Protein AF-A0A9P1M7U0-F1 (afdb_monomer)

InterPro domains:
  IPR053005 Nuclear Positioning and Cytoskeleton Interaction Protein [PTHR28190] (13-442)

Foldseek 3Di:
DDDDDDDDDDPPDDPPPDDDPDPVVLPCDVPDDPVNSVVVVVVVVVVVVVVVVVVVVVVVVVVVVVVVVVVVVVVVVVVVCVVPPDPVNVVVVVVVVVVVVVVVVVVVVVPPDDDDDDDDDDDDDDDDDDDDDDDDDDDDDDDDDDDDDDDDDDDDDDDDPPPPDDPVVVVVVVVVVVVVVVVVVVVVVVVVVVVVVVVVVVVVVVVVVVVVVVVVVVVVVVVVVVVVVVVVVVVVVVVVVVVVVVVVVVVVVVVVVVVVVVVVVVVVVVVVVVVVVVVVVVVVVVVVVVVVVVVVVVVVVVVVVVVVVVVVVVVVVVVVVVVCVVCVVPDDDDDDDDDDDDDDDDPPPDPDDDDPDDDDPDVVVVVVVVVVVVVVVVVVVVVVVVVVVVVVVVCVVVVPDDDDDDDDDDDDDDDDDDDDDDDDDDDDDDDDDDDDDDDDDDDDDDDD

Mean predicted aligned error: 25.2 Å

Sequence (448 aa):
MASSFRRASHSCQPPLRFSGFDSKLFALGPASSPGQAKRALEAHLVETERRMAEAGKLGTALVQQQKELRDRLAEVESMQTEGELSHELRQKLSEIERDYNDVARQTARAFLPKQRVPSNEAAAGSPYVPEGKGGRRSVSPSKFESQATGSPTKLSIPNRKLRNQPANRIHDIEFAAEISTSLISQVRNLQALLAEKDEELRDVKADNARLEVDTEGLQQRLKALDESEHRCLGTGKRLTQSLNVLQAEKTKFQRDLDEVKLSHSKLTEEHAASIKQHDIDLGTAKRNIATAENERMAMQRKLDDLLSQNQELARAFSSQRSKISERGAISGMSDDDFETATDNLTPEHSPPPSPVKGTPRHSILDQRTQLHREKTEKLELKRMLQDARDEVERLRGEGGAVTSRRTKKADAKDAKRFSKLLLGGARASREEILADDAEWEEQAGHPS

Radius of gyration: 67.77 Å; Cα contacts (8 Å, |Δi|>4): 4; chains: 1; bounding box: 144×92×221 Å

Organism: NCBI:txid1442378

Solvent-accessible surface area (backbone atoms only — not comparable to full-atom values): 28603 Å² total; per-residue (Å²): 140,82,87,85,81,84,76,81,84,75,82,76,70,74,82,81,79,77,75,74,90,62,73,70,83,72,60,74,54,99,84,63,52,71,70,56,54,50,53,52,52,53,54,48,49,55,51,50,52,51,49,50,54,51,52,48,52,52,51,54,51,51,53,49,50,56,45,54,54,49,54,52,48,52,50,52,50,48,51,48,60,60,68,48,63,46,71,66,58,53,48,51,51,53,50,51,53,50,50,50,53,49,51,52,52,49,49,56,60,68,72,49,79,84,82,81,88,88,86,88,88,85,87,89,89,86,85,88,88,83,91,81,88,87,81,90,85,86,91,87,87,89,89,87,87,85,89,84,90,90,86,85,90,89,88,89,86,90,80,93,72,91,81,84,72,65,72,66,60,55,54,54,50,49,53,51,48,50,54,50,51,51,50,52,49,52,52,50,52,52,51,50,52,48,52,51,53,54,47,53,56,47,52,54,49,52,52,48,57,49,50,50,53,54,49,52,52,51,51,53,51,49,53,55,48,54,53,48,48,53,51,50,54,51,50,49,52,53,50,54,50,52,52,53,50,55,50,51,49,52,56,46,56,52,50,55,51,55,50,51,52,51,52,51,51,49,53,52,52,51,52,56,48,50,53,52,46,50,54,50,50,53,52,49,52,52,51,54,49,54,52,52,49,52,50,50,53,54,50,48,51,52,48,53,51,52,50,48,52,50,52,49,47,54,49,50,52,51,51,50,51,49,53,47,50,64,48,47,76,76,54,77,88,81,87,82,90,77,90,76,96,77,75,92,79,83,85,86,74,73,78,77,83,74,82,86,71,90,64,102,76,55,68,71,59,54,48,50,54,46,52,50,50,52,48,52,52,52,50,48,53,49,46,53,54,45,54,52,47,52,48,52,50,47,50,57,65,70,59,73,70,91,85,81,89,81,91,85,88,84,87,84,84,89,80,96,72,88,82,79,86,79,88,87,79,88,84,90,77,93,77,82,85,77,86,80,82,89,89,89,78,88,79,82,85,80,90,134

Structure (mmCIF, N/CA/C/O backbone):
data_AF-A0A9P1M7U0-F1
#
_entry.id   AF-A0A9P1M7U0-F1
#
loop_
_atom_site.group_PDB
_atom_site.id
_atom_site.type_symbol
_atom_site.label_atom_id
_atom_site.label_alt_id
_atom_site.label_comp_id
_atom_site.label_asym_id
_atom_site.label_entity_id
_atom_site.label_seq_id
_atom_site.pdbx_PDB_ins_code
_atom_site.Cartn_x
_atom_site.Cartn_y
_atom_site.Cartn_z
_atom_site.occupancy
_atom_site.B_iso_or_equiv
_atom_site.auth_seq_id
_atom_site.auth_comp_id
_atom_site.auth_asym_id
_atom_site.auth_atom_id
_atom_site.pdbx_PDB_model_num
ATOM 1 N N . MET A 1 1 ? -5.552 42.420 52.307 1.00 43.50 1 MET A N 1
ATOM 2 C CA . MET A 1 1 ? -5.987 41.764 51.053 1.00 43.50 1 MET A CA 1
ATOM 3 C C . MET A 1 1 ? -4.828 41.826 50.075 1.00 43.50 1 MET A C 1
ATOM 5 O O . MET A 1 1 ? -4.416 42.929 49.749 1.00 43.50 1 MET A O 1
ATOM 9 N N . ALA A 1 2 ? -4.258 40.687 49.679 1.00 38.00 2 ALA A N 1
ATOM 10 C CA . ALA A 1 2 ? -3.125 40.627 48.753 1.00 38.00 2 ALA A CA 1
ATOM 11 C C . ALA A 1 2 ? -3.498 39.743 47.557 1.00 38.00 2 ALA A C 1
ATOM 13 O O . ALA A 1 2 ? -3.918 38.602 47.733 1.00 38.00 2 ALA A O 1
ATOM 14 N N . SER A 1 3 ? -3.393 40.291 46.350 1.00 38.81 3 SER A N 1
ATOM 15 C CA . SER A 1 3 ? -3.801 39.647 45.101 1.00 38.81 3 SER A CA 1
ATOM 16 C C . SER A 1 3 ? -2.720 38.701 44.571 1.00 38.81 3 SER A C 1
ATOM 18 O O . SER A 1 3 ? -1.627 39.140 44.213 1.00 38.81 3 SER A O 1
ATOM 20 N N . SER A 1 4 ? -3.029 37.407 44.471 1.00 41.34 4 SER A N 1
ATOM 21 C CA . SER A 1 4 ? -2.127 36.402 43.896 1.00 41.34 4 SER A CA 1
ATOM 22 C C . SER A 1 4 ? -2.225 36.348 42.368 1.00 41.34 4 SER A C 1
ATOM 24 O O . SER A 1 4 ? -3.114 35.700 41.821 1.00 41.34 4 SER A O 1
ATOM 26 N N . PHE A 1 5 ? -1.265 36.955 41.668 1.00 40.81 5 PHE A N 1
ATOM 27 C CA . PHE A 1 5 ? -1.076 36.733 40.230 1.00 40.81 5 PHE A CA 1
ATOM 28 C C . PHE A 1 5 ? -0.212 35.482 39.999 1.00 40.81 5 PHE A C 1
ATOM 30 O O . PHE A 1 5 ? 1.004 35.507 40.198 1.00 40.81 5 PHE A O 1
ATOM 37 N N . ARG A 1 6 ? -0.820 34.368 39.566 1.00 41.53 6 ARG A N 1
ATOM 38 C CA . ARG A 1 6 ? -0.066 33.186 39.110 1.00 41.53 6 ARG A CA 1
ATOM 39 C C . ARG A 1 6 ? 0.492 33.449 37.711 1.00 41.53 6 ARG A C 1
ATOM 41 O O . ARG A 1 6 ? -0.248 33.437 36.733 1.00 41.53 6 ARG A O 1
ATOM 48 N N . ARG A 1 7 ? 1.805 33.667 37.605 1.00 38.47 7 ARG A N 1
ATOM 49 C CA . ARG A 1 7 ? 2.496 33.813 36.316 1.00 38.47 7 ARG A CA 1
ATOM 50 C C . ARG A 1 7 ? 2.814 32.427 35.748 1.00 38.47 7 ARG A C 1
ATOM 52 O O . ARG A 1 7 ? 3.639 31.714 36.311 1.00 38.47 7 ARG A O 1
ATOM 59 N N . ALA A 1 8 ? 2.174 32.048 34.643 1.00 42.72 8 ALA A N 1
ATOM 60 C CA . ALA A 1 8 ? 2.471 30.797 33.948 1.00 42.72 8 ALA A CA 1
ATOM 61 C C . ALA A 1 8 ? 3.875 30.851 33.321 1.00 42.72 8 ALA A C 1
ATOM 63 O O . ALA A 1 8 ? 4.121 31.623 32.388 1.00 42.72 8 ALA A O 1
ATOM 64 N N . SER A 1 9 ? 4.795 30.033 33.834 1.00 37.62 9 SER A N 1
ATOM 65 C CA . SER A 1 9 ? 6.162 29.899 33.331 1.00 37.62 9 SER A CA 1
ATOM 66 C C . SER A 1 9 ? 6.176 29.172 31.985 1.00 37.62 9 SER A C 1
ATOM 68 O O . SER A 1 9 ? 6.360 27.957 31.922 1.00 37.62 9 SER A O 1
ATOM 70 N N . HIS A 1 10 ? 5.995 29.924 30.901 1.00 40.69 10 HIS A N 1
ATOM 71 C CA . HIS A 1 10 ? 6.272 29.429 29.558 1.00 40.69 10 HIS A CA 1
ATOM 72 C C . HIS A 1 10 ? 7.781 29.233 29.425 1.00 40.69 10 HIS A C 1
ATOM 74 O O . HIS A 1 10 ? 8.548 30.198 29.457 1.00 40.69 10 HIS A O 1
ATOM 80 N N . SER A 1 11 ? 8.214 27.982 29.285 1.00 37.56 11 SER A N 1
ATOM 81 C CA . SER A 1 11 ? 9.599 27.641 28.981 1.00 37.56 11 SER A CA 1
ATOM 82 C C . SER A 1 11 ? 9.904 27.976 27.519 1.00 37.56 11 SER A C 1
ATOM 84 O O . SER A 1 11 ? 9.958 27.087 26.669 1.00 37.56 11 SER A O 1
ATOM 86 N N . CYS A 1 12 ? 10.113 29.260 27.221 1.00 35.69 12 CYS A N 1
ATOM 87 C CA . CYS A 1 12 ? 10.791 29.663 25.994 1.00 35.69 12 CYS A CA 1
ATOM 88 C C . CYS A 1 12 ? 12.222 29.122 26.046 1.00 35.69 12 CYS A C 1
ATOM 90 O O . CYS A 1 12 ? 13.114 29.763 26.605 1.00 35.69 12 CYS A O 1
ATOM 92 N N . GLN A 1 13 ? 12.446 27.939 25.469 1.00 38.56 13 GLN A N 1
ATOM 93 C CA . GLN A 1 13 ? 13.801 27.560 25.099 1.00 38.56 13 GLN A CA 1
ATOM 94 C C . GLN A 1 13 ? 14.320 28.598 24.095 1.00 38.56 13 GLN A C 1
ATOM 96 O O . GLN A 1 13 ? 13.575 28.990 23.189 1.00 38.56 13 GLN A O 1
ATOM 101 N N . PRO A 1 14 ? 15.561 29.089 24.252 1.00 40.81 14 PRO A N 1
ATOM 102 C CA . PRO A 1 14 ? 16.136 30.001 23.278 1.00 40.81 14 PRO A CA 1
ATOM 103 C C . PRO A 1 14 ? 16.195 29.300 21.913 1.00 40.81 14 PRO A C 1
ATOM 105 O O . PRO A 1 14 ? 16.440 28.090 21.869 1.00 40.81 14 PRO A O 1
ATOM 108 N N . PRO A 1 15 ? 15.999 30.024 20.795 1.00 44.28 15 PRO A N 1
ATOM 109 C CA . PRO A 1 15 ? 16.145 29.429 19.477 1.00 44.28 15 PRO A CA 1
ATOM 110 C C . PRO A 1 15 ? 17.555 28.852 19.362 1.00 44.28 15 PRO A C 1
ATOM 112 O O . PRO A 1 15 ? 18.541 29.586 19.479 1.00 44.28 15 PRO A O 1
ATOM 115 N N . LEU A 1 16 ? 17.636 27.537 19.149 1.00 43.34 16 LEU A N 1
ATOM 116 C CA . LEU A 1 16 ? 18.884 26.836 18.881 1.00 43.34 16 LEU A CA 1
ATOM 117 C C . LEU A 1 16 ? 19.504 27.466 17.631 1.00 43.34 16 LEU A C 1
ATOM 119 O O . LEU A 1 16 ? 19.095 27.187 16.506 1.00 43.34 16 LEU A O 1
ATOM 123 N N . ARG A 1 17 ? 20.473 28.365 17.824 1.00 46.66 17 ARG A N 1
ATOM 124 C CA . ARG A 1 17 ? 21.270 28.919 16.730 1.00 46.66 17 ARG A CA 1
ATOM 125 C C . ARG A 1 17 ? 22.222 27.826 16.270 1.00 46.66 17 ARG A C 1
ATOM 127 O O . ARG A 1 17 ? 23.349 27.738 16.747 1.00 46.66 17 ARG A O 1
ATOM 134 N N . PHE A 1 18 ? 21.722 26.967 15.387 1.00 51.75 18 PHE A N 1
ATOM 135 C CA . PHE A 1 18 ? 22.484 25.889 14.777 1.00 51.75 18 PHE A CA 1
ATOM 136 C C . PHE A 1 18 ? 23.724 26.474 14.096 1.00 51.75 18 PHE A C 1
ATOM 138 O O . PHE A 1 18 ? 23.614 27.244 13.140 1.00 51.75 18 PHE A O 1
ATOM 145 N N . SER A 1 19 ? 24.906 26.137 14.608 1.00 50.25 19 SER A N 1
ATOM 146 C CA . SER A 1 19 ? 26.158 26.475 13.945 1.00 50.25 19 SER A CA 1
ATOM 147 C C . SER A 1 19 ? 26.251 25.702 12.631 1.00 50.25 19 SER A C 1
ATOM 149 O O . SER A 1 19 ? 26.032 24.489 12.584 1.00 50.25 19 SER A O 1
ATOM 151 N N . GLY A 1 20 ? 26.575 26.414 11.551 1.00 51.91 20 GLY A N 1
ATOM 152 C CA . GLY A 1 20 ? 26.921 25.775 10.287 1.00 51.91 20 GLY A CA 1
ATOM 153 C C . GLY A 1 20 ? 28.141 24.868 10.456 1.00 51.91 20 GLY A C 1
ATOM 154 O O . GLY A 1 20 ? 28.986 25.101 11.321 1.00 51.91 20 GLY A O 1
ATOM 155 N N . PHE A 1 21 ? 28.233 23.834 9.621 1.00 56.66 21 PHE A N 1
ATOM 156 C CA . PHE A 1 21 ? 29.405 22.966 9.553 1.00 56.66 21 PHE A CA 1
ATOM 157 C C . PHE A 1 21 ? 30.638 23.782 9.138 1.00 56.66 21 PHE A C 1
ATOM 159 O O . PHE A 1 21 ? 30.817 24.093 7.960 1.00 56.66 21 PHE A O 1
ATOM 166 N N . ASP A 1 22 ? 31.486 24.142 10.103 1.00 59.94 22 ASP A N 1
ATOM 167 C CA . ASP A 1 22 ? 32.742 24.823 9.811 1.00 59.94 22 ASP A CA 1
ATOM 168 C C . ASP A 1 22 ? 33.843 23.804 9.502 1.00 59.94 22 ASP A C 1
ATOM 170 O O . ASP A 1 22 ? 34.521 23.268 10.384 1.00 59.94 22 ASP A O 1
ATOM 174 N N . SER A 1 23 ? 34.037 23.574 8.203 1.00 57.22 23 SER A N 1
ATOM 175 C CA . SER A 1 23 ? 35.127 22.770 7.645 1.00 57.22 23 SER A CA 1
ATOM 176 C C . SER A 1 23 ? 36.518 23.180 8.155 1.00 57.22 23 SER A C 1
ATOM 178 O O . SER A 1 23 ? 37.438 22.364 8.081 1.00 57.22 23 SER A O 1
ATOM 180 N N . LYS A 1 24 ? 36.709 24.415 8.639 1.00 57.34 24 LYS A N 1
ATOM 181 C CA . LYS A 1 24 ? 38.016 24.929 9.074 1.00 57.34 24 LYS A CA 1
ATOM 182 C C . LYS A 1 24 ? 38.365 24.539 10.511 1.00 57.34 24 LYS A C 1
ATOM 184 O O . LYS A 1 24 ? 39.548 24.474 10.827 1.00 57.34 24 LYS A O 1
ATOM 189 N N . LEU A 1 25 ? 37.386 24.187 11.353 1.00 57.69 25 LEU A N 1
ATOM 190 C CA . LEU A 1 25 ? 37.642 23.702 12.722 1.00 57.69 25 LEU A CA 1
ATOM 191 C C . LEU A 1 25 ? 38.340 22.331 12.757 1.00 57.69 25 LEU A C 1
ATOM 193 O O . LEU A 1 25 ? 39.019 22.013 13.730 1.00 57.69 25 LEU A O 1
ATOM 197 N N . PHE A 1 26 ? 38.203 21.534 11.692 1.00 56.19 26 PHE A N 1
ATOM 198 C CA . PHE A 1 26 ? 38.828 20.211 11.554 1.00 56.19 26 PHE A CA 1
ATOM 199 C C . PHE A 1 26 ? 40.030 20.191 10.601 1.00 56.19 26 PHE A C 1
ATOM 201 O O . PHE A 1 26 ? 40.581 19.123 10.325 1.00 56.19 26 PHE A O 1
ATOM 208 N N . ALA A 1 27 ? 40.472 21.356 10.118 1.00 54.31 27 ALA A N 1
ATOM 209 C CA . ALA A 1 27 ? 41.642 21.489 9.258 1.00 54.31 27 ALA A CA 1
ATOM 210 C C . ALA A 1 27 ? 42.949 21.313 10.055 1.00 54.31 27 ALA A C 1
ATOM 212 O O . ALA A 1 27 ? 43.640 22.283 10.349 1.00 54.31 27 ALA A O 1
ATOM 213 N N . LEU A 1 28 ? 43.251 20.057 10.416 1.00 56.03 28 LEU A N 1
ATOM 214 C CA . LEU A 1 28 ? 44.559 19.513 10.817 1.00 56.03 28 LEU A CA 1
ATOM 215 C C . LEU A 1 28 ? 45.525 20.514 11.484 1.00 56.03 28 LEU A C 1
ATOM 217 O O . LEU A 1 28 ? 46.650 20.717 11.028 1.00 56.03 28 LEU A O 1
ATOM 221 N N . GLY A 1 29 ? 45.113 21.097 12.614 1.00 57.50 29 GLY A N 1
ATOM 222 C CA . GLY A 1 29 ? 46.060 21.759 13.509 1.00 57.50 29 GLY A CA 1
ATOM 223 C C . GLY A 1 29 ? 47.108 20.744 14.000 1.00 57.50 29 GLY A C 1
ATOM 224 O O . GLY A 1 29 ? 46.740 19.594 14.262 1.00 57.50 29 GLY A O 1
ATOM 225 N N . PRO A 1 30 ? 48.389 21.125 14.175 1.00 59.22 30 PRO A N 1
ATOM 226 C CA . PRO A 1 30 ? 49.505 20.188 14.390 1.00 59.22 30 PRO A CA 1
ATOM 227 C C . PRO A 1 30 ? 49.455 19.357 15.691 1.00 59.22 30 PRO A C 1
ATOM 229 O O . PRO A 1 30 ? 50.339 18.540 15.924 1.00 59.22 30 PRO A O 1
ATOM 232 N N . ALA A 1 31 ? 48.426 19.536 16.527 1.00 58.66 31 ALA A N 1
ATOM 233 C CA . ALA A 1 31 ? 48.159 18.751 17.736 1.00 58.66 31 ALA A CA 1
ATOM 234 C C . ALA A 1 31 ? 46.957 17.780 17.611 1.00 58.66 31 ALA A C 1
ATOM 236 O O . ALA A 1 31 ? 46.665 17.040 18.549 1.00 58.66 31 ALA A O 1
ATOM 237 N N . SER A 1 32 ? 46.235 17.771 16.483 1.00 63.00 32 SER A N 1
ATOM 238 C CA . SER A 1 32 ? 45.046 16.930 16.280 1.00 63.00 32 SER A CA 1
ATOM 239 C C . SER A 1 32 ? 45.425 15.503 15.873 1.00 63.00 32 SER A C 1
ATOM 241 O O . SER A 1 32 ? 45.832 15.263 14.737 1.00 63.00 32 SER A O 1
ATOM 243 N N . SER A 1 33 ? 45.210 14.527 16.760 1.00 71.50 33 SER A N 1
ATOM 244 C CA . SER A 1 33 ? 45.408 13.108 16.432 1.00 71.50 33 SER A CA 1
ATOM 245 C C . SER A 1 33 ? 44.476 12.654 15.289 1.00 71.50 33 SER A C 1
ATOM 247 O O . SER A 1 33 ? 43.270 12.916 15.357 1.00 71.50 33 SER A O 1
ATOM 249 N N . PRO A 1 34 ? 44.959 11.904 14.275 1.00 76.31 34 PRO A N 1
ATOM 250 C CA . PRO A 1 34 ? 44.118 11.398 13.183 1.00 76.31 34 PRO A CA 1
ATOM 251 C C . PRO A 1 34 ? 42.904 10.580 13.655 1.00 76.31 34 PRO A C 1
ATOM 253 O O . PRO A 1 34 ? 41.833 10.650 13.055 1.00 76.31 34 PRO A O 1
ATOM 256 N N . GLY A 1 35 ? 43.033 9.847 14.769 1.00 78.88 35 GLY A N 1
ATOM 257 C CA . GLY A 1 35 ? 41.919 9.103 15.368 1.00 78.88 35 GLY A CA 1
ATOM 258 C C . GLY A 1 35 ? 40.850 10.002 16.003 1.00 78.88 35 GLY A C 1
ATOM 259 O O . GLY A 1 35 ? 39.669 9.658 15.988 1.00 78.88 35 GLY A O 1
ATOM 260 N N . GLN A 1 36 ? 41.244 11.171 16.517 1.00 79.38 36 GLN A N 1
ATOM 261 C CA . GLN A 1 36 ? 40.323 12.176 17.053 1.00 79.38 36 GLN A CA 1
ATOM 262 C C . GLN A 1 36 ? 39.564 12.878 15.922 1.00 79.38 36 GLN A C 1
ATOM 264 O O . GLN A 1 36 ? 38.345 13.015 16.010 1.00 79.38 36 GLN A O 1
ATOM 269 N N . ALA A 1 37 ? 40.258 13.233 14.834 1.00 78.31 37 ALA A N 1
ATOM 270 C CA . ALA A 1 37 ? 39.633 13.764 13.624 1.00 78.31 37 ALA A CA 1
ATOM 271 C C . ALA A 1 37 ? 38.620 12.767 13.032 1.00 78.31 37 ALA A C 1
ATOM 273 O O . ALA A 1 37 ? 37.477 13.141 12.774 1.00 78.31 37 ALA A O 1
ATOM 274 N N . LYS A 1 38 ? 38.987 11.480 12.913 1.00 82.69 38 LYS A N 1
ATOM 275 C CA . LYS A 1 38 ? 38.068 10.424 12.459 1.00 82.69 38 LYS A CA 1
ATOM 276 C C . LYS A 1 38 ? 36.814 10.331 13.338 1.00 82.69 38 LYS A C 1
ATOM 278 O O . LYS A 1 38 ? 35.711 10.417 12.810 1.00 82.69 38 LYS A O 1
ATOM 283 N N . ARG A 1 39 ? 36.968 10.227 14.666 1.00 81.25 39 ARG A N 1
ATOM 284 C CA . ARG A 1 39 ? 35.828 10.136 15.600 1.00 81.25 39 ARG A CA 1
ATOM 285 C C . ARG A 1 39 ? 34.922 11.372 15.541 1.00 81.25 39 ARG A C 1
ATOM 287 O O . ARG A 1 39 ? 33.710 11.245 15.679 1.00 81.25 39 ARG A O 1
ATOM 294 N N . ALA A 1 40 ? 35.490 12.561 15.348 1.00 81.44 40 ALA A N 1
ATOM 295 C CA . ALA A 1 40 ? 34.712 13.791 15.232 1.00 81.44 40 ALA A CA 1
ATOM 296 C C . ALA A 1 40 ? 33.930 13.873 13.908 1.00 81.44 40 ALA A C 1
ATOM 298 O O . ALA A 1 40 ? 32.777 14.302 13.912 1.00 81.44 40 ALA A O 1
ATOM 299 N N . LEU A 1 41 ? 34.513 13.403 12.799 1.00 82.12 41 LEU A N 1
ATOM 300 C CA . LEU A 1 41 ? 33.811 13.271 11.519 1.00 82.12 41 LEU A CA 1
ATOM 301 C C . LEU A 1 41 ? 32.691 12.221 11.593 1.00 82.12 41 LEU A C 1
ATOM 303 O O . LEU A 1 41 ? 31.586 12.495 11.137 1.00 82.12 41 LEU A O 1
ATOM 307 N N . GLU A 1 42 ? 32.932 11.069 12.227 1.00 84.81 42 GLU A N 1
ATOM 308 C CA . GLU A 1 42 ? 31.905 10.044 12.486 1.00 84.81 42 GLU A CA 1
ATOM 309 C C . GLU A 1 42 ? 30.744 10.604 13.326 1.00 84.81 42 GLU A C 1
ATOM 311 O O . GLU A 1 42 ? 29.581 10.449 12.957 1.00 84.81 42 GLU A O 1
ATOM 316 N N . ALA A 1 43 ? 31.043 11.329 14.410 1.00 83.88 43 ALA A N 1
ATOM 317 C CA . ALA A 1 43 ? 30.024 11.977 15.235 1.00 83.88 43 ALA A CA 1
ATOM 318 C C . ALA A 1 43 ? 29.226 13.044 14.462 1.00 83.88 43 ALA A C 1
ATOM 320 O O . ALA A 1 43 ? 28.012 13.152 14.638 1.00 83.88 43 ALA A O 1
ATOM 321 N N . HIS A 1 44 ? 29.879 13.814 13.582 1.00 83.00 44 HIS A N 1
ATOM 322 C CA . HIS A 1 44 ? 29.184 14.790 12.745 1.00 83.00 44 HIS A CA 1
ATOM 323 C C . HIS A 1 44 ? 28.320 14.129 11.661 1.00 83.00 44 HIS A C 1
ATOM 325 O O . HIS A 1 44 ? 27.238 14.636 11.379 1.00 83.00 44 HIS A O 1
ATOM 331 N N . LEU A 1 45 ? 28.743 12.995 11.087 1.00 87.75 45 LEU A N 1
ATOM 332 C CA . LEU A 1 45 ? 27.926 12.231 10.136 1.00 87.75 45 LEU A CA 1
ATOM 333 C C . LEU A 1 45 ? 26.616 11.766 10.784 1.00 87.75 45 LEU A C 1
ATOM 335 O O . LEU A 1 45 ? 25.547 12.094 10.269 1.00 87.75 45 LEU A O 1
ATOM 339 N N . VAL A 1 46 ? 26.687 11.132 11.959 1.00 91.88 46 VAL A N 1
ATOM 340 C CA . VAL A 1 46 ? 25.502 10.712 12.737 1.00 91.88 46 VAL A CA 1
ATOM 341 C C . VAL A 1 46 ? 24.583 11.900 13.050 1.00 91.88 46 VAL A C 1
ATOM 343 O O . VAL A 1 46 ? 23.361 11.813 12.928 1.00 91.88 46 VAL A O 1
ATOM 346 N N . GLU A 1 47 ? 25.155 13.051 13.404 1.00 86.69 47 GLU A N 1
ATOM 347 C CA . GLU A 1 47 ? 24.394 14.279 13.641 1.00 86.69 47 GLU A CA 1
ATOM 348 C C . GLU A 1 47 ? 23.761 14.845 12.349 1.00 86.69 47 GLU A C 1
ATOM 350 O O . GLU A 1 47 ? 22.633 15.338 12.386 1.00 86.69 47 GLU A O 1
ATOM 355 N N . THR A 1 48 ? 24.411 14.738 11.184 1.00 87.94 48 THR A N 1
ATOM 356 C CA . THR A 1 48 ? 23.785 15.105 9.898 1.00 87.94 48 THR A CA 1
ATOM 357 C C . THR A 1 48 ? 22.678 14.144 9.478 1.00 87.94 48 THR A C 1
ATOM 359 O O . THR A 1 48 ? 21.648 14.600 8.986 1.00 87.94 48 THR A O 1
ATOM 362 N N . GLU A 1 49 ? 22.823 12.843 9.734 1.00 90.56 49 GLU A N 1
ATOM 363 C CA . GLU A 1 49 ? 21.766 11.850 9.512 1.00 90.56 49 GLU A CA 1
ATOM 364 C C . GLU A 1 49 ? 20.550 12.132 10.405 1.00 90.56 49 GLU A C 1
ATOM 366 O O . GLU A 1 49 ? 19.417 12.151 9.917 1.00 90.56 49 GLU A O 1
ATOM 371 N N . ARG A 1 50 ? 20.774 12.470 11.685 1.00 91.81 50 ARG A N 1
ATOM 372 C CA . ARG A 1 50 ? 19.717 12.912 12.610 1.00 91.81 50 ARG A CA 1
ATOM 373 C C . ARG A 1 50 ? 18.984 14.150 12.082 1.00 91.81 50 ARG A C 1
ATOM 375 O O . ARG A 1 50 ? 17.754 14.159 12.062 1.00 91.81 50 ARG A O 1
ATOM 382 N N . ARG A 1 51 ? 19.715 15.164 11.597 1.00 87.06 51 ARG A N 1
ATOM 383 C CA . ARG A 1 51 ? 19.127 16.373 10.982 1.00 87.06 51 ARG A CA 1
ATOM 384 C C . ARG A 1 51 ? 18.302 16.050 9.739 1.00 87.06 51 ARG A C 1
ATOM 386 O O . ARG A 1 51 ? 17.208 16.588 9.600 1.00 87.06 51 ARG A O 1
ATOM 393 N N . MET A 1 52 ? 18.780 15.167 8.857 1.00 91.38 52 MET A N 1
ATOM 394 C CA . MET A 1 52 ? 18.011 14.735 7.681 1.00 91.38 52 MET A CA 1
ATOM 395 C C . MET A 1 52 ? 16.731 13.992 8.082 1.00 91.38 52 MET A C 1
ATOM 397 O O . MET A 1 52 ? 15.673 14.253 7.513 1.00 91.38 52 MET A O 1
ATOM 401 N N . ALA A 1 53 ? 16.790 13.125 9.097 1.00 93.50 53 ALA A N 1
ATOM 402 C CA . ALA A 1 53 ? 15.614 12.426 9.612 1.00 93.50 53 ALA A CA 1
ATOM 403 C C . ALA A 1 53 ? 14.588 13.384 10.251 1.00 93.50 53 ALA A C 1
ATOM 405 O O . ALA A 1 53 ? 13.382 13.208 10.076 1.00 93.50 53 ALA A O 1
ATOM 406 N N . GLU A 1 54 ? 15.038 14.415 10.969 1.00 93.44 54 GLU A N 1
ATOM 407 C CA . GLU A 1 54 ? 14.166 15.443 11.555 1.00 93.44 54 GLU A CA 1
ATOM 408 C C . GLU A 1 54 ? 13.566 16.376 10.500 1.00 93.44 54 GLU A C 1
ATOM 410 O O . GLU A 1 54 ? 12.363 16.633 10.537 1.00 93.44 54 GLU A O 1
ATOM 415 N N . ALA A 1 55 ? 14.348 16.796 9.503 1.00 94.06 55 ALA A N 1
ATOM 416 C CA . ALA A 1 55 ? 13.840 17.523 8.342 1.00 94.06 55 ALA A CA 1
ATOM 417 C C . ALA A 1 55 ? 12.807 16.691 7.560 1.00 94.06 55 ALA A C 1
ATOM 419 O O . ALA A 1 55 ? 11.773 17.220 7.160 1.00 94.06 55 ALA A O 1
ATOM 420 N N . GLY A 1 56 ? 13.029 15.378 7.417 1.00 92.69 56 GLY A N 1
ATOM 421 C CA . GLY A 1 56 ? 12.063 14.445 6.834 1.00 92.69 56 GLY A CA 1
ATOM 422 C C . GLY A 1 56 ? 10.747 14.388 7.616 1.00 92.69 56 GLY A C 1
ATOM 423 O O . GLY A 1 56 ? 9.679 14.523 7.021 1.00 92.69 56 GLY A O 1
ATOM 424 N N . LYS A 1 57 ? 10.809 14.282 8.953 1.00 96.19 57 LYS A N 1
ATOM 425 C CA . LYS A 1 57 ? 9.622 14.326 9.831 1.00 96.19 57 LYS A CA 1
ATOM 426 C C . LYS A 1 57 ? 8.857 15.645 9.694 1.00 96.19 57 LYS A C 1
ATOM 428 O O . LYS A 1 57 ? 7.636 15.624 9.539 1.00 96.19 57 LYS A O 1
ATOM 433 N N . LEU A 1 58 ? 9.558 16.781 9.707 1.00 95.25 58 LEU A N 1
ATOM 434 C CA . LEU A 1 58 ? 8.951 18.101 9.502 1.00 95.25 58 LEU A CA 1
ATOM 435 C C . LEU A 1 58 ? 8.317 18.221 8.108 1.00 95.25 58 LEU A C 1
ATOM 437 O O . LEU A 1 58 ? 7.201 18.717 7.995 1.00 95.25 58 LEU A O 1
ATOM 441 N N . GLY A 1 59 ? 8.966 17.693 7.067 1.00 95.38 59 GLY A N 1
ATOM 442 C CA . GLY A 1 59 ? 8.402 17.602 5.719 1.00 95.38 59 GLY A CA 1
ATOM 443 C C . GLY A 1 59 ? 7.102 16.795 5.681 1.00 95.38 59 GLY A C 1
ATOM 444 O O . GLY A 1 59 ? 6.102 17.273 5.149 1.00 95.38 59 GLY A O 1
ATOM 445 N N . THR A 1 60 ? 7.065 15.615 6.313 1.00 94.38 60 THR A N 1
ATOM 446 C CA . THR A 1 60 ? 5.828 14.818 6.406 1.00 94.38 60 THR A CA 1
ATOM 447 C C . THR A 1 60 ? 4.728 15.520 7.204 1.00 94.38 60 THR A C 1
ATOM 449 O O . THR A 1 60 ? 3.569 15.469 6.799 1.00 94.38 60 THR A O 1
ATOM 452 N N . ALA A 1 61 ? 5.076 16.237 8.278 1.00 95.12 61 ALA A N 1
ATOM 453 C CA . ALA A 1 61 ? 4.118 17.010 9.067 1.00 95.12 61 ALA A CA 1
ATOM 454 C C . ALA A 1 61 ? 3.538 18.193 8.272 1.00 95.12 61 ALA A C 1
ATOM 456 O O . ALA A 1 61 ? 2.333 18.419 8.314 1.00 95.12 61 ALA A O 1
ATOM 457 N N . LEU A 1 62 ? 4.360 18.901 7.488 1.00 95.31 62 LEU A N 1
ATOM 458 C CA . LEU A 1 62 ? 3.901 19.974 6.600 1.00 95.31 62 LEU A CA 1
ATOM 459 C C . LEU A 1 62 ? 2.987 19.449 5.485 1.00 95.31 62 LEU A C 1
ATOM 461 O O . LEU A 1 62 ? 1.978 20.081 5.187 1.00 95.31 62 LEU A O 1
ATOM 465 N N . VAL A 1 63 ? 3.283 18.283 4.899 1.00 96.88 63 VAL A N 1
ATOM 466 C CA . VAL A 1 63 ? 2.387 17.632 3.923 1.00 96.88 63 VAL A CA 1
ATOM 467 C C . VAL A 1 63 ? 1.066 17.218 4.579 1.00 96.88 63 VAL A C 1
ATOM 469 O O . VAL A 1 63 ? 0.006 17.414 3.987 1.00 96.88 63 VAL A O 1
ATOM 472 N N . GLN A 1 64 ? 1.100 16.711 5.815 1.00 96.06 64 GLN A N 1
ATOM 473 C CA . GLN A 1 64 ? -0.108 16.374 6.570 1.00 96.06 64 GLN A CA 1
ATOM 474 C C . GLN A 1 64 ? -0.949 17.618 6.897 1.00 96.06 64 GLN A C 1
ATOM 476 O O . GLN A 1 64 ? -2.155 17.595 6.669 1.00 96.06 64 GLN A O 1
ATOM 481 N N . GLN A 1 65 ? -0.329 18.720 7.331 1.00 96.56 65 GLN A N 1
ATOM 482 C CA . GLN A 1 65 ? -1.008 20.008 7.525 1.00 96.56 65 GLN A CA 1
ATOM 483 C C . GLN A 1 65 ? -1.577 20.556 6.211 1.00 96.56 65 GLN A C 1
ATOM 485 O O . GLN A 1 65 ? -2.703 21.040 6.181 1.00 96.56 65 GLN A O 1
ATOM 490 N N . GLN A 1 66 ? -0.841 20.444 5.101 1.00 95.56 66 GLN A N 1
ATOM 491 C CA . GLN A 1 66 ? -1.328 20.857 3.783 1.00 95.56 66 GLN A CA 1
ATOM 492 C C . GLN A 1 66 ? -2.523 20.007 3.323 1.00 95.56 66 GLN A C 1
ATOM 494 O O . GLN A 1 66 ? -3.392 20.511 2.614 1.00 95.56 66 GLN A O 1
ATOM 499 N N . LYS A 1 67 ? -2.580 18.725 3.708 1.00 97.00 67 LYS A N 1
ATOM 500 C CA . LYS A 1 67 ? -3.753 17.879 3.483 1.00 97.00 67 LYS A CA 1
ATOM 501 C C . LYS A 1 67 ? -4.921 18.320 4.367 1.00 97.00 67 LYS A C 1
ATOM 503 O O . LYS A 1 67 ? -5.975 18.614 3.828 1.00 97.00 67 LYS A O 1
ATOM 508 N N . GLU A 1 68 ? -4.717 18.459 5.676 1.00 97.19 68 GLU A N 1
ATOM 509 C CA . GLU A 1 68 ? -5.763 18.895 6.612 1.00 97.19 68 GLU A CA 1
ATOM 510 C C . GLU A 1 68 ? -6.373 20.250 6.214 1.00 97.19 68 GLU A C 1
ATOM 512 O O . GLU A 1 68 ? -7.585 20.429 6.277 1.00 97.19 68 GLU A O 1
ATOM 517 N N . LEU A 1 69 ? -5.556 21.195 5.739 1.00 95.94 69 LEU A N 1
ATOM 518 C CA . LEU A 1 69 ? -6.034 22.481 5.228 1.00 95.94 69 LEU A CA 1
ATOM 519 C C . LEU A 1 69 ? -6.853 22.351 3.934 1.00 95.94 69 LEU A C 1
ATOM 521 O O . LEU A 1 69 ? -7.789 23.124 3.757 1.00 95.94 69 LEU A O 1
ATOM 525 N N . ARG A 1 70 ? -6.542 21.393 3.047 1.00 95.88 70 ARG A N 1
ATOM 526 C CA . ARG A 1 70 ? -7.381 21.101 1.868 1.00 95.88 70 ARG A CA 1
ATOM 527 C C . ARG A 1 70 ? -8.685 20.417 2.257 1.00 95.88 70 ARG A C 1
ATOM 529 O O . ARG A 1 70 ? -9.726 20.806 1.746 1.00 95.88 70 ARG A O 1
ATOM 536 N N . ASP A 1 71 ? -8.627 19.449 3.167 1.00 96.00 71 ASP A N 1
ATOM 537 C CA . ASP A 1 71 ? -9.804 18.723 3.645 1.00 96.00 71 ASP A CA 1
ATOM 538 C C . ASP A 1 71 ? -10.785 19.709 4.324 1.00 96.00 71 ASP A C 1
ATOM 540 O O . ASP A 1 71 ? -11.968 19.720 3.997 1.00 96.00 71 ASP A O 1
ATOM 544 N N . ARG A 1 72 ? -10.283 20.638 5.157 1.00 94.38 72 ARG A N 1
ATOM 545 C CA . ARG A 1 72 ? -11.077 21.743 5.738 1.00 94.38 72 ARG A CA 1
ATOM 546 C C . ARG A 1 72 ? -11.580 22.755 4.703 1.00 94.38 72 ARG A C 1
ATOM 548 O O . ARG A 1 72 ? -12.642 23.334 4.902 1.00 94.38 72 ARG A O 1
ATOM 555 N N . LEU A 1 73 ? -10.829 23.018 3.629 1.00 92.56 73 LEU A N 1
ATOM 556 C CA . LEU A 1 73 ? -11.289 23.902 2.551 1.00 92.56 73 LEU A CA 1
ATOM 557 C C . LEU A 1 73 ? -12.482 23.272 1.819 1.00 92.56 73 LEU A C 1
ATOM 559 O O . LEU A 1 73 ? -13.496 23.937 1.651 1.00 92.56 73 LEU A O 1
ATOM 563 N N . ALA A 1 74 ? -12.396 21.980 1.488 1.00 92.62 74 ALA A N 1
ATOM 564 C CA . ALA A 1 74 ? -13.493 21.221 0.889 1.00 92.62 74 ALA A CA 1
ATOM 565 C C . ALA A 1 74 ? -14.706 21.093 1.834 1.00 92.62 74 ALA A C 1
ATOM 567 O O . ALA A 1 74 ? -15.846 21.184 1.388 1.00 92.62 74 ALA A O 1
ATOM 568 N N . GLU A 1 75 ? -14.483 20.942 3.145 1.00 90.81 75 GLU A N 1
ATOM 569 C CA . GLU A 1 75 ? -15.548 20.986 4.157 1.00 90.81 75 GLU A CA 1
ATOM 570 C C . GLU A 1 75 ? -16.251 22.355 4.163 1.00 90.81 75 GLU A C 1
ATOM 572 O O . GLU A 1 75 ? -17.477 22.417 4.099 1.00 90.81 75 GLU A O 1
ATOM 577 N N . VAL A 1 76 ? -15.495 23.459 4.146 1.00 88.62 76 VAL A N 1
ATOM 578 C CA . VAL A 1 76 ? -16.040 24.826 4.065 1.00 88.62 76 VAL A CA 1
ATOM 579 C C . VAL A 1 76 ? -16.763 25.086 2.738 1.00 88.62 76 VAL A C 1
ATOM 581 O O . VAL A 1 76 ? -17.801 25.744 2.746 1.00 88.62 76 VAL A O 1
ATOM 584 N N . GLU A 1 77 ? -16.270 24.563 1.616 1.00 84.12 77 GLU A N 1
ATOM 585 C CA . GLU A 1 77 ? -16.970 24.601 0.324 1.00 84.12 77 GLU A CA 1
ATOM 586 C C . GLU A 1 77 ? -18.286 23.807 0.390 1.00 84.12 77 GLU A C 1
ATOM 588 O O . GLU A 1 77 ? -19.323 24.319 -0.030 1.00 84.12 77 GLU A O 1
ATOM 593 N N . SER A 1 78 ? -18.301 22.622 1.014 1.00 81.94 78 SER A N 1
ATOM 594 C CA . SER A 1 78 ? -19.540 21.855 1.216 1.00 81.94 78 SER A CA 1
ATOM 595 C C . SER A 1 78 ? -20.544 22.604 2.105 1.00 81.94 78 SER A C 1
ATOM 597 O O . SER A 1 78 ? -21.704 22.755 1.726 1.00 81.94 78 SER A O 1
ATOM 599 N N . MET A 1 79 ? -20.084 23.206 3.208 1.00 75.69 79 MET A N 1
ATOM 600 C CA . MET A 1 79 ? -20.901 24.041 4.097 1.00 75.69 79 MET A CA 1
ATOM 601 C C . MET A 1 79 ? -21.439 25.294 3.388 1.00 75.69 79 MET A C 1
ATOM 603 O O . MET A 1 79 ? -22.521 25.767 3.729 1.00 75.69 79 MET A O 1
ATOM 607 N N . GLN A 1 80 ? -20.725 25.834 2.391 1.00 66.88 80 GLN A N 1
ATOM 608 C CA . GLN A 1 80 ? -21.250 26.894 1.523 1.00 66.88 80 GLN A CA 1
ATOM 609 C C . GLN A 1 80 ? -22.347 26.357 0.598 1.00 66.88 80 GLN A C 1
ATOM 611 O O . GLN A 1 80 ? -23.407 26.971 0.530 1.00 66.88 80 GLN A O 1
ATOM 616 N N . THR A 1 81 ? -22.163 25.192 -0.034 1.00 67.12 81 THR A N 1
ATOM 617 C CA . THR A 1 81 ? -23.212 24.579 -0.876 1.00 67.12 81 THR A CA 1
ATOM 618 C C . THR A 1 81 ? -24.453 24.127 -0.095 1.00 67.12 81 THR A C 1
ATOM 620 O O . THR A 1 81 ? -25.547 24.117 -0.650 1.00 67.12 81 THR A O 1
ATOM 623 N N . GLU A 1 82 ? -24.316 23.789 1.191 1.00 64.69 82 GLU A N 1
ATOM 624 C CA . GLU A 1 82 ? -25.438 23.475 2.088 1.00 64.69 82 GLU A CA 1
ATOM 625 C C . GLU A 1 82 ? -26.090 24.743 2.672 1.00 64.69 82 GLU A C 1
ATOM 627 O O . GLU A 1 82 ? -27.314 24.817 2.810 1.00 64.69 82 GLU A O 1
ATOM 632 N N . GLY A 1 83 ? -25.282 25.756 3.008 1.00 58.53 83 GLY A N 1
ATOM 633 C CA . GLY A 1 83 ? -25.731 27.048 3.537 1.00 58.53 83 GLY A CA 1
ATOM 634 C C . GLY A 1 83 ? -26.415 27.928 2.487 1.00 58.53 83 GLY A C 1
ATOM 635 O O . GLY A 1 83 ? -27.339 28.686 2.803 1.00 58.53 83 GLY A O 1
ATOM 636 N N . GLU A 1 84 ? -26.042 27.781 1.217 1.00 56.34 84 GLU A N 1
ATOM 637 C CA . GLU A 1 84 ? -26.871 28.180 0.089 1.00 56.34 84 GLU A CA 1
ATOM 638 C C . GLU A 1 84 ? -28.087 27.250 -0.007 1.00 56.34 84 GLU A C 1
ATOM 640 O O . GLU A 1 84 ? -28.111 26.341 -0.831 1.00 56.34 84 GLU A O 1
ATOM 645 N N . LEU A 1 85 ? -29.110 27.522 0.829 1.00 55.53 85 LEU A N 1
ATOM 646 C CA . LEU A 1 85 ? -30.447 26.898 0.803 1.00 55.53 85 LEU A CA 1
ATOM 647 C C . LEU A 1 85 ? -30.764 26.383 -0.598 1.00 55.53 85 LEU A C 1
ATOM 649 O O . LEU A 1 85 ? -30.905 27.220 -1.503 1.00 55.53 85 LEU A O 1
ATOM 653 N N . SER A 1 86 ? -30.824 25.051 -0.747 1.00 61.78 86 SER A N 1
ATOM 654 C CA . SER A 1 86 ? -30.761 24.407 -2.062 1.00 61.78 86 SER A CA 1
ATOM 655 C C . SER A 1 86 ? -31.743 25.057 -3.032 1.00 61.78 86 SER A C 1
ATOM 657 O O . SER A 1 86 ? -32.832 25.492 -2.641 1.00 61.78 86 SER A O 1
ATOM 659 N N . HIS A 1 87 ? -31.363 25.149 -4.307 1.00 71.00 87 HIS A N 1
ATOM 660 C CA . HIS A 1 87 ? -32.181 25.831 -5.312 1.00 71.00 87 HIS A CA 1
ATOM 661 C C . HIS A 1 87 ? -33.637 25.322 -5.312 1.00 71.00 87 HIS A C 1
ATOM 663 O O . HIS A 1 87 ? -34.570 26.118 -5.391 1.00 71.00 87 HIS A O 1
ATOM 669 N N . GLU A 1 88 ? -33.818 24.021 -5.073 1.00 73.56 88 GLU A N 1
ATOM 670 C CA . GLU A 1 88 ? -35.102 23.344 -4.879 1.00 73.56 88 GLU A CA 1
ATOM 671 C C . GLU A 1 88 ? -35.894 23.836 -3.647 1.00 73.56 88 GLU A C 1
ATOM 673 O O . GLU A 1 88 ? -37.105 24.016 -3.734 1.00 73.56 88 GLU A O 1
ATOM 678 N N . LEU A 1 89 ? -35.249 24.092 -2.502 1.00 76.88 89 LEU A N 1
ATOM 679 C CA . LEU A 1 89 ? -35.905 24.656 -1.311 1.00 76.88 89 LEU A CA 1
ATOM 680 C C . LEU A 1 89 ? -36.335 26.110 -1.528 1.00 76.88 89 LEU A C 1
ATOM 682 O O . LEU A 1 89 ? -37.426 26.493 -1.104 1.00 76.88 89 LEU A O 1
ATOM 686 N N . ARG A 1 90 ? -35.519 26.914 -2.221 1.00 78.62 90 ARG A N 1
ATOM 687 C CA . ARG A 1 90 ? -35.899 28.283 -2.619 1.00 78.62 90 ARG A CA 1
ATOM 688 C C . ARG A 1 90 ? -37.060 28.268 -3.611 1.00 78.62 90 ARG A C 1
ATOM 690 O O . ARG A 1 90 ? -37.988 29.060 -3.468 1.00 78.62 90 ARG A O 1
ATOM 697 N N . GLN A 1 91 ? -37.033 27.340 -4.567 1.00 84.81 91 GLN A N 1
ATOM 698 C CA . GLN A 1 91 ? -38.119 27.134 -5.516 1.00 84.81 91 GLN A CA 1
ATOM 699 C C . GLN A 1 91 ? -39.411 26.744 -4.781 1.00 84.81 91 GLN A C 1
ATOM 701 O O . GLN A 1 91 ? -40.401 27.463 -4.900 1.00 84.81 91 GLN A O 1
ATOM 706 N N . LYS A 1 92 ? -39.380 25.712 -3.927 1.00 85.81 92 LYS A N 1
ATOM 707 C CA . LYS A 1 92 ? -40.531 25.285 -3.111 1.00 85.81 92 LYS A CA 1
ATOM 708 C C . LYS A 1 92 ? -41.069 26.394 -2.208 1.00 85.81 92 LYS A C 1
ATOM 710 O O . LYS A 1 92 ? -42.280 26.517 -2.071 1.00 85.81 92 LYS A O 1
ATOM 715 N N . LEU A 1 93 ? -40.209 27.233 -1.625 1.00 85.56 93 LEU A N 1
ATOM 716 C CA . LEU A 1 93 ? -40.660 28.387 -0.841 1.00 85.56 93 LEU A CA 1
ATOM 717 C C . LEU A 1 93 ? -41.417 29.402 -1.714 1.00 85.56 93 LEU A C 1
ATOM 719 O O . LEU A 1 93 ? -42.479 29.867 -1.310 1.00 85.56 93 LEU A O 1
ATOM 723 N N . SER A 1 94 ? -40.927 29.695 -2.924 1.00 89.25 94 SER A N 1
ATOM 724 C CA . SER A 1 94 ? -41.613 30.602 -3.859 1.00 89.25 94 SER A CA 1
ATOM 725 C C . SER A 1 94 ? -42.904 30.015 -4.455 1.00 89.25 94 SER A C 1
ATOM 727 O O . SER A 1 94 ? -43.859 30.753 -4.698 1.00 89.25 94 SER A O 1
ATOM 729 N N . GLU A 1 95 ? -42.976 28.693 -4.633 1.00 92.81 95 GLU A N 1
ATOM 730 C CA . GLU A 1 95 ? -44.207 27.972 -4.981 1.00 92.81 95 GLU A CA 1
ATOM 731 C C . GLU A 1 95 ? -45.229 28.053 -3.833 1.00 92.81 95 GLU A C 1
ATOM 733 O O . GLU A 1 95 ? -46.370 28.444 -4.064 1.00 92.81 95 GLU A O 1
ATOM 738 N N . ILE A 1 96 ? -44.815 27.822 -2.581 1.00 92.44 96 ILE A N 1
ATOM 739 C CA . ILE A 1 96 ? -45.683 27.954 -1.397 1.00 92.44 96 ILE A CA 1
ATOM 740 C C . ILE A 1 96 ? -46.165 29.401 -1.202 1.00 92.44 96 ILE A C 1
ATOM 742 O O . ILE A 1 96 ? -47.338 29.615 -0.896 1.00 92.44 96 ILE A O 1
ATOM 746 N N . GLU A 1 97 ? -45.312 30.411 -1.403 1.00 90.00 97 GLU A N 1
ATOM 747 C CA . GLU A 1 97 ? -45.739 31.817 -1.376 1.00 90.00 97 GLU A CA 1
ATOM 748 C C . GLU A 1 97 ? -46.755 32.123 -2.481 1.00 90.00 97 GLU A C 1
ATOM 750 O O . GLU A 1 97 ? -47.732 32.842 -2.247 1.00 90.00 97 GLU A O 1
ATOM 755 N N . ARG A 1 98 ? -46.562 31.581 -3.688 1.00 93.56 98 ARG A N 1
ATOM 756 C CA . ARG A 1 98 ? -47.502 31.741 -4.801 1.00 93.56 98 ARG A CA 1
ATOM 757 C C . ARG A 1 98 ? -48.854 31.108 -4.479 1.00 93.56 98 ARG A C 1
ATOM 759 O O . ARG A 1 98 ? -49.870 31.794 -4.600 1.00 93.56 98 ARG A O 1
ATOM 766 N N . ASP A 1 99 ? -48.855 29.865 -4.012 1.00 93.38 99 ASP A N 1
ATOM 767 C CA . ASP A 1 99 ? -50.060 29.121 -3.646 1.00 93.38 99 ASP A CA 1
ATOM 768 C C . ASP A 1 99 ? -50.793 29.784 -2.476 1.00 93.38 99 ASP A C 1
ATOM 770 O O . ASP A 1 99 ? -52.010 29.954 -2.531 1.00 93.38 99 ASP A O 1
ATOM 774 N N . TYR A 1 100 ? -50.074 30.259 -1.453 1.00 92.88 100 TYR A N 1
ATOM 775 C CA . TYR A 1 100 ? -50.660 31.036 -0.359 1.00 92.88 100 TYR A CA 1
ATOM 776 C C . TYR A 1 100 ? -51.336 32.313 -0.871 1.00 92.88 100 TYR A C 1
ATOM 778 O O . TYR A 1 100 ? -52.473 32.609 -0.500 1.00 92.88 100 TYR A O 1
ATOM 786 N N . ASN A 1 101 ? -50.676 33.056 -1.765 1.00 92.50 101 ASN A N 1
ATOM 787 C CA . ASN A 1 101 ? -51.248 34.254 -2.375 1.00 92.50 101 ASN A CA 1
ATOM 788 C C . ASN A 1 101 ? -52.467 33.937 -3.262 1.00 92.50 101 ASN A C 1
ATOM 790 O O . ASN A 1 101 ? -53.421 34.717 -3.286 1.00 92.50 101 ASN A O 1
ATOM 794 N N . ASP A 1 102 ? -52.476 32.807 -3.970 1.00 90.69 102 ASP A N 1
ATOM 795 C CA . ASP A 1 102 ? -53.617 32.377 -4.781 1.00 90.69 102 ASP A CA 1
ATOM 796 C C . ASP A 1 102 ? -54.782 31.860 -3.925 1.00 90.69 102 ASP A C 1
ATOM 798 O O . ASP A 1 102 ? -55.928 32.216 -4.202 1.00 90.69 102 ASP A O 1
ATOM 802 N N . VAL A 1 103 ? -54.527 31.150 -2.823 1.00 90.19 103 VAL A N 1
ATOM 803 C CA . VAL A 1 103 ? -55.546 30.792 -1.820 1.00 90.19 103 VAL A CA 1
ATOM 804 C C . VAL A 1 103 ? -56.093 32.042 -1.124 1.00 90.19 103 VAL A C 1
ATOM 806 O O . VAL A 1 103 ? -57.307 32.153 -0.948 1.00 90.19 103 VAL A O 1
ATOM 809 N N . ALA A 1 104 ? -55.257 33.031 -0.796 1.00 85.75 104 ALA A N 1
ATOM 810 C CA . ALA A 1 104 ? -55.696 34.319 -0.253 1.00 85.75 104 ALA A CA 1
ATOM 811 C C . ALA A 1 104 ? -56.577 35.094 -1.255 1.00 85.75 104 ALA A C 1
ATOM 813 O O . ALA A 1 104 ? -57.630 35.619 -0.889 1.00 85.75 104 ALA A O 1
ATOM 814 N N . ARG A 1 105 ? -56.214 35.103 -2.546 1.00 87.38 105 ARG A N 1
ATOM 815 C CA . ARG A 1 105 ? -57.048 35.667 -3.624 1.00 87.38 105 ARG A CA 1
ATOM 816 C C . ARG A 1 105 ? -58.370 34.912 -3.795 1.00 87.38 105 ARG A C 1
ATOM 818 O O . ARG A 1 105 ? -59.413 35.545 -3.950 1.00 87.38 105 ARG A O 1
ATOM 825 N N . GLN A 1 106 ? -58.353 33.580 -3.764 1.00 83.00 106 GLN A N 1
ATOM 826 C CA . GLN A 1 106 ? -59.551 32.746 -3.919 1.00 83.00 106 GLN A CA 1
ATOM 827 C C . GLN A 1 106 ? -60.497 32.866 -2.721 1.00 83.00 106 GLN A C 1
ATOM 829 O O . GLN A 1 106 ? -61.699 33.028 -2.919 1.00 83.00 106 GLN A O 1
ATOM 834 N N . THR A 1 107 ? -59.976 32.868 -1.493 1.00 82.38 107 THR A N 1
ATOM 835 C CA . THR A 1 107 ? -60.774 33.089 -0.276 1.00 82.38 107 THR A CA 1
ATOM 836 C C . THR A 1 107 ? -61.361 34.496 -0.248 1.00 82.38 107 THR A C 1
ATOM 838 O O . THR A 1 107 ? -62.571 34.624 -0.082 1.00 82.38 107 THR A O 1
ATOM 841 N N . ALA A 1 108 ? -60.583 35.546 -0.538 1.00 75.44 108 ALA A N 1
ATOM 842 C CA . ALA A 1 108 ? -61.122 36.902 -0.688 1.00 75.44 108 ALA A CA 1
ATOM 843 C C . ALA A 1 108 ? -62.254 36.968 -1.736 1.00 75.44 108 ALA A C 1
ATOM 845 O O . ALA A 1 108 ? -63.261 37.642 -1.529 1.00 75.44 108 ALA A O 1
ATOM 846 N N . ARG A 1 109 ? -62.139 36.213 -2.837 1.00 76.69 109 ARG A N 1
ATOM 847 C CA . ARG A 1 109 ? -63.169 36.121 -3.885 1.00 76.69 109 ARG A CA 1
ATOM 848 C C . ARG A 1 109 ? -64.382 35.263 -3.494 1.00 76.69 109 ARG A C 1
ATOM 850 O O . ARG A 1 109 ? -65.459 35.485 -4.038 1.00 76.69 109 ARG A O 1
ATOM 857 N N . ALA A 1 110 ? -64.224 34.318 -2.568 1.00 70.06 110 ALA A N 1
ATOM 858 C CA . ALA A 1 110 ? -65.302 33.501 -2.007 1.00 70.06 110 ALA A CA 1
ATOM 859 C C . ALA A 1 110 ? -66.082 34.229 -0.895 1.00 70.06 110 ALA A C 1
ATOM 861 O O . ALA A 1 110 ? -67.287 34.028 -0.766 1.00 70.06 110 ALA A O 1
ATOM 862 N N . PHE A 1 111 ? -65.417 35.103 -0.130 1.00 67.94 111 PHE A N 1
ATOM 863 C CA . PHE A 1 111 ? -66.037 35.924 0.918 1.00 67.94 111 PHE A CA 1
ATOM 864 C C . PHE A 1 111 ? -66.672 37.230 0.406 1.00 67.94 111 PHE A C 1
ATOM 866 O O . PHE A 1 111 ? -67.380 37.893 1.162 1.00 67.94 111 PHE A O 1
ATOM 873 N N . LEU A 1 112 ? -66.489 37.590 -0.870 1.00 62.97 112 LEU A N 1
ATOM 874 C CA . LEU A 1 112 ? -67.240 38.672 -1.515 1.00 62.97 112 LEU A CA 1
ATOM 875 C C . LEU A 1 112 ? -68.650 38.183 -1.916 1.00 62.97 112 LEU A C 1
ATOM 877 O O . LEU A 1 112 ? -68.764 37.300 -2.772 1.00 62.97 112 LEU A O 1
ATOM 881 N N . PRO A 1 113 ? -69.744 38.738 -1.349 1.00 51.56 113 PRO A N 1
ATOM 882 C CA . PRO A 1 113 ? -71.091 38.237 -1.615 1.00 51.56 113 PRO A CA 1
ATOM 883 C C . PRO A 1 113 ? -71.511 38.458 -3.072 1.00 51.56 113 PRO A C 1
ATOM 885 O O . PRO A 1 113 ? -71.552 39.593 -3.551 1.00 51.56 113 PRO A O 1
ATOM 888 N N . LYS A 1 114 ? -71.908 37.389 -3.776 1.00 54.12 114 LYS A N 1
ATOM 889 C CA . LYS A 1 114 ? -72.551 37.519 -5.093 1.00 54.12 114 LYS A CA 1
ATOM 890 C C . LYS A 1 114 ? -73.898 38.234 -4.933 1.00 54.12 114 LYS A C 1
ATOM 892 O O . LYS A 1 114 ? -74.797 37.758 -4.242 1.00 54.12 114 LYS A O 1
ATOM 897 N N . GLN A 1 115 ? -74.019 39.398 -5.562 1.00 43.03 115 GLN A N 1
ATOM 898 C CA . GLN A 1 115 ? -75.134 40.319 -5.373 1.00 43.03 115 GLN A CA 1
ATOM 899 C C . GLN A 1 115 ? -76.429 39.813 -6.046 1.00 43.03 115 GLN A C 1
ATOM 901 O O . GLN A 1 115 ? -76.498 39.711 -7.265 1.00 43.03 115 GLN A O 1
ATOM 906 N N . ARG A 1 116 ? -77.429 39.503 -5.202 1.00 43.94 116 ARG A N 1
ATOM 907 C CA . ARG A 1 116 ? -78.888 39.313 -5.423 1.00 43.94 116 ARG A CA 1
ATOM 908 C C . ARG A 1 116 ? -79.468 39.504 -6.841 1.00 43.94 116 ARG A C 1
ATOM 910 O O . ARG A 1 116 ? -79.319 40.592 -7.379 1.00 43.94 116 ARG A O 1
ATOM 917 N N . VAL A 1 117 ? -80.399 38.610 -7.226 1.00 38.06 117 VAL A N 1
ATOM 918 C CA . VAL A 1 117 ? -81.839 38.915 -7.495 1.00 38.06 117 VAL A CA 1
ATOM 919 C C . VAL A 1 117 ? -82.708 37.677 -7.105 1.00 38.06 117 VAL A C 1
ATOM 921 O O . VAL A 1 117 ? -82.213 36.564 -7.272 1.00 38.06 117 VAL A O 1
ATOM 924 N N . PRO A 1 118 ? -83.942 37.817 -6.555 1.00 51.88 118 PRO A N 1
ATOM 925 C CA . PRO A 1 118 ? -84.783 36.697 -6.071 1.00 51.88 118 PRO A CA 1
ATOM 926 C C . PRO A 1 118 ? -86.114 36.483 -6.842 1.00 51.88 118 PRO A C 1
ATOM 928 O O . PRO A 1 118 ? -86.607 37.438 -7.434 1.00 51.88 118 PRO A O 1
ATOM 931 N N . SER A 1 119 ? -86.757 35.300 -6.731 1.00 31.88 119 SER A N 1
ATOM 932 C CA . SER A 1 119 ? -88.237 35.160 -6.632 1.00 31.88 119 SER A CA 1
ATOM 933 C C . SER A 1 119 ? -88.754 33.724 -6.350 1.00 31.88 119 SER A C 1
ATOM 935 O O . SER A 1 119 ? -88.216 32.757 -6.875 1.00 31.88 119 SER A O 1
ATOM 937 N N . ASN A 1 120 ? -89.865 33.675 -5.603 1.00 34.28 120 ASN A N 1
ATOM 938 C CA . ASN A 1 120 ? -90.979 32.706 -5.513 1.00 34.28 120 ASN A CA 1
ATOM 939 C C . ASN A 1 120 ? -90.906 31.272 -4.902 1.00 34.28 120 ASN A C 1
ATOM 941 O O . ASN A 1 120 ? -90.298 30.355 -5.437 1.00 34.28 120 ASN A O 1
ATOM 945 N N . GLU A 1 121 ? -91.768 31.126 -3.879 1.00 38.50 121 GLU A N 1
ATOM 946 C CA . GLU A 1 121 ? -92.726 30.041 -3.558 1.00 38.50 121 GLU A CA 1
ATOM 947 C C . GLU A 1 121 ? -92.392 28.703 -2.844 1.00 38.50 121 GLU A C 1
ATOM 949 O O . GLU A 1 121 ? -91.486 27.953 -3.181 1.00 38.50 121 GLU A O 1
ATOM 954 N N . ALA A 1 122 ? -93.323 28.393 -1.918 1.00 34.66 122 ALA A N 1
ATOM 955 C CA . ALA A 1 122 ? -93.795 27.083 -1.438 1.00 34.66 122 ALA A CA 1
ATOM 956 C C . ALA A 1 122 ? -93.065 26.309 -0.302 1.00 34.66 122 ALA A C 1
ATOM 958 O O . ALA A 1 122 ? -92.356 25.336 -0.519 1.00 34.66 122 ALA A O 1
ATOM 959 N N . ALA A 1 123 ? -93.505 26.634 0.925 1.00 35.44 123 ALA A N 1
ATOM 960 C CA . ALA A 1 123 ? -94.076 25.705 1.923 1.00 35.44 123 ALA A CA 1
ATOM 961 C C . ALA A 1 123 ? -93.210 24.841 2.889 1.00 35.44 123 ALA A C 1
ATOM 963 O O . ALA A 1 123 ? -92.434 23.977 2.503 1.00 35.44 123 ALA A O 1
ATOM 964 N N . ALA A 1 124 ? -93.620 24.966 4.168 1.00 36.19 124 ALA A N 1
ATOM 965 C CA . ALA A 1 124 ? -93.654 23.977 5.264 1.00 36.19 124 ALA A CA 1
ATOM 966 C C . ALA A 1 124 ? -92.431 23.806 6.201 1.00 36.19 124 ALA A C 1
ATOM 968 O O . ALA A 1 124 ? -91.367 23.352 5.801 1.00 36.19 124 ALA A O 1
ATOM 969 N N . GLY A 1 125 ? -92.647 24.064 7.506 1.00 35.56 125 GLY A N 1
ATOM 970 C CA . GLY A 1 125 ? -91.728 23.688 8.600 1.00 35.56 125 GLY A CA 1
ATOM 971 C C . GLY A 1 125 ? -91.611 24.722 9.735 1.00 35.56 125 GLY A C 1
ATOM 972 O O . GLY A 1 125 ? -90.856 25.679 9.634 1.00 35.56 125 GLY A O 1
ATOM 973 N N . SER A 1 126 ? -92.337 24.514 10.834 1.00 34.25 126 SER A N 1
ATOM 974 C CA . SER A 1 126 ? -92.375 25.324 12.077 1.00 34.25 126 SER A CA 1
ATOM 975 C C . SER A 1 126 ? -91.937 24.430 13.273 1.00 34.25 126 SER A C 1
ATOM 977 O O . SER A 1 126 ? -91.915 23.217 13.066 1.00 34.25 126 SER A O 1
ATOM 979 N N . PRO A 1 127 ? -91.771 24.877 14.545 1.00 56.09 127 PRO A N 1
ATOM 980 C CA . PRO A 1 127 ? -91.041 26.028 15.122 1.00 56.09 127 PRO A CA 1
ATOM 981 C C . PRO A 1 127 ? -90.118 25.690 16.351 1.00 56.09 127 PRO A C 1
ATOM 983 O O . PRO A 1 127 ? -90.193 24.616 16.930 1.00 56.09 127 PRO A O 1
ATOM 986 N N . TYR A 1 128 ? -89.373 26.704 16.833 1.00 40.16 128 TYR A N 1
ATOM 987 C CA . TYR A 1 128 ? -88.940 26.983 18.237 1.00 40.16 128 TYR A CA 1
ATOM 988 C C . TYR A 1 128 ? -87.743 26.271 18.969 1.00 40.16 128 TYR A C 1
ATOM 990 O O . TYR A 1 128 ? -87.818 25.147 19.446 1.00 40.16 128 TYR A O 1
ATOM 998 N N . VAL A 1 129 ? -86.680 27.084 19.123 1.00 44.16 129 VAL A N 1
ATOM 999 C CA . VAL A 1 129 ? -85.560 27.313 20.103 1.00 44.16 129 VAL A CA 1
ATOM 1000 C C . VAL A 1 129 ? -85.715 26.843 21.605 1.00 44.16 129 VAL A C 1
ATOM 1002 O O . VAL A 1 129 ? -86.852 26.657 22.027 1.00 44.16 129 VAL A O 1
ATOM 1005 N N . PRO A 1 130 ? -84.677 26.861 22.507 1.00 53.47 130 PRO A N 1
ATOM 1006 C CA . PRO A 1 130 ? -83.470 25.995 22.644 1.00 53.47 130 PRO A CA 1
ATOM 1007 C C . PRO A 1 130 ? -83.176 25.410 24.080 1.00 53.47 130 PRO A C 1
ATOM 1009 O O . PRO A 1 130 ? -83.873 25.708 25.041 1.00 53.47 130 PRO A O 1
ATOM 1012 N N . GLU A 1 131 ? -82.053 24.670 24.205 1.00 41.28 131 GLU A N 1
ATOM 1013 C CA . GLU A 1 131 ? -81.155 24.402 25.376 1.00 41.28 131 GLU A CA 1
ATOM 1014 C C . GLU A 1 131 ? -81.639 23.901 26.769 1.00 41.28 131 GLU A C 1
ATOM 1016 O O . GLU A 1 131 ? -82.534 24.441 27.412 1.00 41.28 131 GLU A O 1
ATOM 1021 N N . GLY A 1 132 ? -80.867 22.954 27.345 1.00 34.97 132 GLY A N 1
ATOM 1022 C CA . GLY A 1 132 ? -80.829 22.676 28.793 1.00 34.97 132 GLY A CA 1
ATOM 1023 C C . GLY A 1 132 ? -79.950 21.478 29.227 1.00 34.97 132 GLY A C 1
ATOM 1024 O O . GLY A 1 132 ? -79.848 20.503 28.490 1.00 34.97 132 GLY A O 1
ATOM 1025 N N . LYS A 1 133 ? -79.420 21.525 30.476 1.00 42.12 133 LYS A N 1
ATOM 1026 C CA . LYS A 1 133 ? -78.618 20.490 31.217 1.00 42.12 133 LYS A CA 1
ATOM 1027 C C . LYS A 1 133 ? -77.182 20.247 30.679 1.00 42.12 133 LYS A C 1
ATOM 1029 O O . LYS A 1 133 ? -77.022 19.912 29.521 1.00 42.12 133 LYS A O 1
ATOM 1034 N N . GLY A 1 134 ? -76.068 20.328 31.428 1.00 37.78 134 GLY A N 1
ATOM 1035 C CA . GLY A 1 134 ? -75.779 20.431 32.878 1.00 37.78 134 GLY A CA 1
ATOM 1036 C C . GLY A 1 134 ? -74.917 19.229 33.345 1.00 37.78 134 GLY A C 1
ATOM 1037 O O . GLY A 1 134 ? -75.191 18.123 32.909 1.00 37.78 134 GLY A O 1
ATOM 1038 N N . GLY A 1 135 ? -73.894 19.309 34.214 1.00 37.94 135 GLY A N 1
ATOM 1039 C CA . GLY A 1 135 ? -73.177 20.437 34.831 1.00 37.94 135 GLY A CA 1
ATOM 1040 C C . GLY A 1 135 ? -72.271 19.988 36.011 1.00 37.94 135 GLY A C 1
ATOM 1041 O O . GLY A 1 135 ? -72.513 18.930 36.574 1.00 37.94 135 GLY A O 1
ATOM 1042 N N . ARG A 1 136 ? -71.333 20.861 36.449 1.00 40.62 136 ARG A N 1
ATOM 1043 C CA . ARG A 1 136 ? -70.618 20.878 37.770 1.00 40.62 136 ARG A CA 1
ATOM 1044 C C . ARG A 1 136 ? -69.604 19.747 38.094 1.00 40.62 136 ARG A C 1
ATOM 1046 O O . ARG A 1 136 ? -69.776 18.632 37.640 1.00 40.62 136 ARG A O 1
ATOM 1053 N N . ARG A 1 137 ? -68.587 19.924 38.965 1.00 41.34 137 ARG A N 1
ATOM 1054 C CA . ARG A 1 137 ? -67.696 21.056 39.383 1.00 41.34 137 ARG A CA 1
ATOM 1055 C C . ARG A 1 137 ? -66.544 20.469 40.247 1.00 41.34 137 ARG A C 1
ATOM 1057 O O . ARG A 1 137 ? -66.593 19.300 40.606 1.00 41.34 137 ARG A O 1
ATOM 1064 N N . SER A 1 138 ? -65.522 21.268 40.562 1.00 41.31 138 SER A N 1
ATOM 1065 C CA . SER A 1 138 ? -64.243 20.866 41.186 1.00 41.31 138 SER A CA 1
ATOM 1066 C C . SER A 1 138 ? -64.074 21.253 42.680 1.00 41.31 138 SER A C 1
ATOM 1068 O O . SER A 1 138 ? -64.936 21.921 43.243 1.00 41.31 138 SER A O 1
ATOM 1070 N N . VAL A 1 139 ? -62.899 20.880 43.237 1.00 41.25 139 VAL A N 1
ATOM 1071 C CA . VAL A 1 139 ? -62.156 21.333 44.455 1.00 41.25 139 VAL A CA 1
ATOM 1072 C C . VAL A 1 139 ? -62.633 21.007 45.888 1.00 41.25 139 VAL A C 1
ATOM 1074 O O . VAL A 1 139 ? -63.775 21.242 46.261 1.00 41.25 139 VAL A O 1
ATOM 1077 N N . SER A 1 140 ? -61.671 20.569 46.729 1.00 33.81 140 SER A N 1
ATOM 1078 C CA . SER A 1 140 ? -61.634 20.691 48.209 1.00 33.81 140 SER A CA 1
ATOM 1079 C C . SER A 1 140 ? -60.246 20.329 48.801 1.00 33.81 140 SER A C 1
ATOM 1081 O O . SER A 1 140 ? -59.712 19.278 48.453 1.00 33.81 140 SER A O 1
ATOM 1083 N N . PRO A 1 141 ? -59.678 21.141 49.718 1.00 47.22 141 PRO A N 1
ATOM 1084 C CA . PRO A 1 141 ? -58.632 20.755 50.682 1.00 47.22 141 PRO A CA 1
ATOM 1085 C C . PRO A 1 141 ? -59.124 20.859 52.149 1.00 47.22 141 PRO A C 1
ATOM 1087 O O . PRO A 1 141 ? -60.088 21.571 52.418 1.00 47.22 141 PRO A O 1
ATOM 1090 N N . SER A 1 142 ? -58.464 20.207 53.122 1.00 41.34 142 SER A N 1
ATOM 1091 C CA . SER A 1 142 ? -58.819 20.344 54.554 1.00 41.34 142 SER A CA 1
ATOM 1092 C C . SER A 1 142 ? -57.655 20.093 55.533 1.00 41.34 142 SER A C 1
ATOM 1094 O O . SER A 1 142 ? -56.881 19.153 55.352 1.00 41.34 142 SER A O 1
ATOM 1096 N N . LYS A 1 143 ? -57.564 20.929 56.582 1.00 41.09 143 LYS A N 1
ATOM 1097 C CA . LYS A 1 143 ? -56.745 20.783 57.806 1.00 41.09 143 LYS A CA 1
ATOM 1098 C C . LYS A 1 143 ? -57.433 21.516 58.978 1.00 41.09 143 LYS A C 1
ATOM 1100 O O . LYS A 1 143 ? -57.743 22.689 58.816 1.00 41.09 143 LYS A O 1
ATOM 1105 N N . PHE A 1 144 ? -57.588 20.856 60.133 1.00 36.66 144 PHE A N 1
ATOM 1106 C CA . PHE A 1 144 ? -57.841 21.414 61.485 1.00 36.66 144 PHE A CA 1
ATOM 1107 C C . PHE A 1 144 ? -57.278 20.407 62.522 1.00 36.66 144 PHE A C 1
ATOM 1109 O O . PHE A 1 144 ? -57.259 19.219 62.210 1.00 36.66 144 PHE A O 1
ATOM 1116 N N . GLU A 1 145 ? -56.757 20.704 63.721 1.00 34.00 145 GLU A N 1
ATOM 1117 C CA . GLU A 1 145 ? -56.537 21.928 64.530 1.00 34.00 145 GLU A CA 1
ATOM 1118 C C . GLU A 1 145 ? -57.432 22.130 65.788 1.00 34.00 145 GLU A C 1
ATOM 1120 O O . GLU A 1 145 ? -58.475 22.769 65.732 1.00 34.00 145 GLU A O 1
ATOM 1125 N N . SER A 1 146 ? -56.913 21.627 66.924 1.00 39.66 146 SER A N 1
ATOM 1126 C CA . SER A 1 146 ? -56.988 22.109 68.329 1.00 39.66 146 SER A CA 1
ATOM 1127 C C . SER A 1 146 ? -58.267 22.153 69.221 1.00 39.66 146 SER A C 1
ATOM 1129 O O . SER A 1 146 ? -59.258 22.805 68.930 1.00 39.66 146 SER A O 1
ATOM 1131 N N . GLN A 1 147 ? -58.067 21.600 70.442 1.00 38.19 147 GLN A N 1
ATOM 1132 C CA . GLN A 1 147 ? -58.658 21.870 71.786 1.00 38.19 147 GLN A CA 1
ATOM 1133 C C . GLN A 1 147 ? -60.146 21.576 72.127 1.00 38.19 147 GLN A C 1
ATOM 1135 O O . GLN A 1 147 ? -61.050 22.191 71.580 1.00 38.19 147 GLN A O 1
ATOM 1140 N N . ALA A 1 148 ? -60.396 20.782 73.196 1.00 39.56 148 ALA A N 1
ATOM 1141 C CA . ALA A 1 148 ? -60.692 21.300 74.561 1.00 39.56 148 ALA A CA 1
ATOM 1142 C C . ALA A 1 148 ? -61.141 20.226 75.607 1.00 39.56 148 ALA A C 1
ATOM 1144 O O . ALA A 1 148 ? -62.104 19.496 75.413 1.00 39.56 148 ALA A O 1
ATOM 1145 N N . THR A 1 149 ? -60.431 20.195 76.745 1.00 41.94 149 THR A N 1
ATOM 1146 C CA . THR A 1 149 ? -60.807 19.854 78.150 1.00 41.94 149 THR A CA 1
ATOM 1147 C C . THR A 1 149 ? -62.051 19.013 78.531 1.00 41.94 149 THR A C 1
ATOM 1149 O O . THR A 1 149 ? -63.186 19.423 78.300 1.00 41.94 149 THR A O 1
ATOM 1152 N N . GLY A 1 150 ? -61.837 17.990 79.383 1.00 40.88 150 GLY A N 1
ATOM 1153 C CA . GLY A 1 150 ? -62.858 17.388 80.264 1.00 40.88 150 GLY A CA 1
ATOM 1154 C C . GLY A 1 150 ? -62.270 16.493 81.382 1.00 40.88 150 GLY A C 1
ATOM 1155 O O . GLY A 1 150 ? -61.631 15.489 81.092 1.00 40.88 150 GLY A O 1
ATOM 1156 N N . SER A 1 151 ? -62.515 16.841 82.652 1.00 36.19 151 SER A N 1
ATOM 1157 C CA . SER A 1 151 ? -62.112 16.136 83.902 1.00 36.19 151 SER A CA 1
ATOM 1158 C C . SER A 1 151 ? -63.326 16.119 84.877 1.00 36.19 151 SER A C 1
ATOM 1160 O O . SER A 1 151 ? -64.314 16.764 84.522 1.00 36.19 151 SER A O 1
ATOM 1162 N N . PRO A 1 152 ? -63.312 15.578 86.131 1.00 52.34 152 PRO A N 1
ATOM 1163 C CA . PRO A 1 152 ? -62.411 14.610 86.805 1.00 52.34 152 PRO A CA 1
ATOM 1164 C C . PRO A 1 152 ? -63.097 13.468 87.655 1.00 52.34 152 PRO A C 1
ATOM 1166 O O . PRO A 1 152 ? -64.140 13.661 88.257 1.00 52.34 152 PRO A O 1
ATOM 1169 N N . THR A 1 153 ? -62.388 12.338 87.839 1.00 42.81 153 THR A N 1
ATOM 1170 C CA . THR A 1 153 ? -62.187 11.457 89.049 1.00 42.81 153 THR A CA 1
ATOM 1171 C C . THR A 1 153 ? -63.284 10.916 90.040 1.00 42.81 153 THR A C 1
ATOM 1173 O O . THR A 1 153 ? -64.068 11.661 90.610 1.00 42.81 153 THR A O 1
ATOM 1176 N N . LYS A 1 154 ? -63.051 9.645 90.474 1.00 45.94 154 LYS A N 1
ATOM 1177 C CA . LYS A 1 154 ? -63.376 8.908 91.753 1.00 45.94 154 LYS A CA 1
ATOM 1178 C C . LYS A 1 154 ? -64.774 8.277 91.981 1.00 45.94 154 LYS A C 1
ATOM 1180 O O . LYS A 1 154 ? -65.756 8.990 92.108 1.00 45.94 154 LYS A O 1
ATOM 1185 N N . LEU A 1 155 ? -64.813 6.972 92.323 1.00 42.69 155 LEU A N 1
ATOM 1186 C CA . LEU A 1 155 ? -64.836 6.473 93.727 1.00 42.69 155 LEU A CA 1
ATOM 1187 C C . LEU A 1 155 ? -64.737 4.926 93.854 1.00 42.69 155 LEU A C 1
ATOM 1189 O O . LEU A 1 155 ? -64.830 4.198 92.874 1.00 42.69 155 LEU A O 1
ATOM 1193 N N . SER A 1 156 ? -64.471 4.451 95.080 1.00 42.50 156 SER A N 1
ATOM 1194 C CA . SER A 1 156 ? -64.085 3.072 95.455 1.00 42.50 156 SER A CA 1
ATOM 1195 C C . SER A 1 156 ? -65.256 2.188 95.918 1.00 42.50 156 SER A C 1
ATOM 1197 O O . SER A 1 156 ? -66.108 2.667 96.662 1.00 42.50 156 SER A O 1
ATOM 1199 N N . ILE A 1 157 ? -65.228 0.882 95.593 1.00 48.81 157 ILE A N 1
ATOM 1200 C CA . ILE A 1 157 ? -65.958 -0.182 96.317 1.00 48.81 157 ILE A CA 1
ATOM 1201 C C . ILE A 1 157 ? -65.105 -1.473 96.376 1.00 48.81 157 ILE A C 1
ATOM 1203 O O . ILE A 1 157 ? -64.958 -2.147 95.356 1.00 48.81 157 ILE A O 1
ATOM 1207 N N . PRO A 1 158 ? -64.600 -1.897 97.552 1.00 55.44 158 PRO A N 1
ATOM 1208 C CA . PRO A 1 158 ? -64.020 -3.226 97.762 1.00 55.44 158 PRO A CA 1
ATOM 1209 C C . PRO A 1 158 ? -65.011 -4.146 98.498 1.00 55.44 158 PRO A C 1
ATOM 1211 O O . PRO A 1 158 ? -65.397 -3.845 99.627 1.00 55.44 158 PRO A O 1
ATOM 1214 N N . ASN A 1 159 ? -65.405 -5.292 97.917 1.00 42.31 159 ASN A N 1
ATOM 1215 C CA . ASN A 1 159 ? -66.375 -6.193 98.567 1.00 42.31 159 ASN A CA 1
ATOM 1216 C C . ASN A 1 159 ? -66.010 -7.697 98.547 1.00 42.31 159 ASN A C 1
ATOM 1218 O O . ASN A 1 159 ? -66.457 -8.489 97.720 1.00 42.31 159 ASN A O 1
ATOM 1222 N N . ARG A 1 160 ? -65.213 -8.090 99.547 1.00 52.88 160 ARG A N 1
ATOM 1223 C CA . ARG A 1 160 ? -65.532 -9.182 100.493 1.00 52.88 160 ARG A CA 1
ATOM 1224 C C . ARG A 1 160 ? -65.985 -10.557 99.941 1.00 52.88 160 ARG A C 1
ATOM 1226 O O . ARG A 1 160 ? -66.918 -11.154 100.471 1.00 52.88 160 ARG A O 1
ATOM 1233 N N . LYS A 1 161 ? -65.230 -11.145 99.002 1.00 54.22 161 LYS A N 1
ATOM 1234 C CA . LYS A 1 161 ? -65.170 -12.621 98.796 1.00 54.22 161 LYS A CA 1
ATOM 1235 C C . LYS A 1 161 ? -63.760 -13.238 98.943 1.00 54.22 161 LYS A C 1
ATOM 1237 O O . LYS A 1 161 ? -63.548 -14.406 98.633 1.00 54.22 161 LYS A O 1
ATOM 1242 N N . LEU A 1 162 ? -62.805 -12.488 99.500 1.00 54.19 162 LEU A N 1
ATOM 1243 C CA . LEU A 1 162 ? -61.403 -12.889 99.723 1.00 54.19 162 LEU A CA 1
ATOM 1244 C C . LEU A 1 162 ? -61.190 -13.775 100.975 1.00 54.19 162 LEU A C 1
ATOM 1246 O O . LEU A 1 162 ? -60.332 -13.473 101.797 1.00 54.19 162 LEU A O 1
ATOM 1250 N N . ARG A 1 163 ? -61.981 -14.843 101.174 1.00 56.81 163 ARG A N 1
ATOM 1251 C CA . ARG A 1 163 ? -61.798 -15.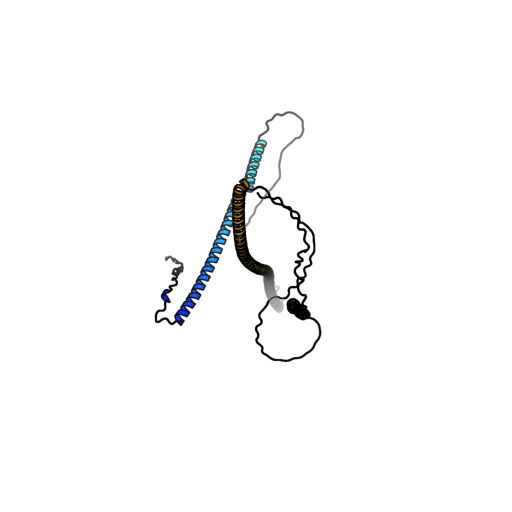745 102.341 1.00 56.81 163 ARG A CA 1
ATOM 1252 C C . ARG A 1 163 ? -61.627 -17.237 102.022 1.00 56.81 163 ARG A C 1
ATOM 1254 O O . ARG A 1 163 ? -61.171 -17.963 102.892 1.00 56.81 163 ARG A O 1
ATOM 1261 N N . ASN A 1 164 ? -61.879 -17.663 100.780 1.00 56.16 164 ASN A N 1
ATOM 1262 C CA . ASN A 1 164 ? -61.672 -19.046 100.316 1.00 56.16 164 ASN A CA 1
ATOM 1263 C C . ASN A 1 164 ? -60.804 -19.097 99.036 1.00 56.16 164 ASN A C 1
ATOM 1265 O O . ASN A 1 164 ? -61.168 -19.755 98.065 1.00 56.16 164 ASN A O 1
ATOM 1269 N N . GLN A 1 165 ? -59.680 -18.373 99.003 1.00 60.66 165 GLN A N 1
ATOM 1270 C CA . GLN A 1 165 ? -58.643 -18.554 97.976 1.00 60.66 165 GLN A CA 1
ATOM 1271 C C . GLN A 1 165 ? -57.433 -19.240 98.626 1.00 60.66 165 GLN A C 1
ATOM 1273 O O . GLN A 1 165 ? -56.901 -18.688 99.592 1.00 60.66 165 GLN A O 1
ATOM 1278 N N . PRO A 1 166 ? -56.983 -20.414 98.148 1.00 64.31 166 PRO A N 1
ATOM 1279 C CA . PRO A 1 166 ? -55.729 -20.993 98.612 1.00 64.31 166 PRO A CA 1
ATOM 1280 C C . PRO A 1 166 ? -54.575 -20.112 98.120 1.00 64.31 166 PRO A C 1
ATOM 1282 O O . PRO A 1 166 ? -54.439 -19.899 96.916 1.00 64.31 166 PRO A O 1
ATOM 1285 N N . ALA A 1 167 ? -53.745 -19.605 99.036 1.00 64.94 167 ALA A N 1
ATOM 1286 C CA . ALA A 1 167 ? -52.664 -18.668 98.709 1.00 64.94 167 ALA A CA 1
ATOM 1287 C C . ALA A 1 167 ? -51.677 -19.223 97.660 1.00 64.94 167 ALA A C 1
ATOM 1289 O O . ALA A 1 167 ? -51.153 -18.462 96.851 1.00 64.94 167 ALA A O 1
ATOM 1290 N N . ASN A 1 168 ? -51.492 -20.547 97.602 1.00 69.56 168 ASN A N 1
ATOM 1291 C CA . ASN A 1 168 ? -50.681 -21.213 96.576 1.00 69.56 168 ASN A CA 1
ATOM 1292 C C . ASN A 1 168 ? -51.166 -20.910 95.150 1.00 69.56 168 ASN A C 1
ATOM 1294 O O . ASN A 1 168 ? -50.346 -20.657 94.281 1.00 69.56 168 ASN A O 1
ATOM 1298 N N . ARG A 1 169 ? -52.484 -20.810 94.920 1.00 78.25 169 ARG A N 1
ATOM 1299 C CA . ARG A 1 169 ? -53.039 -20.556 93.580 1.00 78.25 169 ARG A CA 1
ATOM 1300 C C . ARG A 1 169 ? -52.655 -19.182 93.028 1.00 78.25 169 ARG A C 1
ATOM 1302 O O . ARG A 1 169 ? -52.671 -18.999 91.820 1.00 78.25 169 ARG A O 1
ATOM 1309 N N . ILE A 1 170 ? -52.337 -18.219 93.895 1.00 83.56 170 ILE A N 1
ATOM 1310 C CA . ILE A 1 170 ? -51.828 -16.906 93.478 1.00 83.56 170 ILE A CA 1
ATOM 1311 C C . ILE A 1 170 ? -50.400 -17.068 92.941 1.00 83.56 170 ILE A C 1
ATOM 1313 O O . ILE A 1 170 ? -50.143 -16.663 91.814 1.00 83.56 170 ILE A O 1
ATOM 1317 N N . HIS A 1 171 ? -49.540 -17.784 93.670 1.00 86.38 171 HIS A N 1
ATOM 1318 C CA . HIS A 1 171 ? -48.178 -18.116 93.238 1.00 86.38 171 HIS A CA 1
ATOM 1319 C C . HIS A 1 171 ? -48.162 -18.979 91.960 1.00 86.38 171 HIS A C 1
ATOM 1321 O O . HIS A 1 171 ? -47.341 -18.750 91.081 1.00 86.38 171 HIS A O 1
ATOM 1327 N N . ASP A 1 172 ? -49.097 -19.925 91.801 1.00 90.75 172 ASP A N 1
ATOM 1328 C CA . ASP A 1 172 ? -49.234 -20.722 90.569 1.00 90.75 172 ASP A CA 1
ATOM 1329 C C . ASP A 1 172 ? -49.624 -19.847 89.358 1.00 90.75 172 ASP A C 1
ATOM 1331 O O . ASP A 1 172 ? -49.160 -20.073 88.239 1.00 90.75 172 ASP A O 1
ATOM 1335 N N . ILE A 1 173 ? -50.477 -18.834 89.572 1.00 88.44 173 ILE A N 1
ATOM 1336 C CA . ILE A 1 173 ? -50.862 -17.850 88.546 1.00 88.44 173 ILE A CA 1
ATOM 1337 C C . ILE A 1 173 ? -49.682 -16.929 88.215 1.00 88.44 173 ILE A C 1
ATOM 1339 O O . ILE A 1 173 ? -49.458 -16.644 87.041 1.00 88.44 173 ILE A O 1
ATOM 1343 N N . GLU A 1 174 ? -48.922 -16.489 89.218 1.00 90.50 174 GLU A N 1
ATOM 1344 C CA . GLU A 1 174 ? -47.709 -15.679 89.049 1.00 90.50 174 GLU A CA 1
ATOM 1345 C C . GLU A 1 174 ? -46.636 -16.454 88.272 1.00 90.50 174 GLU A C 1
ATOM 1347 O O . GLU A 1 174 ? -46.153 -15.963 87.257 1.00 90.50 174 GLU A O 1
ATOM 1352 N N . PHE A 1 175 ? -46.360 -17.708 88.632 1.00 94.81 175 PHE A N 1
ATOM 1353 C CA . PHE A 1 175 ? -45.415 -18.571 87.919 1.00 94.81 175 PHE A CA 1
ATOM 1354 C C . PHE A 1 175 ? -45.844 -18.853 86.467 1.00 94.81 175 PHE A C 1
ATOM 1356 O O . PHE A 1 175 ? -45.034 -18.785 85.541 1.00 94.81 175 PHE A O 1
ATOM 1363 N N . ALA A 1 176 ? -47.136 -19.100 86.222 1.00 95.12 176 ALA A N 1
ATOM 1364 C CA . ALA A 1 176 ? -47.663 -19.218 84.861 1.00 95.12 176 ALA A CA 1
ATOM 1365 C C . ALA A 1 176 ? -47.561 -17.891 84.077 1.00 95.12 176 ALA A C 1
ATOM 1367 O O . ALA A 1 176 ? -47.290 -17.894 82.871 1.00 95.12 176 ALA A O 1
ATOM 1368 N N . ALA A 1 177 ? -47.733 -16.745 84.744 1.00 94.00 177 ALA A N 1
ATOM 1369 C CA . ALA A 1 177 ? -47.523 -15.426 84.155 1.00 94.00 177 ALA A CA 1
ATOM 1370 C C . ALA A 1 177 ? -46.037 -15.179 83.823 1.00 94.00 177 ALA A C 1
ATOM 1372 O O . ALA A 1 177 ? -45.734 -14.706 82.730 1.00 94.00 177 ALA A O 1
ATOM 1373 N N . GLU A 1 178 ? -45.100 -15.569 84.686 1.00 95.62 178 GLU A N 1
ATOM 137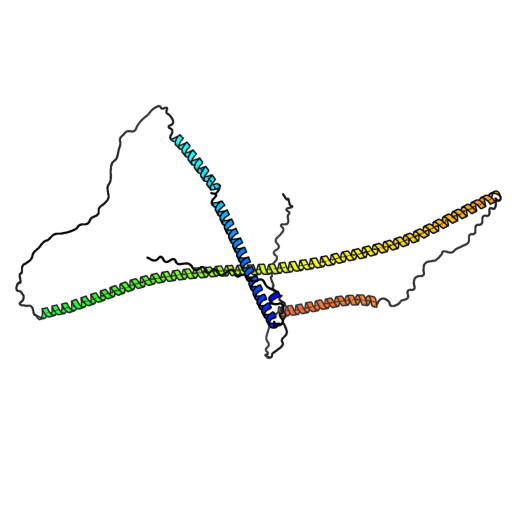4 C CA . GLU A 1 178 ? -43.653 -15.494 84.435 1.00 95.62 178 GLU A CA 1
ATOM 1375 C C . GLU A 1 178 ? -43.227 -16.373 83.250 1.00 95.62 178 GLU A C 1
ATOM 1377 O O . GLU A 1 178 ? -42.561 -15.894 82.330 1.00 95.62 178 GLU A O 1
ATOM 1382 N N . ILE A 1 179 ? -43.678 -17.632 83.196 1.00 96.00 179 ILE A N 1
ATOM 1383 C CA . ILE A 1 179 ? -43.416 -18.521 82.052 1.00 96.00 179 ILE A CA 1
ATOM 1384 C C . ILE A 1 179 ? -44.009 -17.933 80.768 1.00 96.00 179 ILE A C 1
ATOM 1386 O O . ILE A 1 179 ? -43.325 -17.873 79.746 1.00 96.00 179 ILE A O 1
ATOM 1390 N N . SER A 1 180 ? -45.266 -17.482 80.795 1.00 96.44 180 SER A N 1
ATOM 1391 C CA . SER A 1 180 ? -45.924 -16.957 79.592 1.00 96.44 180 SER A CA 1
ATOM 1392 C C . SER A 1 180 ? -45.305 -15.644 79.104 1.00 96.44 180 SER A C 1
ATOM 1394 O O . SER A 1 180 ? -45.106 -15.485 77.902 1.00 96.44 180 SER A O 1
ATOM 1396 N N . THR A 1 181 ? -44.921 -14.731 79.999 1.00 96.12 181 THR A N 1
ATOM 1397 C CA . THR A 1 181 ? -44.225 -13.485 79.635 1.00 96.12 181 THR A CA 1
ATOM 1398 C C . THR A 1 181 ? -42.811 -13.745 79.118 1.00 96.12 181 THR A C 1
ATOM 1400 O O . THR A 1 181 ? -42.421 -13.142 78.117 1.00 96.12 181 THR A O 1
ATOM 1403 N N . SER A 1 182 ? -42.080 -14.695 79.711 1.00 97.38 182 SER A N 1
ATOM 1404 C CA . SER A 1 182 ? -40.790 -15.176 79.201 1.00 97.38 182 SER A CA 1
ATOM 1405 C C . SER A 1 182 ? -40.927 -15.766 77.792 1.00 97.38 182 SER A C 1
ATOM 1407 O O . SER A 1 182 ? -40.199 -15.367 76.882 1.00 97.38 182 SER A O 1
ATOM 1409 N N . LEU A 1 183 ? -41.921 -16.630 77.562 1.00 97.94 183 LEU A N 1
ATOM 1410 C CA . LEU A 1 183 ? -42.173 -17.233 76.252 1.00 97.94 183 LEU A CA 1
ATOM 1411 C C . LEU A 1 183 ? -42.600 -16.188 75.206 1.00 97.94 183 LEU A C 1
ATOM 1413 O O . LEU A 1 183 ? -42.103 -16.212 74.084 1.00 97.94 183 LEU A O 1
ATOM 1417 N N . ILE A 1 184 ? -43.456 -15.226 75.567 1.00 97.12 184 ILE A N 1
ATOM 1418 C CA . ILE A 1 184 ? -43.832 -14.098 74.693 1.00 97.12 184 ILE A CA 1
ATOM 1419 C C . ILE A 1 184 ? -42.603 -13.243 74.346 1.00 97.12 184 ILE A C 1
ATOM 1421 O O . ILE A 1 184 ? -42.468 -12.808 73.204 1.00 97.12 184 ILE A O 1
ATOM 1425 N N . SER A 1 185 ? -41.696 -13.019 75.301 1.00 97.56 185 SER A N 1
ATOM 1426 C CA . SER A 1 185 ? -40.430 -12.315 75.070 1.00 97.56 185 SER A CA 1
ATOM 1427 C C . SER A 1 185 ? -39.533 -13.079 74.086 1.00 97.56 185 SER A C 1
ATOM 1429 O O . SER A 1 185 ? -39.071 -12.506 73.101 1.00 97.56 185 SER A O 1
ATOM 1431 N N . GLN A 1 186 ? -39.373 -14.395 74.269 1.00 98.12 186 GLN A N 1
ATOM 1432 C CA . GLN A 1 186 ? -38.626 -15.248 73.337 1.00 98.12 186 GLN A CA 1
ATOM 1433 C C . GLN A 1 186 ? -39.245 -15.258 71.933 1.00 98.12 186 GLN A C 1
ATOM 1435 O O . GLN A 1 186 ? -38.521 -15.103 70.954 1.00 98.12 186 GLN A O 1
ATOM 1440 N N . VAL A 1 187 ? -40.573 -15.373 71.817 1.00 98.31 187 VAL A N 1
ATOM 1441 C CA . VAL A 1 187 ? -41.276 -15.322 70.524 1.00 98.31 187 VAL A CA 1
ATOM 1442 C C . VAL A 1 187 ? -41.078 -13.969 69.841 1.00 98.31 187 VAL A C 1
ATOM 1444 O O . VAL A 1 187 ? -40.800 -13.945 68.647 1.00 98.31 187 VAL A O 1
ATOM 1447 N N . ARG A 1 188 ? -41.135 -12.849 70.575 1.00 97.56 188 ARG A N 1
ATOM 1448 C CA . ARG A 1 188 ? -40.835 -11.514 70.024 1.00 97.56 188 ARG A CA 1
ATOM 1449 C C . ARG A 1 188 ? -39.387 -11.390 69.552 1.00 97.56 188 ARG A C 1
ATOM 1451 O O . ARG A 1 188 ? -39.158 -10.855 68.473 1.00 97.56 188 ARG A O 1
ATOM 1458 N N . ASN A 1 189 ? -38.426 -11.920 70.308 1.00 98.00 189 ASN A N 1
ATOM 1459 C CA . ASN A 1 189 ? -37.017 -11.928 69.907 1.00 98.00 189 ASN A CA 1
ATOM 1460 C C . ASN A 1 189 ? -36.793 -12.786 68.649 1.00 98.00 189 ASN A C 1
ATOM 1462 O O . ASN A 1 189 ? -36.093 -12.359 67.737 1.00 98.00 189 ASN A O 1
ATOM 1466 N N . LEU A 1 190 ? -37.428 -13.959 68.558 1.00 98.25 190 LEU A N 1
ATOM 1467 C CA . LEU A 1 190 ? -37.380 -14.812 67.364 1.00 98.25 190 LEU A CA 1
ATOM 1468 C C . LEU A 1 190 ? -38.070 -14.163 66.156 1.00 98.25 190 LEU A C 1
ATOM 1470 O O . LEU A 1 190 ? -37.576 -14.292 65.042 1.00 98.25 190 LEU A O 1
ATOM 1474 N N . GLN A 1 191 ? -39.173 -13.437 66.360 1.00 98.19 191 GLN A N 1
ATOM 1475 C CA . GLN A 1 191 ? -39.840 -12.655 65.313 1.00 98.19 191 GLN A CA 1
ATOM 1476 C C . GLN A 1 191 ? -38.971 -11.490 64.822 1.00 98.19 191 GLN A C 1
ATOM 1478 O O . GLN A 1 191 ? -38.926 -11.243 63.621 1.00 98.19 191 GLN A O 1
ATOM 1483 N N . ALA A 1 192 ? -38.257 -10.805 65.720 1.00 97.62 192 ALA A N 1
ATOM 1484 C CA . ALA A 1 192 ? -37.313 -9.751 65.354 1.00 97.62 192 ALA A CA 1
ATOM 1485 C C . ALA A 1 192 ? -36.124 -10.309 64.550 1.00 97.62 192 ALA A C 1
ATOM 1487 O O . ALA A 1 192 ? -35.813 -9.778 63.489 1.00 97.62 192 ALA A O 1
ATOM 1488 N N . LEU A 1 193 ? -35.531 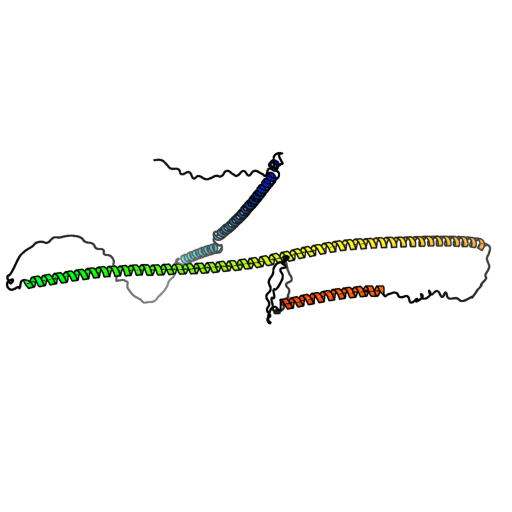-11.422 64.999 1.00 98.12 193 LEU A N 1
ATOM 1489 C CA . LEU A 1 193 ? -34.465 -12.120 64.269 1.00 98.12 193 LEU A CA 1
ATOM 1490 C C . LEU A 1 193 ? -34.940 -12.639 62.903 1.00 98.12 193 LEU A C 1
ATOM 1492 O O . LEU A 1 193 ? -34.202 -12.542 61.928 1.00 98.12 193 LEU A O 1
ATOM 1496 N N . LEU A 1 194 ? -36.168 -13.162 62.802 1.00 98.12 194 LEU A N 1
ATOM 1497 C CA . LEU A 1 194 ? -36.760 -13.555 61.517 1.00 98.12 194 LEU A CA 1
ATOM 1498 C C . LEU A 1 194 ? -36.934 -12.357 60.582 1.00 98.12 194 LEU A C 1
ATOM 1500 O O . LEU A 1 194 ? -36.548 -12.452 59.424 1.00 98.12 194 LEU A O 1
ATOM 1504 N N . ALA A 1 195 ? -37.447 -11.228 61.078 1.00 97.56 195 ALA A N 1
ATOM 1505 C CA . ALA A 1 195 ? -37.594 -10.012 60.279 1.00 97.56 195 ALA A CA 1
ATOM 1506 C C . ALA A 1 195 ? -36.239 -9.461 59.793 1.00 97.56 195 ALA A C 1
ATOM 1508 O O . ALA A 1 195 ? -36.141 -9.007 58.656 1.00 97.56 195 ALA A O 1
ATOM 1509 N N . GLU A 1 196 ? -35.192 -9.551 60.620 1.00 98.00 196 GLU A N 1
ATOM 1510 C CA . GLU A 1 196 ? -33.812 -9.212 60.251 1.00 98.00 196 GLU A CA 1
ATOM 1511 C C . GLU A 1 196 ? -33.262 -10.161 59.171 1.00 98.00 196 GLU A C 1
ATOM 1513 O O . GLU A 1 196 ? -32.745 -9.696 58.158 1.00 98.00 196 GLU A O 1
ATOM 1518 N N . LYS A 1 197 ? -33.436 -11.487 59.317 1.00 98.12 197 LYS A N 1
ATOM 1519 C CA . LYS A 1 197 ? -33.045 -12.460 58.275 1.00 98.12 197 LYS A CA 1
ATOM 1520 C C . LYS A 1 197 ? -33.836 -12.274 56.973 1.00 98.12 197 LYS A C 1
ATOM 1522 O O . LYS A 1 197 ? -33.278 -12.469 55.896 1.00 98.12 197 LYS A O 1
ATOM 1527 N N . ASP A 1 198 ? -35.115 -11.911 57.056 1.00 98.12 198 ASP A N 1
ATOM 1528 C CA . ASP A 1 198 ? -35.958 -11.632 55.891 1.00 98.12 198 ASP A CA 1
ATOM 1529 C C . ASP A 1 198 ? -35.504 -10.371 55.143 1.00 98.12 198 ASP A C 1
ATOM 1531 O O . ASP A 1 198 ? -35.585 -10.347 53.915 1.00 98.12 198 ASP A O 1
ATOM 1535 N N . GLU A 1 199 ? -35.025 -9.340 55.850 1.00 97.94 199 GLU A N 1
ATOM 1536 C CA . GLU A 1 199 ? -34.461 -8.133 55.230 1.00 97.94 199 GLU A CA 1
ATOM 1537 C C . GLU A 1 199 ? -33.087 -8.414 54.606 1.00 97.94 199 GLU A C 1
ATOM 1539 O O . GLU A 1 199 ? -32.905 -8.143 53.422 1.00 97.94 199 GLU A O 1
ATOM 1544 N N . GLU A 1 200 ? -32.179 -9.099 55.315 1.00 98.19 200 GLU A N 1
ATOM 1545 C CA . GLU A 1 200 ? -30.912 -9.581 54.735 1.00 98.19 200 GLU A CA 1
ATOM 1546 C C . GLU A 1 200 ? -31.145 -10.412 53.458 1.00 98.19 200 GLU A C 1
ATOM 1548 O O . GLU A 1 200 ? -30.426 -10.273 52.469 1.00 98.19 200 GLU A O 1
ATOM 1553 N N . LEU A 1 201 ? -32.183 -11.259 53.439 1.00 98.12 201 LEU A N 1
ATOM 1554 C CA . LEU A 1 201 ? -32.569 -12.033 52.258 1.00 98.12 201 LEU A CA 1
ATOM 1555 C C . LEU A 1 201 ? -33.158 -11.186 51.122 1.00 98.12 201 LEU A C 1
ATOM 1557 O O . LEU A 1 201 ? -33.115 -11.642 49.977 1.00 98.12 201 LEU A O 1
ATOM 1561 N N . ARG A 1 202 ? -33.733 -10.007 51.391 1.00 98.31 202 ARG A N 1
ATOM 1562 C CA . ARG A 1 202 ? -34.137 -9.053 50.341 1.00 98.31 202 ARG A CA 1
ATOM 1563 C C . ARG A 1 202 ? -32.918 -8.340 49.778 1.00 98.31 202 ARG A C 1
ATOM 1565 O O . ARG A 1 202 ? -32.770 -8.324 48.558 1.00 98.31 202 ARG A O 1
ATOM 1572 N N . ASP A 1 203 ? -32.037 -7.845 50.642 1.00 98.25 203 ASP A N 1
ATOM 1573 C CA . ASP A 1 203 ? -30.823 -7.128 50.248 1.00 98.25 203 ASP A CA 1
ATOM 1574 C C . ASP A 1 203 ? -29.906 -8.018 49.401 1.00 98.25 203 ASP A C 1
ATOM 1576 O O . ASP A 1 203 ? -29.565 -7.657 48.276 1.00 98.25 203 ASP A O 1
ATOM 1580 N N . VAL A 1 204 ? -29.621 -9.247 49.850 1.00 98.25 204 VAL A N 1
ATOM 1581 C CA . VAL A 1 204 ? -28.812 -10.214 49.084 1.00 98.25 204 VAL A CA 1
ATOM 1582 C C . VAL A 1 204 ? -29.455 -10.565 47.735 1.00 98.25 204 VAL A C 1
ATOM 1584 O O . VAL A 1 204 ? -28.742 -10.765 46.753 1.00 98.25 204 VAL A O 1
ATOM 1587 N N . LYS A 1 205 ? -30.792 -10.615 47.635 1.00 98.19 205 LYS A N 1
ATOM 1588 C CA . LYS A 1 205 ? -31.478 -10.829 46.344 1.00 98.19 205 LYS A CA 1
ATOM 1589 C C . LYS A 1 205 ? -31.384 -9.612 45.428 1.00 98.19 205 LYS A C 1
ATOM 1591 O O . LYS A 1 205 ? -31.222 -9.794 44.224 1.00 98.19 205 LYS A O 1
ATOM 1596 N N . ALA A 1 206 ? -31.485 -8.401 45.973 1.00 98.19 206 ALA A N 1
ATOM 1597 C CA . ALA A 1 206 ? -31.340 -7.163 45.214 1.00 98.19 206 ALA A CA 1
ATOM 1598 C C . ALA A 1 206 ? -29.904 -6.998 44.692 1.00 98.19 206 ALA A C 1
ATOM 1600 O O . ALA A 1 206 ? -29.713 -6.721 43.507 1.00 98.19 206 ALA A O 1
ATOM 1601 N N . ASP A 1 207 ? -28.903 -7.258 45.537 1.00 98.06 207 ASP A N 1
ATOM 1602 C CA . ASP A 1 207 ? -27.494 -7.268 45.145 1.00 98.06 207 ASP A CA 1
ATOM 1603 C C . ASP A 1 207 ? -27.194 -8.373 44.127 1.00 98.06 207 ASP A C 1
ATOM 1605 O O . ASP A 1 207 ? -26.512 -8.109 43.140 1.00 98.06 207 ASP A O 1
ATOM 1609 N N . ASN A 1 208 ? -27.741 -9.584 44.287 1.00 98.06 208 ASN A N 1
ATOM 1610 C CA . ASN A 1 208 ? -27.548 -10.652 43.306 1.00 98.06 208 ASN A CA 1
ATOM 1611 C C . ASN A 1 208 ? -28.172 -10.304 41.942 1.00 98.06 208 ASN A C 1
ATOM 1613 O O . ASN A 1 208 ? -27.499 -10.434 40.926 1.00 98.06 208 ASN A O 1
ATOM 1617 N N . ALA A 1 209 ? -29.402 -9.779 41.907 1.00 98.06 209 ALA A N 1
ATOM 1618 C CA . ALA A 1 209 ? -30.033 -9.325 40.663 1.00 98.06 209 ALA A CA 1
ATOM 1619 C C . ALA A 1 209 ? -29.254 -8.171 40.000 1.00 98.06 209 ALA A C 1
ATOM 1621 O O . ALA A 1 209 ? -29.139 -8.102 38.776 1.00 98.06 209 ALA A O 1
ATOM 1622 N N . ARG A 1 210 ? -28.672 -7.270 40.801 1.00 98.44 210 ARG A N 1
ATOM 1623 C CA . ARG A 1 210 ? -27.791 -6.208 40.304 1.00 98.44 210 ARG A CA 1
ATOM 1624 C C . ARG A 1 210 ? -26.486 -6.771 39.730 1.00 98.44 210 ARG A C 1
ATOM 1626 O O . ARG A 1 210 ? -26.067 -6.337 38.659 1.00 98.44 210 ARG A O 1
ATOM 1633 N N . LEU A 1 211 ? -25.857 -7.725 40.416 1.00 98.12 211 LEU A N 1
ATOM 1634 C CA . LEU A 1 211 ? -24.648 -8.400 39.943 1.00 98.12 211 LEU A CA 1
ATOM 1635 C C . LEU A 1 211 ? -24.916 -9.188 38.657 1.00 98.12 211 LEU A C 1
ATOM 1637 O O . LEU A 1 211 ? -24.095 -9.133 37.748 1.00 98.12 211 LEU A O 1
ATOM 1641 N N . GLU A 1 212 ? -26.065 -9.854 38.534 1.00 98.12 212 GLU A N 1
ATOM 1642 C CA . GLU A 1 212 ? -26.494 -10.521 37.299 1.00 98.12 212 GLU A CA 1
ATOM 1643 C C . GLU A 1 212 ? -26.526 -9.524 36.128 1.00 98.12 212 GLU A C 1
ATOM 1645 O O . GLU A 1 212 ? -25.808 -9.731 35.146 1.00 98.12 212 GLU A O 1
ATOM 1650 N N . VAL A 1 213 ? -27.211 -8.381 36.272 1.00 98.25 213 VAL A N 1
ATOM 1651 C CA . VAL A 1 213 ? -27.239 -7.307 35.254 1.00 98.25 213 VAL A CA 1
ATOM 1652 C C . VAL A 1 213 ? -25.838 -6.769 34.925 1.00 98.25 213 VAL A C 1
ATOM 1654 O O . VAL A 1 213 ? -25.505 -6.598 33.748 1.00 98.25 213 VAL A O 1
ATOM 1657 N N . ASP A 1 214 ? -24.990 -6.533 35.931 1.00 98.06 214 ASP A N 1
ATOM 1658 C CA . ASP A 1 214 ? -23.608 -6.083 35.714 1.00 98.06 214 ASP A CA 1
ATOM 1659 C C . ASP A 1 214 ? -22.784 -7.150 34.955 1.00 98.06 214 ASP A C 1
ATOM 1661 O O . ASP A 1 214 ? -22.025 -6.811 34.040 1.00 98.06 214 ASP A O 1
ATOM 1665 N N . THR A 1 215 ? -22.961 -8.447 35.249 1.00 98.19 215 THR A N 1
ATOM 1666 C CA . THR A 1 215 ? -22.285 -9.531 34.510 1.00 98.19 215 THR A CA 1
ATOM 1667 C C . THR A 1 215 ? -22.790 -9.684 33.078 1.00 98.19 215 THR A C 1
ATOM 1669 O O . THR A 1 215 ? -21.969 -9.850 32.174 1.00 98.19 215 THR A O 1
ATOM 1672 N N . GLU A 1 216 ? -24.096 -9.567 32.826 1.00 98.06 216 GLU A N 1
ATOM 1673 C CA . GLU A 1 216 ? -24.656 -9.568 31.470 1.00 98.06 216 GLU A CA 1
ATOM 1674 C C . GLU A 1 216 ? -24.126 -8.382 30.654 1.00 98.06 216 GLU A C 1
ATOM 1676 O O . GLU A 1 216 ? -23.687 -8.554 29.513 1.00 98.06 216 GLU A O 1
ATOM 1681 N N . GLY A 1 217 ? -24.072 -7.188 31.254 1.00 98.19 217 GLY A N 1
ATOM 1682 C CA . GLY A 1 217 ? -23.496 -5.995 30.635 1.00 98.19 217 GLY A CA 1
ATOM 1683 C C . GLY A 1 217 ? -22.008 -6.153 30.299 1.00 98.19 217 GLY A C 1
ATOM 1684 O O . GLY A 1 217 ? -21.564 -5.737 29.225 1.00 98.19 217 GLY A O 1
ATOM 1685 N N . LEU A 1 218 ? -21.225 -6.799 31.170 1.00 98.06 218 LEU A N 1
ATOM 1686 C CA . LEU A 1 218 ? -19.823 -7.133 30.895 1.00 98.06 218 LEU A CA 1
ATOM 1687 C C . LEU A 1 218 ? -19.681 -8.183 29.780 1.00 98.06 218 LEU A C 1
ATOM 1689 O O . LEU A 1 218 ? -18.836 -8.013 28.900 1.00 98.06 218 LEU A O 1
ATOM 1693 N N . GLN A 1 219 ? -20.526 -9.218 29.752 1.00 98.31 219 GLN A N 1
ATOM 1694 C CA . GLN A 1 219 ? -20.534 -10.218 28.676 1.00 98.31 219 GLN A CA 1
ATOM 1695 C C . GLN A 1 219 ? -20.890 -9.608 27.313 1.00 98.31 219 GLN A C 1
ATOM 1697 O O . GLN A 1 219 ? -20.280 -9.961 26.304 1.00 98.31 219 GLN A O 1
ATOM 1702 N N . GLN A 1 220 ? -21.850 -8.679 27.261 1.00 98.06 220 GLN A N 1
ATOM 1703 C CA . GLN A 1 220 ? -22.195 -7.953 26.034 1.00 98.06 220 GLN A CA 1
ATOM 1704 C C . GLN A 1 220 ? -21.026 -7.085 25.545 1.00 98.06 220 GLN A C 1
ATOM 1706 O O . GLN A 1 220 ? -20.716 -7.088 24.353 1.00 98.06 220 GLN A O 1
ATOM 1711 N N . ARG A 1 221 ? -20.328 -6.393 26.459 1.00 98.19 221 ARG A N 1
ATOM 1712 C CA . ARG A 1 221 ? -19.126 -5.607 26.128 1.00 98.19 221 ARG A CA 1
ATOM 1713 C C . ARG A 1 221 ? -17.987 -6.477 25.597 1.00 98.19 221 ARG A C 1
ATOM 1715 O O . ARG A 1 221 ? -17.350 -6.072 24.631 1.00 98.19 221 ARG A O 1
ATOM 1722 N N . LEU A 1 222 ? -17.756 -7.655 26.183 1.00 97.94 222 LEU A N 1
ATOM 1723 C CA . LEU A 1 222 ? -16.761 -8.612 25.686 1.00 97.94 222 LEU A CA 1
ATOM 1724 C C . LEU A 1 222 ? -17.089 -9.061 24.258 1.00 97.94 222 LEU A C 1
ATOM 1726 O O . LEU A 1 222 ? -16.268 -8.858 23.373 1.00 97.94 222 LEU A O 1
ATOM 1730 N N . LYS A 1 223 ? -18.321 -9.517 23.991 1.00 97.94 223 LYS A N 1
ATOM 1731 C CA . LYS A 1 223 ? -18.750 -9.906 22.632 1.00 97.94 223 LYS A CA 1
ATOM 1732 C C . LYS A 1 223 ? -18.559 -8.778 21.609 1.00 97.94 223 LYS A C 1
ATOM 1734 O O . LYS A 1 223 ? -18.048 -9.013 20.519 1.00 97.94 223 LYS A O 1
ATOM 1739 N N . ALA A 1 224 ? -18.916 -7.542 21.966 1.00 97.50 224 ALA A N 1
ATOM 1740 C CA . ALA A 1 224 ? -18.727 -6.384 21.092 1.00 97.50 224 ALA A CA 1
ATOM 1741 C C . ALA A 1 224 ? -17.239 -6.074 20.818 1.00 97.50 224 ALA A C 1
ATOM 1743 O O . ALA A 1 224 ? -16.894 -5.658 19.706 1.00 97.50 224 ALA A O 1
ATOM 1744 N N . LEU A 1 225 ? -16.360 -6.290 21.806 1.00 97.62 225 LEU A N 1
ATOM 1745 C CA . LEU A 1 225 ? -14.908 -6.192 21.644 1.00 97.62 225 LEU A CA 1
ATOM 1746 C C . LEU A 1 225 ? -14.370 -7.315 20.749 1.00 97.62 225 LEU A C 1
ATOM 1748 O O . LEU A 1 225 ? -13.684 -6.991 19.780 1.00 97.62 225 LEU A O 1
ATOM 1752 N N . ASP A 1 226 ? -14.746 -8.574 20.989 1.00 97.31 226 ASP A N 1
ATOM 1753 C CA . ASP A 1 226 ? -14.341 -9.745 20.191 1.00 97.31 226 ASP A CA 1
ATOM 1754 C C . ASP A 1 226 ? -14.724 -9.567 18.710 1.00 97.31 226 ASP A C 1
ATOM 1756 O O . ASP A 1 226 ? -13.910 -9.739 17.800 1.00 97.31 226 ASP A O 1
ATOM 1760 N N . GLU A 1 227 ? -15.955 -9.120 18.441 1.00 96.88 227 GLU A N 1
ATOM 1761 C CA . GLU A 1 227 ? -16.389 -8.771 17.089 1.00 96.88 227 GLU A CA 1
ATOM 1762 C C . GLU A 1 227 ? -15.570 -7.622 16.478 1.00 96.88 227 GLU A C 1
ATOM 1764 O O . GLU A 1 227 ? -15.276 -7.632 15.278 1.00 96.88 227 GLU A O 1
ATOM 1769 N N . SER A 1 228 ? -15.221 -6.603 17.271 1.00 95.50 228 SER A N 1
ATOM 1770 C CA . SER A 1 228 ? -14.407 -5.479 16.797 1.00 95.50 228 SER A CA 1
ATOM 1771 C C . SER A 1 228 ? -12.975 -5.912 16.473 1.00 95.50 228 SER A C 1
ATOM 1773 O O . SER A 1 228 ? -12.431 -5.485 15.450 1.00 95.50 228 SER A O 1
ATOM 177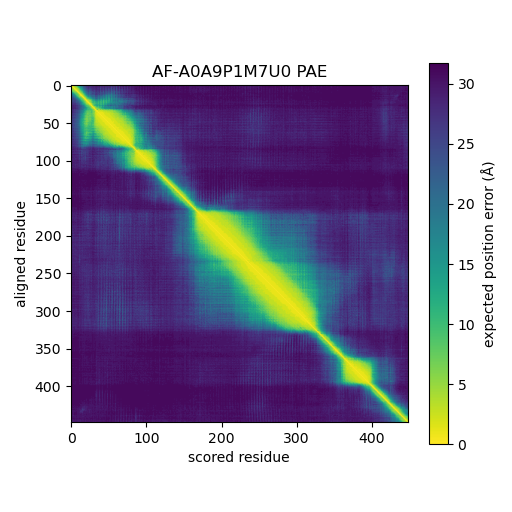5 N N . GLU A 1 229 ? -12.407 -6.829 17.261 1.00 96.25 229 GLU A N 1
ATOM 1776 C CA . GLU A 1 229 ? -11.113 -7.451 17.004 1.00 96.25 229 GLU A CA 1
ATOM 1777 C C . GLU A 1 229 ? -11.178 -8.283 15.721 1.00 96.25 229 GLU A C 1
ATOM 1779 O O . GLU A 1 229 ? -10.364 -8.084 14.822 1.00 96.25 229 GLU A O 1
ATOM 1784 N N . HIS A 1 230 ? -12.190 -9.139 15.556 1.00 95.50 230 HIS A N 1
ATOM 1785 C CA . HIS A 1 230 ? -12.387 -9.908 14.327 1.00 95.50 230 HIS A CA 1
ATOM 1786 C C . HIS A 1 230 ? -12.555 -9.019 13.083 1.00 95.50 230 HIS A C 1
ATOM 1788 O O . HIS A 1 230 ? -11.968 -9.321 12.037 1.00 95.50 230 HIS A O 1
ATOM 1794 N N . ARG A 1 231 ? -13.276 -7.891 13.180 1.00 94.56 231 ARG A N 1
ATOM 1795 C CA . ARG A 1 231 ? -13.352 -6.888 12.101 1.00 94.56 231 ARG A CA 1
ATOM 1796 C C . ARG A 1 231 ? -11.977 -6.279 11.803 1.00 94.56 231 ARG A C 1
ATOM 1798 O O . ARG A 1 231 ? -11.595 -6.217 10.633 1.00 94.56 231 ARG A O 1
ATOM 1805 N N . CYS A 1 232 ? -11.213 -5.905 12.831 1.00 94.25 232 CYS A N 1
ATOM 1806 C CA . CYS A 1 232 ? -9.867 -5.340 12.702 1.00 94.25 232 CYS A CA 1
ATOM 1807 C C . CYS A 1 232 ? -8.874 -6.338 12.072 1.00 94.25 232 CYS A C 1
ATOM 1809 O O . CYS A 1 232 ? -8.225 -6.028 11.071 1.00 94.25 232 CYS A O 1
ATOM 1811 N N . LEU A 1 233 ? -8.837 -7.583 12.555 1.00 96.56 233 LEU A N 1
ATOM 1812 C CA . LEU A 1 233 ? -8.051 -8.680 11.980 1.00 96.56 233 LEU A CA 1
ATOM 1813 C C . LEU A 1 233 ? -8.462 -8.973 10.528 1.00 96.56 233 LEU A C 1
ATOM 1815 O O . LEU A 1 233 ? -7.606 -9.230 9.680 1.00 96.56 233 LEU A O 1
ATOM 1819 N N . GLY A 1 234 ? -9.758 -8.895 10.214 1.00 95.12 234 GLY A N 1
ATOM 1820 C CA . GLY A 1 234 ? -10.283 -9.010 8.853 1.00 95.12 234 GLY A CA 1
ATOM 1821 C C . GLY A 1 234 ? -9.801 -7.885 7.931 1.00 95.12 234 GLY A C 1
ATOM 1822 O O . GLY A 1 234 ? -9.353 -8.160 6.817 1.00 95.12 234 GLY A O 1
ATOM 1823 N N . THR A 1 235 ? -9.832 -6.628 8.390 1.00 95.06 235 THR A N 1
ATOM 1824 C CA . THR A 1 235 ? -9.259 -5.495 7.642 1.00 95.06 235 THR A CA 1
ATOM 1825 C C . THR A 1 235 ? -7.748 -5.634 7.469 1.00 95.06 235 THR A C 1
ATOM 1827 O O . THR A 1 235 ? -7.261 -5.475 6.353 1.00 95.06 235 THR A O 1
ATOM 1830 N N . GLY A 1 236 ? -7.019 -6.029 8.518 1.00 95.56 236 GLY A N 1
ATOM 1831 C CA . GLY A 1 236 ? -5.577 -6.261 8.477 1.00 95.56 236 GLY A CA 1
ATOM 1832 C C . GLY A 1 236 ? -5.193 -7.309 7.434 1.00 95.56 236 GLY A C 1
ATOM 1833 O O . GLY A 1 236 ? -4.366 -7.030 6.573 1.00 95.56 236 GLY A O 1
ATOM 1834 N N . LYS A 1 237 ? -5.868 -8.467 7.421 1.00 96.94 237 LYS A N 1
ATOM 1835 C CA . LYS A 1 237 ? -5.655 -9.517 6.407 1.00 96.94 237 LYS A CA 1
ATOM 1836 C C . LYS A 1 237 ? -5.882 -9.009 4.978 1.00 96.94 237 LYS A C 1
ATOM 1838 O O . LYS A 1 237 ? -5.055 -9.289 4.111 1.00 96.94 237 LYS A O 1
ATOM 1843 N N . ARG A 1 238 ? -6.947 -8.231 4.728 1.00 96.75 238 ARG A N 1
ATOM 1844 C CA . ARG A 1 238 ? -7.207 -7.625 3.404 1.00 96.75 238 ARG A CA 1
ATOM 1845 C C . ARG A 1 238 ? -6.130 -6.613 3.006 1.00 96.75 238 ARG A C 1
ATOM 1847 O O . ARG A 1 238 ? -5.680 -6.629 1.865 1.00 96.75 238 ARG A O 1
ATOM 1854 N N . LEU A 1 239 ? -5.675 -5.776 3.940 1.00 96.06 239 LEU A N 1
ATOM 1855 C CA . LEU A 1 239 ? -4.586 -4.823 3.702 1.00 96.06 239 LEU A CA 1
ATOM 1856 C C . LEU A 1 239 ? -3.259 -5.538 3.411 1.00 96.06 239 LEU A C 1
ATOM 1858 O O . LEU A 1 239 ? -2.565 -5.160 2.474 1.00 96.06 239 LEU A O 1
ATOM 1862 N N . THR A 1 240 ? -2.927 -6.611 4.137 1.00 96.75 240 THR A N 1
ATOM 1863 C CA . THR A 1 240 ? -1.748 -7.444 3.845 1.00 96.75 240 THR A CA 1
ATOM 1864 C C . THR A 1 240 ? -1.856 -8.126 2.479 1.00 96.75 240 THR A C 1
ATOM 1866 O O . THR A 1 240 ? -0.876 -8.169 1.741 1.00 96.75 240 THR A O 1
ATOM 1869 N N . GLN A 1 241 ? -3.038 -8.620 2.096 1.00 97.44 241 GLN A N 1
ATOM 1870 C CA . GLN A 1 241 ? -3.261 -9.187 0.764 1.00 97.44 241 GLN A CA 1
ATOM 1871 C C . GLN A 1 241 ? -3.059 -8.136 -0.338 1.00 97.44 241 GLN A C 1
ATOM 1873 O O . GLN A 1 241 ? -2.330 -8.398 -1.292 1.00 97.44 241 GLN A O 1
ATOM 1878 N N . SER A 1 242 ? -3.632 -6.939 -0.182 1.00 97.31 242 SER A N 1
ATOM 1879 C CA . SER A 1 242 ? -3.439 -5.819 -1.114 1.00 97.31 242 SER A CA 1
ATOM 1880 C C . SER A 1 242 ? -1.969 -5.392 -1.206 1.00 97.31 242 SER A C 1
ATOM 1882 O O . SER A 1 242 ? -1.454 -5.235 -2.310 1.00 97.31 242 SER A O 1
ATOM 1884 N N . LEU A 1 243 ? -1.260 -5.298 -0.074 1.00 97.50 243 LEU A N 1
ATOM 1885 C CA . LEU A 1 243 ? 0.179 -5.022 -0.036 1.00 97.50 243 LEU A CA 1
ATOM 1886 C C . LEU A 1 243 ? 0.972 -6.058 -0.848 1.00 97.50 243 LEU A C 1
ATOM 1888 O O . LEU A 1 243 ? 1.849 -5.686 -1.622 1.00 97.50 243 LEU A O 1
ATOM 1892 N N . ASN A 1 244 ? 0.653 -7.346 -0.697 1.00 97.56 244 ASN A N 1
ATOM 1893 C CA . ASN A 1 244 ? 1.321 -8.430 -1.420 1.00 97.56 244 ASN A CA 1
ATOM 1894 C C . ASN A 1 244 ? 1.049 -8.376 -2.934 1.00 97.56 244 ASN A C 1
ATOM 1896 O O . ASN A 1 244 ? 1.964 -8.625 -3.718 1.00 97.56 244 ASN A O 1
ATOM 1900 N N . VAL A 1 245 ? -0.172 -8.016 -3.351 1.00 97.62 245 VAL A N 1
ATOM 1901 C CA . VAL A 1 245 ? -0.514 -7.799 -4.770 1.00 97.62 245 VAL A CA 1
ATOM 1902 C C . VAL A 1 245 ? 0.274 -6.614 -5.334 1.00 97.62 245 VAL A C 1
ATOM 1904 O O . VAL A 1 245 ? 0.994 -6.786 -6.313 1.00 97.62 245 VAL A O 1
ATOM 1907 N N . LEU A 1 246 ? 0.258 -5.458 -4.663 1.00 97.19 246 LEU A N 1
ATOM 1908 C CA . LEU A 1 246 ? 1.015 -4.270 -5.081 1.00 97.19 246 LEU A CA 1
ATOM 1909 C C . LEU A 1 246 ? 2.534 -4.517 -5.106 1.00 97.19 246 LEU A C 1
ATOM 1911 O O . LEU A 1 246 ? 3.244 -3.983 -5.958 1.00 97.19 246 LEU A O 1
ATOM 1915 N N . GLN A 1 247 ? 3.063 -5.352 -4.205 1.00 97.75 247 GLN A N 1
ATOM 1916 C CA . GLN A 1 247 ? 4.458 -5.798 -4.264 1.00 97.75 247 GLN A CA 1
ATOM 1917 C C . GLN A 1 247 ? 4.718 -6.692 -5.483 1.00 97.75 247 GLN A C 1
ATOM 1919 O O . GLN A 1 247 ? 5.718 -6.487 -6.174 1.00 97.75 247 GLN A O 1
ATOM 1924 N N . ALA A 1 248 ? 3.834 -7.647 -5.786 1.00 97.50 248 ALA A N 1
ATOM 1925 C CA . ALA A 1 248 ? 3.956 -8.491 -6.971 1.00 97.50 248 ALA A CA 1
ATOM 1926 C C . ALA A 1 248 ? 3.917 -7.654 -8.262 1.00 97.50 248 ALA A C 1
ATOM 1928 O O . ALA A 1 248 ? 4.815 -7.791 -9.096 1.00 97.50 248 ALA A O 1
ATOM 1929 N N . GLU A 1 249 ? 2.964 -6.727 -8.380 1.00 97.56 249 GLU A N 1
ATOM 1930 C CA . GLU A 1 249 ? 2.853 -5.764 -9.483 1.00 97.56 249 GLU A CA 1
ATOM 1931 C C . GLU A 1 249 ? 4.100 -4.887 -9.604 1.00 97.56 249 GLU A C 1
ATOM 1933 O O . GLU A 1 249 ? 4.679 -4.802 -10.684 1.00 97.56 249 GLU A O 1
ATOM 1938 N N . LYS A 1 250 ? 4.608 -4.327 -8.497 1.00 98.06 250 LYS A N 1
ATOM 1939 C CA . LYS A 1 250 ? 5.881 -3.589 -8.488 1.00 98.06 250 LYS A CA 1
ATOM 1940 C C . LYS A 1 250 ? 7.032 -4.432 -9.046 1.00 98.06 250 LYS A C 1
ATOM 1942 O O . LYS A 1 250 ? 7.823 -3.924 -9.836 1.00 98.06 250 LYS A O 1
ATOM 1947 N N . THR A 1 251 ? 7.150 -5.709 -8.664 1.00 97.44 251 THR A N 1
ATOM 1948 C CA . THR A 1 251 ? 8.202 -6.577 -9.234 1.00 97.44 251 THR A CA 1
ATOM 1949 C C . THR A 1 251 ? 7.964 -6.922 -10.701 1.00 97.44 251 THR A C 1
ATOM 1951 O O . THR A 1 251 ? 8.936 -7.189 -11.402 1.00 97.44 251 THR A O 1
ATOM 1954 N N . LYS A 1 252 ? 6.706 -6.936 -11.164 1.00 97.75 252 LYS A N 1
ATOM 1955 C CA . LYS A 1 252 ? 6.357 -7.117 -12.576 1.00 97.75 252 LYS A CA 1
ATOM 1956 C C . LYS A 1 252 ? 6.793 -5.891 -13.373 1.00 97.75 252 LYS A C 1
ATOM 1958 O O . LYS A 1 252 ? 7.695 -6.021 -14.185 1.00 97.75 252 LYS A O 1
ATOM 1963 N N . PHE A 1 253 ? 6.302 -4.702 -13.026 1.00 97.75 253 PHE A N 1
ATOM 1964 C CA . PHE A 1 253 ? 6.696 -3.454 -13.687 1.00 97.75 253 PHE A CA 1
ATOM 1965 C C . PHE A 1 253 ? 8.209 -3.200 -13.654 1.00 97.75 253 PHE A C 1
ATOM 1967 O O . PHE A 1 253 ? 8.748 -2.657 -14.611 1.00 97.75 253 PHE A O 1
ATOM 1974 N N . GLN A 1 254 ? 8.919 -3.620 -12.599 1.00 97.56 254 GLN A N 1
ATOM 1975 C CA . GLN A 1 254 ? 10.383 -3.554 -12.570 1.00 97.56 254 GLN A CA 1
ATOM 1976 C C . GLN A 1 254 ? 11.034 -4.472 -13.620 1.00 97.56 254 GLN A C 1
ATOM 1978 O O . GLN A 1 254 ? 11.968 -4.045 -14.293 1.00 97.56 254 GLN A O 1
ATOM 1983 N N . ARG A 1 255 ? 10.544 -5.711 -13.778 1.00 98.00 255 ARG A N 1
ATOM 1984 C CA . ARG A 1 255 ? 11.026 -6.645 -14.810 1.00 98.00 255 ARG A CA 1
ATOM 1985 C C . ARG A 1 255 ? 10.713 -6.129 -16.213 1.00 98.00 255 ARG A C 1
ATOM 1987 O O . ARG A 1 255 ? 11.624 -6.063 -17.029 1.00 98.00 255 ARG A O 1
ATOM 1994 N N . ASP A 1 256 ? 9.480 -5.687 -16.441 1.00 97.12 256 ASP A N 1
ATOM 1995 C CA . ASP A 1 256 ? 9.025 -5.140 -17.722 1.00 97.12 256 ASP A CA 1
ATOM 1996 C C . ASP A 1 256 ? 9.852 -3.885 -18.103 1.00 97.12 256 ASP A C 1
ATOM 1998 O O . ASP A 1 256 ? 10.287 -3.729 -19.243 1.00 97.12 256 ASP A O 1
ATOM 2002 N N . LEU A 1 257 ? 10.169 -3.016 -17.131 1.00 98.06 257 LEU A N 1
ATOM 2003 C CA . LEU A 1 257 ? 11.044 -1.852 -17.317 1.00 98.06 257 LEU A CA 1
ATOM 2004 C C . LEU A 1 257 ? 12.483 -2.241 -17.691 1.00 98.06 257 LEU A C 1
ATOM 2006 O O . LEU A 1 257 ? 13.099 -1.588 -18.535 1.00 98.06 257 LEU A O 1
ATOM 2010 N N . ASP A 1 258 ? 13.048 -3.263 -17.049 1.00 98.00 258 ASP A N 1
ATOM 2011 C CA . ASP A 1 258 ? 14.413 -3.708 -17.337 1.00 98.00 258 ASP A CA 1
ATOM 2012 C C . ASP A 1 258 ? 14.497 -4.470 -18.677 1.00 98.00 258 ASP A C 1
ATOM 2014 O O . ASP A 1 258 ? 15.499 -4.351 -19.385 1.00 98.00 258 ASP A O 1
ATOM 2018 N N . GLU A 1 259 ? 13.419 -5.142 -19.095 1.00 98.12 259 GLU A N 1
ATOM 2019 C CA . GLU A 1 259 ? 13.263 -5.706 -20.441 1.00 98.12 259 GLU A CA 1
ATOM 2020 C C . GLU A 1 259 ? 13.186 -4.613 -21.522 1.00 98.12 259 GLU A C 1
ATOM 2022 O O . GLU A 1 259 ? 13.907 -4.692 -22.518 1.00 98.12 259 GLU A O 1
ATOM 2027 N N . VAL A 1 260 ? 12.408 -3.545 -21.302 1.00 98.25 260 VAL A N 1
ATOM 2028 C CA . VAL A 1 260 ? 12.333 -2.392 -22.222 1.00 98.25 260 VAL A CA 1
ATOM 2029 C C . VAL A 1 260 ? 13.676 -1.657 -22.337 1.00 98.25 260 VAL A C 1
ATOM 2031 O O . VAL A 1 260 ? 14.070 -1.251 -23.430 1.00 98.25 260 VAL A O 1
ATOM 2034 N N . LYS A 1 261 ? 14.439 -1.518 -21.244 1.00 98.38 261 LYS A N 1
ATOM 2035 C CA . LYS A 1 261 ? 15.813 -0.980 -21.315 1.00 98.38 261 LYS A CA 1
ATOM 2036 C C . LYS A 1 261 ? 16.729 -1.871 -22.153 1.00 98.38 261 LYS A C 1
ATOM 2038 O O . LYS A 1 261 ? 17.532 -1.360 -22.933 1.00 98.38 261 LYS A O 1
ATOM 2043 N N . LEU A 1 262 ? 16.619 -3.192 -21.999 1.00 98.38 262 LEU A N 1
ATOM 2044 C CA . LEU A 1 262 ? 17.418 -4.151 -22.758 1.00 98.38 262 LEU A CA 1
ATOM 2045 C C . LEU A 1 262 ? 17.064 -4.128 -24.252 1.00 98.38 262 LEU A C 1
ATOM 2047 O O . LEU A 1 262 ? 17.972 -4.150 -25.082 1.00 98.38 262 LEU A O 1
ATOM 2051 N N . SER A 1 263 ? 15.778 -4.058 -24.609 1.00 97.94 263 SER A N 1
ATOM 2052 C CA . SER A 1 263 ? 15.349 -3.961 -26.009 1.00 97.94 263 SER A CA 1
ATOM 2053 C C . SER A 1 263 ? 15.762 -2.627 -26.639 1.00 97.94 263 SER A C 1
ATOM 2055 O O . SER A 1 263 ? 16.281 -2.627 -27.753 1.00 97.94 263 SER A O 1
ATOM 2057 N N . HIS A 1 264 ? 15.668 -1.511 -25.905 1.00 98.31 264 HIS A N 1
ATOM 2058 C CA . HIS A 1 264 ? 16.194 -0.217 -26.348 1.00 98.31 264 HIS A CA 1
ATOM 2059 C C . HIS A 1 264 ? 17.716 -0.250 -26.581 1.00 98.31 264 HIS A C 1
ATOM 2061 O O . HIS A 1 264 ? 18.190 0.284 -27.585 1.00 98.31 264 HIS A O 1
ATOM 2067 N N . SER A 1 265 ? 18.499 -0.880 -25.693 1.00 98.25 265 SER A N 1
ATOM 2068 C CA . SER A 1 265 ? 19.954 -1.035 -25.888 1.00 98.25 265 SER A CA 1
ATOM 2069 C C . SER A 1 265 ? 20.266 -1.816 -27.165 1.00 98.25 265 SER A C 1
ATOM 2071 O O . SER A 1 265 ? 21.036 -1.339 -27.995 1.00 98.25 265 SER A O 1
ATOM 2073 N N . LYS A 1 266 ? 19.601 -2.962 -27.370 1.00 98.44 266 LYS A N 1
ATOM 2074 C CA . LYS A 1 266 ? 19.743 -3.780 -28.586 1.00 98.44 266 LYS A CA 1
ATOM 2075 C C . LYS A 1 266 ? 19.398 -2.994 -29.848 1.00 98.44 266 LYS A C 1
ATOM 2077 O O . LYS A 1 266 ? 20.209 -2.947 -30.761 1.00 98.44 266 LYS A O 1
ATOM 2082 N N . LEU A 1 267 ? 18.254 -2.307 -29.872 1.00 98.31 267 LEU A N 1
ATOM 2083 C CA . LEU A 1 267 ? 17.833 -1.508 -31.026 1.00 98.31 267 LEU A CA 1
ATOM 2084 C C . LEU A 1 267 ? 18.813 -0.355 -31.320 1.00 98.31 267 LEU A C 1
ATOM 2086 O O . LEU A 1 267 ? 19.062 -0.024 -32.477 1.00 98.31 267 LEU A O 1
ATOM 2090 N N . THR A 1 268 ? 19.416 0.231 -30.281 1.00 98.31 268 THR A N 1
ATOM 2091 C CA . THR A 1 268 ? 20.461 1.261 -30.423 1.00 98.31 268 THR A CA 1
ATOM 2092 C C . THR A 1 268 ? 21.741 0.679 -31.035 1.00 98.31 268 THR A C 1
ATOM 2094 O O . THR A 1 268 ? 22.346 1.300 -31.912 1.00 98.31 268 THR A O 1
ATOM 2097 N N . GLU A 1 269 ? 22.148 -0.520 -30.610 1.00 98.19 269 GLU A N 1
ATOM 2098 C CA . GLU A 1 269 ? 23.291 -1.256 -31.166 1.00 98.19 269 GLU A CA 1
ATOM 2099 C C . GLU A 1 269 ? 23.042 -1.693 -32.620 1.00 98.19 269 GLU A C 1
ATOM 2101 O O . GLU A 1 269 ? 23.917 -1.511 -33.467 1.00 98.19 269 GLU A O 1
ATOM 2106 N N . GLU A 1 270 ? 21.843 -2.191 -32.935 1.00 98.12 270 GLU A N 1
ATOM 2107 C CA . GLU A 1 270 ? 21.399 -2.557 -34.286 1.00 98.12 270 GLU A CA 1
ATOM 2108 C C . GLU A 1 270 ? 21.378 -1.342 -35.223 1.00 98.12 270 GLU A C 1
ATOM 2110 O O . GLU A 1 270 ? 21.934 -1.397 -36.319 1.00 98.12 270 GLU A O 1
ATOM 2115 N N . HIS A 1 271 ? 20.831 -0.207 -34.779 1.00 98.25 271 HIS A N 1
ATOM 2116 C CA . HIS A 1 271 ? 20.853 1.044 -35.538 1.00 98.25 271 HIS A CA 1
ATOM 2117 C C . HIS A 1 271 ? 22.291 1.532 -35.793 1.00 98.25 271 HIS A C 1
ATOM 2119 O O . HIS A 1 271 ? 22.646 1.888 -36.919 1.00 98.25 271 HIS A O 1
ATOM 2125 N N . ALA A 1 272 ? 23.163 1.474 -34.779 1.00 98.38 272 ALA A N 1
ATOM 2126 C CA . ALA A 1 272 ? 24.579 1.810 -34.929 1.00 98.38 272 ALA A CA 1
ATOM 2127 C C . ALA A 1 272 ? 25.339 0.832 -35.848 1.00 98.38 272 ALA A C 1
ATOM 2129 O O . ALA A 1 272 ? 26.297 1.237 -36.513 1.00 98.38 272 ALA A O 1
ATOM 2130 N N . ALA A 1 273 ? 24.936 -0.440 -35.905 1.00 98.00 273 ALA A N 1
ATOM 2131 C CA . ALA A 1 273 ? 25.462 -1.418 -36.853 1.00 98.00 273 ALA A CA 1
ATOM 2132 C C . ALA A 1 273 ? 24.967 -1.146 -38.285 1.00 98.00 273 ALA A C 1
ATOM 2134 O O . ALA A 1 273 ? 25.777 -1.169 -39.210 1.00 98.00 273 ALA A O 1
ATOM 2135 N N . SER A 1 274 ? 23.686 -0.804 -38.465 1.00 98.25 274 SER A N 1
ATOM 2136 C CA . SER A 1 274 ? 23.104 -0.461 -39.770 1.00 98.25 274 SER A CA 1
ATOM 2137 C C . SER A 1 274 ? 23.753 0.783 -40.380 1.00 98.25 274 SER A C 1
ATOM 2139 O O . SER A 1 274 ? 24.089 0.773 -41.560 1.00 98.25 274 SER A O 1
ATOM 2141 N N . ILE A 1 275 ? 24.015 1.827 -39.580 1.00 98.44 275 ILE A N 1
ATOM 2142 C CA . ILE A 1 275 ? 24.758 3.016 -40.039 1.00 98.44 275 ILE A CA 1
ATOM 2143 C C . ILE A 1 275 ? 26.145 2.616 -40.555 1.00 98.44 275 ILE A C 1
ATOM 2145 O O . ILE A 1 275 ? 26.493 2.936 -41.688 1.00 98.44 275 ILE A O 1
ATOM 2149 N N . LYS A 1 276 ? 26.913 1.848 -39.767 1.00 98.44 276 LYS A N 1
ATOM 2150 C CA . LYS A 1 276 ? 28.249 1.377 -40.174 1.00 98.44 276 LYS A CA 1
ATOM 2151 C C . LYS A 1 276 ? 28.203 0.526 -41.443 1.00 98.44 276 LYS A C 1
ATOM 2153 O O . LYS A 1 276 ? 29.107 0.630 -42.266 1.00 98.44 276 LYS A O 1
ATOM 2158 N N . GLN A 1 277 ? 27.172 -0.302 -41.604 1.00 98.19 277 GLN A N 1
ATOM 2159 C CA . GLN A 1 277 ? 26.976 -1.099 -42.811 1.00 98.19 277 GLN A CA 1
ATOM 2160 C C . GLN A 1 277 ? 26.728 -0.197 -44.028 1.00 98.19 277 GLN A C 1
ATOM 2162 O O . GLN A 1 277 ? 27.425 -0.333 -45.029 1.00 98.19 277 GLN A O 1
ATOM 2167 N N . HIS A 1 278 ? 25.833 0.789 -43.920 1.00 98.00 278 HIS A N 1
ATOM 2168 C CA . HIS A 1 278 ? 25.596 1.759 -44.992 1.00 98.00 278 HIS A CA 1
ATOM 2169 C C . HIS A 1 278 ? 26.838 2.602 -45.324 1.00 98.00 278 HIS A C 1
ATOM 2171 O O . HIS A 1 278 ? 27.093 2.848 -46.501 1.00 98.00 278 HIS A O 1
ATOM 2177 N N . ASP A 1 279 ? 27.651 2.989 -44.335 1.00 98.12 279 ASP A N 1
ATOM 2178 C CA . ASP A 1 279 ? 28.931 3.677 -44.562 1.00 98.12 279 ASP A CA 1
ATOM 2179 C C . ASP A 1 279 ? 29.934 2.797 -45.333 1.00 98.12 279 ASP A C 1
ATOM 2181 O O . ASP A 1 279 ? 30.632 3.277 -46.235 1.00 98.12 279 ASP A O 1
ATOM 2185 N N . ILE A 1 280 ? 29.997 1.497 -45.012 1.00 98.06 280 ILE A N 1
ATOM 2186 C CA . ILE A 1 280 ? 30.813 0.514 -45.739 1.00 98.06 280 ILE A CA 1
ATOM 2187 C C . ILE A 1 280 ? 30.309 0.376 -47.178 1.00 98.06 280 ILE A C 1
ATOM 2189 O O . ILE A 1 280 ? 31.108 0.514 -48.109 1.00 98.06 280 ILE A O 1
ATOM 2193 N N . ASP A 1 281 ? 29.007 0.165 -47.370 1.00 97.81 281 ASP A N 1
ATOM 2194 C CA . ASP A 1 281 ? 28.385 -0.031 -48.682 1.00 97.81 281 ASP A CA 1
ATOM 2195 C C . ASP A 1 281 ? 28.576 1.204 -49.572 1.00 97.81 281 ASP A C 1
ATOM 2197 O O . ASP A 1 281 ? 29.087 1.090 -50.688 1.00 97.81 281 ASP A O 1
ATOM 2201 N N . LEU A 1 282 ? 28.311 2.402 -49.046 1.00 98.00 282 LEU A N 1
ATOM 2202 C CA . LEU A 1 282 ? 28.563 3.685 -49.706 1.00 98.00 282 LEU A CA 1
ATOM 2203 C C . LEU A 1 282 ? 30.052 3.854 -50.053 1.00 98.00 282 LEU A C 1
ATOM 2205 O O . LEU A 1 282 ? 30.396 4.300 -51.152 1.00 98.00 282 LEU A O 1
ATOM 2209 N N . GLY A 1 283 ? 30.951 3.447 -49.155 1.00 98.06 283 GLY A N 1
ATOM 2210 C CA . GLY A 1 283 ? 32.390 3.406 -49.406 1.00 98.06 283 GLY A CA 1
ATOM 2211 C C . GLY A 1 283 ? 32.786 2.441 -50.531 1.00 98.06 283 GLY A C 1
ATOM 2212 O O . GLY A 1 283 ? 33.655 2.774 -51.336 1.00 98.06 283 GLY A O 1
ATOM 2213 N N . THR A 1 284 ? 32.166 1.260 -50.626 1.00 98.00 284 THR A N 1
ATOM 2214 C CA . THR A 1 284 ? 32.412 0.314 -51.734 1.00 98.00 284 THR A CA 1
ATOM 2215 C C . THR A 1 284 ? 31.851 0.828 -53.055 1.00 98.00 284 THR A C 1
ATOM 2217 O O . THR A 1 284 ? 32.587 0.852 -54.039 1.00 98.00 284 THR A O 1
ATOM 2220 N N . ALA A 1 285 ? 30.626 1.360 -53.068 1.00 97.75 285 ALA A N 1
ATOM 2221 C CA . ALA A 1 285 ? 30.014 1.967 -54.245 1.00 97.75 285 ALA A CA 1
ATOM 2222 C C . ALA A 1 285 ? 30.876 3.111 -54.807 1.00 97.75 285 ALA A C 1
ATOM 2224 O O . ALA A 1 285 ? 31.150 3.136 -56.004 1.00 97.75 285 ALA A O 1
ATOM 2225 N N . LYS A 1 286 ? 31.405 3.998 -53.948 1.00 98.12 286 LYS A N 1
ATOM 2226 C CA . LYS A 1 286 ? 32.347 5.056 -54.362 1.00 98.12 286 LYS A CA 1
ATOM 2227 C C . LYS A 1 286 ? 33.620 4.511 -55.017 1.00 98.12 286 LYS A C 1
ATOM 2229 O O . LYS A 1 286 ? 34.061 5.067 -56.019 1.00 98.12 286 LYS A O 1
ATOM 2234 N N . ARG A 1 287 ? 34.209 3.431 -54.485 1.00 97.69 287 ARG A N 1
ATOM 2235 C CA . ARG A 1 287 ? 35.391 2.793 -55.101 1.00 97.69 287 ARG A CA 1
ATOM 2236 C C . ARG A 1 287 ? 35.048 2.178 -56.459 1.00 97.69 287 ARG A C 1
ATOM 2238 O O . ARG A 1 287 ? 35.799 2.391 -57.402 1.00 97.69 287 ARG A O 1
ATOM 2245 N N . ASN A 1 288 ? 33.906 1.497 -56.563 1.00 97.62 288 ASN A N 1
ATOM 2246 C CA . ASN A 1 288 ? 33.439 0.871 -57.803 1.00 97.62 288 ASN A CA 1
ATOM 2247 C C . ASN A 1 288 ? 33.134 1.912 -58.899 1.00 97.62 288 ASN A C 1
ATOM 2249 O O . ASN A 1 288 ? 33.447 1.689 -60.067 1.00 97.62 288 ASN A O 1
ATOM 2253 N N . ILE A 1 289 ? 32.573 3.069 -58.526 1.00 97.56 289 ILE A N 1
ATOM 2254 C CA . ILE A 1 289 ? 32.390 4.211 -59.435 1.00 97.56 289 ILE A CA 1
ATOM 2255 C C . ILE A 1 289 ? 33.753 4.724 -59.908 1.00 97.56 289 ILE A C 1
ATOM 2257 O O . ILE A 1 289 ? 33.967 4.836 -61.110 1.00 97.56 289 ILE A O 1
ATOM 2261 N N . ALA A 1 290 ? 34.708 4.951 -59.000 1.00 97.62 290 ALA A N 1
ATOM 2262 C CA . ALA A 1 290 ? 36.041 5.428 -59.370 1.00 97.62 290 ALA A CA 1
ATOM 2263 C C . ALA A 1 290 ? 36.805 4.444 -60.284 1.00 97.62 290 ALA A C 1
ATOM 2265 O O . ALA A 1 290 ? 37.516 4.874 -61.193 1.00 97.62 290 ALA A O 1
ATOM 2266 N N . THR A 1 291 ? 36.661 3.125 -60.100 1.00 97.19 291 THR A N 1
ATOM 2267 C CA . THR A 1 291 ? 37.239 2.135 -61.029 1.00 97.19 291 THR A CA 1
ATOM 2268 C C . THR A 1 291 ? 36.554 2.173 -62.394 1.00 97.19 291 THR A C 1
ATOM 2270 O O . THR A 1 291 ? 37.250 2.244 -63.404 1.00 97.19 291 THR A O 1
ATOM 2273 N N . ALA A 1 292 ? 35.219 2.240 -62.439 1.00 97.44 292 ALA A N 1
ATOM 2274 C CA . ALA A 1 292 ? 34.470 2.349 -63.692 1.00 97.44 292 ALA A CA 1
ATOM 2275 C C . ALA A 1 292 ? 34.763 3.664 -64.444 1.00 97.44 292 ALA A C 1
ATOM 2277 O O . ALA A 1 292 ? 34.857 3.675 -65.670 1.00 97.44 292 ALA A O 1
ATOM 2278 N N . GLU A 1 293 ? 34.970 4.777 -63.736 1.00 97.00 293 GLU A N 1
ATOM 2279 C CA . GLU A 1 293 ? 35.407 6.048 -64.325 1.00 97.00 293 GLU A CA 1
ATOM 2280 C C . GLU A 1 293 ? 36.826 5.961 -64.895 1.00 97.00 293 GLU A C 1
ATOM 2282 O O . GLU A 1 293 ? 37.069 6.461 -65.994 1.00 97.00 293 GLU A O 1
ATOM 2287 N N . ASN A 1 294 ? 37.753 5.294 -64.200 1.00 97.56 294 ASN A N 1
ATOM 2288 C CA . ASN A 1 294 ? 39.107 5.054 -64.701 1.00 97.56 294 ASN A CA 1
ATOM 2289 C C . ASN A 1 294 ? 39.107 4.181 -65.965 1.00 97.56 294 ASN A C 1
ATOM 2291 O O . ASN A 1 294 ? 39.796 4.510 -66.934 1.00 97.56 294 ASN A O 1
ATOM 2295 N N . GLU A 1 295 ? 38.299 3.121 -65.993 1.00 97.50 295 GLU A N 1
ATOM 2296 C CA . GLU A 1 295 ? 38.089 2.277 -67.174 1.00 97.50 295 GLU A CA 1
ATOM 2297 C C . GLU A 1 295 ? 37.454 3.070 -68.323 1.00 97.50 295 GLU A C 1
ATOM 2299 O O . GLU A 1 295 ? 37.965 3.042 -69.444 1.00 97.50 295 GLU A O 1
ATOM 2304 N N . ARG A 1 296 ? 36.412 3.868 -68.047 1.00 98.00 296 ARG A N 1
ATOM 2305 C CA . ARG A 1 296 ? 35.779 4.763 -69.029 1.00 98.00 296 ARG A CA 1
ATOM 2306 C C . ARG A 1 296 ? 36.778 5.766 -69.603 1.00 98.00 296 ARG A C 1
ATOM 2308 O O . ARG A 1 296 ? 36.807 5.954 -70.814 1.00 98.00 296 ARG A O 1
ATOM 2315 N N . MET A 1 297 ? 37.627 6.376 -68.774 1.00 97.69 297 MET A N 1
ATOM 2316 C CA . MET A 1 297 ? 38.691 7.278 -69.232 1.00 97.69 297 MET A CA 1
ATOM 2317 C C . MET A 1 297 ? 39.764 6.549 -70.051 1.00 97.69 297 MET A C 1
ATOM 2319 O O . MET A 1 297 ? 40.283 7.110 -71.012 1.00 97.69 297 MET A O 1
ATOM 2323 N N . ALA A 1 298 ? 40.116 5.309 -69.704 1.00 97.69 298 ALA A N 1
ATOM 2324 C CA . ALA A 1 298 ? 41.048 4.504 -70.493 1.00 97.69 298 ALA A CA 1
ATOM 2325 C C . ALA A 1 298 ? 40.462 4.124 -71.864 1.00 97.69 298 ALA A C 1
ATOM 2327 O O . ALA A 1 298 ? 41.171 4.178 -72.867 1.00 97.69 298 ALA A O 1
ATOM 2328 N N . MET A 1 299 ? 39.170 3.794 -71.925 1.00 96.81 299 MET A N 1
ATOM 2329 C CA . MET A 1 299 ? 38.461 3.530 -73.180 1.00 96.81 299 MET A CA 1
ATOM 2330 C C . MET A 1 299 ? 38.263 4.803 -74.011 1.00 96.81 299 MET A C 1
ATOM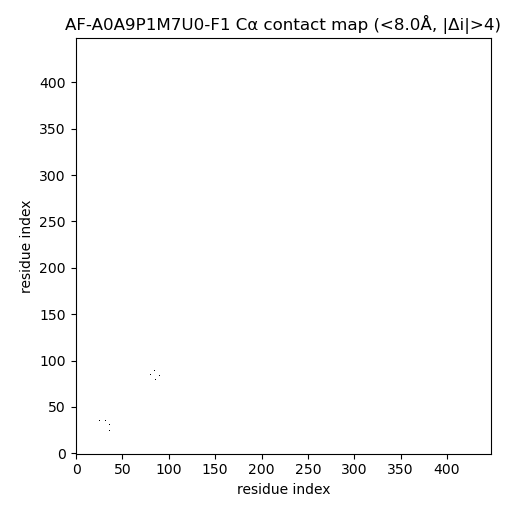 2332 O O . MET A 1 299 ? 38.439 4.746 -75.223 1.00 96.81 299 MET A O 1
ATOM 2336 N N . GLN A 1 300 ? 37.991 5.952 -73.382 1.00 97.31 300 GLN A N 1
ATOM 2337 C CA . GLN A 1 300 ? 37.910 7.242 -74.073 1.00 97.31 300 GLN A CA 1
ATOM 2338 C C . GLN A 1 300 ? 39.236 7.592 -74.755 1.00 97.31 300 GLN A C 1
ATOM 2340 O O . GLN A 1 300 ? 39.231 7.861 -75.947 1.00 97.31 300 GLN A O 1
ATOM 2345 N N . ARG A 1 301 ? 40.376 7.478 -74.052 1.00 97.19 301 ARG A N 1
ATOM 2346 C CA . ARG A 1 301 ? 41.701 7.707 -74.662 1.00 97.19 301 ARG A CA 1
ATOM 2347 C C . ARG A 1 301 ? 41.933 6.811 -75.881 1.00 97.19 301 ARG A C 1
ATOM 2349 O O . ARG A 1 301 ? 42.336 7.310 -76.917 1.00 97.19 301 ARG A O 1
ATOM 2356 N N . LYS A 1 302 ? 41.588 5.519 -75.798 1.00 97.62 302 LYS A N 1
ATOM 2357 C CA . LYS A 1 302 ? 41.676 4.599 -76.949 1.00 97.62 302 LYS A CA 1
ATOM 2358 C C . LYS A 1 302 ? 40.776 5.016 -78.117 1.00 97.62 302 LYS A C 1
ATOM 2360 O O . LYS A 1 302 ? 41.170 4.835 -79.263 1.00 97.62 302 LYS A O 1
ATOM 2365 N N . LEU A 1 303 ? 39.574 5.534 -77.848 1.00 97.25 303 LEU A N 1
ATOM 2366 C CA . LEU A 1 303 ? 38.696 6.071 -78.891 1.00 97.25 303 LEU A CA 1
ATOM 2367 C C . LEU A 1 303 ? 39.304 7.322 -79.528 1.00 97.25 303 LEU A C 1
ATOM 2369 O O . LEU A 1 303 ? 39.300 7.418 -80.750 1.00 97.25 303 LEU A O 1
ATOM 2373 N N . ASP A 1 304 ? 39.861 8.232 -78.730 1.00 97.38 304 ASP A N 1
ATOM 2374 C CA . ASP A 1 304 ? 40.509 9.456 -79.209 1.00 97.38 304 ASP A CA 1
ATOM 2375 C C . ASP A 1 304 ? 41.774 9.131 -80.038 1.00 97.38 304 ASP A C 1
ATOM 2377 O O . ASP A 1 304 ? 41.966 9.697 -81.115 1.00 97.38 304 ASP A O 1
ATOM 2381 N N . ASP A 1 305 ? 42.581 8.153 -79.605 1.00 96.88 305 ASP A N 1
ATOM 2382 C CA . ASP A 1 305 ? 43.750 7.636 -80.333 1.00 96.88 305 ASP A CA 1
ATOM 2383 C C . ASP A 1 305 ? 43.341 7.012 -81.681 1.00 96.88 305 ASP A C 1
ATOM 2385 O O . ASP A 1 305 ? 43.900 7.353 -82.726 1.00 96.88 305 ASP A O 1
ATOM 2389 N N . LEU A 1 306 ? 42.332 6.128 -81.687 1.00 97.06 306 LEU A N 1
ATOM 2390 C CA . LEU A 1 306 ? 41.797 5.512 -82.910 1.00 97.06 306 LEU A CA 1
ATOM 2391 C C . LEU A 1 306 ? 41.165 6.552 -83.846 1.00 97.06 306 LEU A C 1
ATOM 2393 O O . LEU A 1 306 ? 41.286 6.438 -85.066 1.00 97.06 306 LEU A O 1
ATOM 2397 N N . LEU A 1 307 ? 40.510 7.577 -83.296 1.00 96.81 307 LEU A N 1
ATOM 2398 C CA . LEU A 1 307 ? 39.954 8.694 -84.054 1.00 96.81 307 LEU A CA 1
ATOM 2399 C C . LEU A 1 307 ? 41.074 9.532 -84.690 1.00 96.81 307 LEU A C 1
ATOM 2401 O O . LEU A 1 307 ? 40.954 9.886 -85.862 1.00 96.81 307 LEU A O 1
ATOM 2405 N N . SER A 1 308 ? 42.173 9.801 -83.972 1.00 97.12 308 SER A N 1
ATOM 2406 C CA . SER A 1 308 ? 43.357 10.478 -84.526 1.00 97.12 308 SER A CA 1
ATOM 2407 C C . SER A 1 308 ? 43.991 9.654 -85.644 1.00 97.12 308 SER A C 1
ATOM 2409 O O . SER A 1 308 ? 44.185 10.171 -86.741 1.00 97.12 308 SER A O 1
ATOM 2411 N N . GLN A 1 309 ? 44.213 8.354 -85.425 1.00 97.00 309 GLN A N 1
ATOM 2412 C CA . GLN A 1 309 ? 44.731 7.440 -86.451 1.00 97.00 309 GLN A CA 1
ATOM 2413 C C . GLN A 1 309 ? 43.833 7.408 -87.694 1.00 97.00 309 GLN A C 1
ATOM 2415 O O . GLN A 1 309 ? 44.327 7.456 -88.818 1.00 97.00 309 GLN A O 1
ATOM 2420 N N . ASN A 1 310 ? 42.509 7.383 -87.523 1.00 94.50 310 ASN A N 1
ATOM 2421 C CA . ASN A 1 310 ? 41.564 7.405 -88.639 1.00 94.50 310 ASN A CA 1
ATOM 2422 C C . ASN A 1 310 ? 41.589 8.759 -89.381 1.00 94.50 310 ASN A C 1
ATOM 2424 O O . ASN A 1 310 ? 41.625 8.788 -90.610 1.00 94.50 310 ASN A O 1
ATOM 2428 N N . GLN A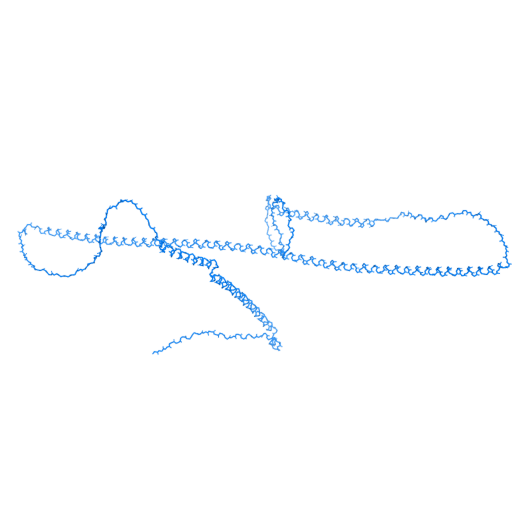 1 311 ? 41.681 9.885 -88.663 1.00 95.56 311 GLN A N 1
ATOM 2429 C CA . GLN A 1 311 ? 41.879 11.208 -89.271 1.00 95.56 311 GLN A CA 1
ATOM 2430 C C . GLN A 1 311 ? 43.211 11.313 -90.030 1.00 95.56 311 GLN A C 1
ATOM 2432 O O . GLN A 1 311 ? 43.252 11.885 -91.120 1.00 95.56 311 GLN A O 1
ATOM 2437 N N . GLU A 1 312 ? 44.297 10.766 -89.487 1.00 95.12 312 GLU A N 1
ATOM 2438 C CA . GLU A 1 312 ? 45.608 10.708 -90.139 1.00 95.12 312 GLU A CA 1
ATOM 2439 C C . GLU A 1 312 ? 45.572 9.838 -91.394 1.00 95.12 312 GLU A C 1
ATOM 2441 O O . GLU A 1 312 ? 46.038 10.281 -92.443 1.00 95.12 312 GLU A O 1
ATOM 2446 N N . LEU A 1 313 ? 44.939 8.662 -91.338 1.00 93.44 313 LEU A N 1
ATOM 2447 C CA . LEU A 1 313 ? 44.700 7.818 -92.508 1.00 93.44 313 LEU A CA 1
ATOM 2448 C C . LEU A 1 313 ? 43.855 8.553 -93.555 1.00 93.44 313 LEU A C 1
ATOM 2450 O O . LEU A 1 313 ? 44.242 8.583 -94.718 1.00 93.44 313 LEU A O 1
ATOM 2454 N N . ALA A 1 314 ? 42.765 9.224 -93.178 1.00 93.75 314 ALA A N 1
ATOM 2455 C CA . ALA A 1 314 ? 41.949 10.012 -94.106 1.00 93.75 314 ALA A CA 1
ATOM 2456 C C . ALA A 1 314 ? 42.737 11.177 -94.750 1.00 93.75 314 ALA A C 1
ATOM 2458 O O . ALA A 1 314 ? 42.571 11.475 -95.939 1.00 93.75 314 ALA A O 1
ATOM 2459 N N . ARG A 1 315 ? 43.655 11.813 -94.008 1.00 92.00 315 ARG A N 1
ATOM 2460 C CA . ARG A 1 315 ? 44.596 12.821 -94.538 1.00 92.00 315 ARG A CA 1
ATOM 2461 C C . ARG A 1 315 ? 45.654 12.202 -95.457 1.00 92.00 315 ARG A C 1
ATOM 2463 O O . ARG A 1 315 ? 45.955 12.773 -96.503 1.00 92.00 315 ARG A O 1
ATOM 2470 N N . ALA A 1 316 ? 46.186 11.031 -95.117 1.00 91.38 316 ALA A N 1
ATOM 2471 C CA . ALA A 1 316 ? 47.146 10.301 -95.941 1.00 91.38 316 ALA A CA 1
ATOM 2472 C C . ALA A 1 316 ? 46.501 9.828 -97.253 1.00 91.38 316 ALA A C 1
ATOM 2474 O O . ALA A 1 316 ? 47.046 10.090 -98.323 1.00 91.38 316 ALA A O 1
ATOM 2475 N N . PHE A 1 317 ? 45.300 9.245 -97.192 1.00 90.00 317 PHE A N 1
ATOM 2476 C CA . PHE A 1 317 ? 44.501 8.852 -98.352 1.00 90.00 317 PHE A CA 1
ATOM 2477 C C . PHE A 1 317 ? 44.097 10.048 -99.213 1.00 90.00 317 PHE A C 1
ATOM 2479 O O . PHE A 1 317 ? 44.199 9.960 -100.432 1.00 90.00 317 PHE A O 1
ATOM 2486 N N . SER A 1 318 ? 43.682 11.179 -98.633 1.00 87.19 318 SER A N 1
ATOM 2487 C CA . SER A 1 318 ? 43.363 12.375 -99.430 1.00 87.19 318 SER A CA 1
ATOM 2488 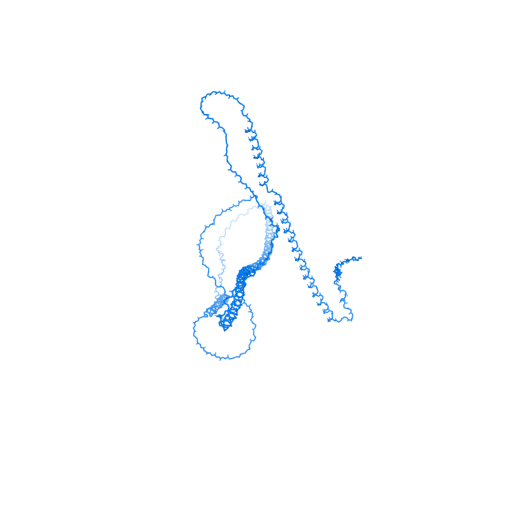C C . SER A 1 318 ? 44.613 13.009 -100.055 1.00 87.19 318 SER A C 1
ATOM 2490 O O . SER A 1 318 ? 44.569 13.377 -101.226 1.00 87.19 318 SER A O 1
ATOM 2492 N N . SER A 1 319 ? 45.758 13.034 -99.360 1.00 85.06 319 SER A N 1
ATOM 2493 C CA . SER A 1 319 ? 47.053 13.436 -99.938 1.00 85.06 319 SER A CA 1
ATOM 2494 C C . SER A 1 319 ? 47.502 12.493 -101.059 1.00 85.06 319 SER A C 1
ATOM 2496 O O . SER A 1 319 ? 47.919 12.951 -102.121 1.00 85.06 319 SER A O 1
ATOM 2498 N N . GLN A 1 320 ? 47.382 11.178 -100.864 1.00 83.62 320 GLN A N 1
ATOM 2499 C CA . GLN A 1 320 ? 47.686 10.170 -101.878 1.00 83.62 320 GLN A CA 1
ATOM 2500 C C . GLN A 1 320 ? 46.737 10.295 -103.072 1.00 83.62 320 GLN A C 1
ATOM 2502 O O . GLN A 1 320 ? 47.205 10.284 -104.203 1.00 83.62 320 GLN A O 1
ATOM 2507 N N . ARG A 1 321 ? 45.435 10.508 -102.854 1.00 81.56 321 ARG A N 1
ATOM 2508 C CA . ARG A 1 321 ? 44.455 10.750 -103.923 1.00 81.56 321 ARG A CA 1
ATOM 2509 C C . ARG A 1 321 ? 44.719 12.066 -104.653 1.00 81.56 321 ARG A C 1
ATOM 2511 O O . ARG A 1 321 ? 44.547 12.104 -105.862 1.00 81.56 321 ARG A O 1
ATOM 2518 N N . SER A 1 322 ? 45.198 13.107 -103.968 1.00 73.69 322 SER A N 1
ATOM 2519 C CA . SER A 1 322 ? 45.640 14.359 -104.599 1.00 73.69 322 SER A CA 1
ATOM 2520 C C . SER A 1 322 ? 46.868 14.131 -105.486 1.00 73.69 322 SER A C 1
ATOM 2522 O O . SER A 1 322 ? 46.853 14.519 -106.647 1.00 73.69 322 SER A O 1
ATOM 2524 N N . LYS A 1 323 ? 47.882 13.402 -104.999 1.00 75.19 323 LYS A N 1
ATOM 2525 C CA . LYS A 1 323 ? 49.078 13.014 -105.776 1.00 75.19 323 LYS A CA 1
ATOM 2526 C C . LYS A 1 323 ? 48.750 12.074 -106.943 1.00 75.19 323 LYS A C 1
ATOM 2528 O O . LYS A 1 323 ? 49.370 12.158 -107.998 1.00 75.19 323 LYS A O 1
ATOM 2533 N N . ILE A 1 324 ? 47.772 11.182 -106.771 1.00 67.50 324 ILE A N 1
ATOM 2534 C CA . ILE A 1 324 ? 47.232 10.322 -107.835 1.00 67.50 324 ILE A CA 1
ATOM 2535 C C . ILE A 1 324 ? 46.384 11.141 -108.811 1.00 67.50 324 ILE A C 1
ATOM 2537 O O . ILE A 1 324 ? 46.375 10.813 -109.984 1.00 67.50 324 ILE A O 1
ATOM 2541 N N . SER A 1 325 ? 45.733 12.228 -108.392 1.00 61.09 325 SER A N 1
ATOM 2542 C CA . SER A 1 325 ? 45.047 13.150 -109.306 1.00 61.09 325 SER A CA 1
ATOM 2543 C C . SER A 1 325 ? 46.038 14.011 -110.099 1.00 61.09 325 SER A C 1
ATOM 2545 O O . SER A 1 325 ? 45.823 14.233 -111.285 1.00 61.09 325 SER A O 1
ATOM 2547 N N . GLU A 1 326 ? 47.148 14.439 -109.487 1.00 56.59 326 GLU A N 1
ATOM 2548 C CA . GLU A 1 326 ? 48.255 15.122 -110.176 1.00 56.59 326 GLU A CA 1
ATOM 2549 C C . GLU A 1 326 ? 48.970 14.193 -111.171 1.00 56.59 326 GLU A C 1
ATOM 2551 O O . GLU A 1 326 ? 49.252 14.598 -112.295 1.00 56.59 326 GLU A O 1
ATOM 2556 N N . ARG A 1 327 ? 49.218 12.925 -110.808 1.00 52.50 327 ARG A N 1
ATOM 2557 C CA . ARG A 1 327 ? 49.763 11.912 -111.736 1.00 52.50 327 ARG A CA 1
ATOM 2558 C C . ARG A 1 327 ? 48.733 11.403 -112.751 1.00 52.50 327 ARG A C 1
ATOM 2560 O O . ARG A 1 327 ? 49.094 11.070 -113.874 1.00 52.50 327 ARG A O 1
ATOM 2567 N N . GLY A 1 328 ? 47.458 11.368 -112.378 1.00 43.62 328 GLY A N 1
ATOM 2568 C CA . GLY A 1 328 ? 46.327 10.909 -113.188 1.00 43.62 328 GLY A CA 1
ATOM 2569 C C . GLY A 1 328 ? 45.916 11.896 -114.278 1.00 43.62 328 GLY A C 1
ATOM 2570 O O . GLY A 1 328 ? 45.275 11.497 -115.243 1.00 43.62 328 GLY A O 1
ATOM 2571 N N . ALA A 1 329 ? 46.373 13.149 -114.196 1.00 47.84 329 ALA A N 1
ATOM 2572 C CA . ALA A 1 329 ? 46.377 14.070 -115.329 1.00 47.84 329 ALA A CA 1
ATOM 2573 C C . ALA A 1 329 ? 47.370 13.662 -116.445 1.00 47.84 329 ALA A C 1
ATOM 2575 O O . ALA A 1 329 ? 47.361 14.276 -117.509 1.00 47.84 329 ALA A O 1
ATOM 2576 N N . ILE A 1 330 ? 48.230 12.653 -116.217 1.00 50.03 330 ILE A N 1
ATOM 2577 C CA . ILE A 1 330 ? 49.289 12.231 -117.153 1.00 50.03 330 ILE A CA 1
ATOM 2578 C C . ILE A 1 330 ? 49.415 10.705 -117.341 1.00 50.03 330 ILE A C 1
ATOM 2580 O O . ILE A 1 330 ? 50.257 10.268 -118.120 1.00 50.03 330 ILE A O 1
ATOM 2584 N N . SER A 1 331 ? 48.617 9.878 -116.657 1.00 41.72 331 SER A N 1
ATOM 2585 C CA . SER A 1 331 ? 48.673 8.416 -116.812 1.00 41.72 331 SER A CA 1
ATOM 2586 C C . SER A 1 331 ? 47.315 7.769 -116.541 1.00 41.72 331 SER A C 1
ATOM 2588 O O . SER A 1 331 ? 46.975 7.448 -115.403 1.00 41.72 331 SER A O 1
ATOM 2590 N N . GLY A 1 332 ? 46.545 7.559 -117.608 1.00 41.84 332 GLY A N 1
ATOM 2591 C CA . GLY A 1 332 ? 45.510 6.526 -117.622 1.00 41.84 332 GLY A CA 1
ATOM 2592 C C . GLY A 1 332 ? 46.118 5.149 -117.912 1.00 41.84 332 GLY A C 1
ATOM 2593 O O . GLY A 1 332 ? 47.280 5.063 -118.299 1.00 41.84 332 GLY A O 1
ATOM 2594 N N . MET A 1 333 ? 45.288 4.107 -117.799 1.00 42.91 333 MET A N 1
ATOM 2595 C CA . MET A 1 333 ? 45.556 2.727 -118.240 1.00 42.91 333 MET A CA 1
ATOM 2596 C C . MET A 1 333 ? 46.623 1.954 -117.433 1.00 42.91 333 MET A C 1
ATOM 2598 O O . MET A 1 333 ? 47.810 1.996 -117.730 1.00 42.91 333 MET A O 1
ATOM 2602 N N . SER A 1 334 ? 46.166 1.122 -116.496 1.00 35.41 334 SER A N 1
ATOM 2603 C CA . SER A 1 334 ? 46.158 -0.319 -116.783 1.00 35.41 334 SER A CA 1
ATOM 2604 C C . SER A 1 334 ? 44.977 -0.967 -116.076 1.00 35.41 334 SER A C 1
ATOM 2606 O O . SER A 1 334 ? 44.796 -0.809 -114.870 1.00 35.41 334 SER A O 1
ATOM 2608 N N . ASP A 1 335 ? 44.166 -1.637 -116.879 1.00 39.41 335 ASP A N 1
ATOM 2609 C CA . ASP A 1 335 ? 43.341 -2.759 -116.458 1.00 39.41 335 ASP A CA 1
ATOM 2610 C C . ASP A 1 335 ? 44.288 -3.941 -116.181 1.00 39.41 335 ASP A C 1
ATOM 2612 O O . ASP A 1 335 ? 45.311 -4.045 -116.861 1.00 39.41 335 ASP A O 1
ATOM 2616 N N . ASP A 1 336 ? 43.992 -4.755 -115.172 1.00 42.69 336 ASP A N 1
ATOM 2617 C CA . ASP A 1 336 ? 44.460 -6.144 -115.065 1.00 42.69 336 ASP A CA 1
ATOM 2618 C C . ASP A 1 336 ? 43.728 -6.820 -113.898 1.00 42.69 336 ASP A C 1
ATOM 2620 O O . ASP A 1 336 ? 44.060 -6.685 -112.715 1.00 42.69 336 ASP A O 1
ATOM 2624 N N . ASP A 1 337 ? 42.673 -7.522 -114.290 1.00 45.31 337 ASP A N 1
ATOM 2625 C CA . ASP A 1 337 ? 41.979 -8.549 -113.531 1.00 45.31 337 ASP A CA 1
ATOM 2626 C C . ASP A 1 337 ? 42.953 -9.667 -113.117 1.00 45.31 337 ASP A C 1
ATOM 2628 O O . ASP A 1 337 ? 43.709 -10.183 -113.942 1.00 45.31 337 ASP A O 1
ATOM 2632 N N . PHE A 1 338 ? 42.935 -10.062 -111.842 1.00 39.75 338 PHE A N 1
ATOM 2633 C CA . PHE A 1 338 ? 43.615 -11.279 -111.400 1.00 39.75 338 PHE A CA 1
ATOM 2634 C C . PHE A 1 338 ? 42.875 -11.927 -110.229 1.00 39.75 338 PHE A C 1
ATOM 2636 O O . PHE A 1 338 ? 43.163 -11.698 -109.050 1.00 39.75 338 PHE A O 1
ATOM 2643 N N . GLU A 1 339 ? 41.918 -12.790 -110.567 1.00 49.16 339 GLU A N 1
ATOM 2644 C CA . GLU A 1 339 ? 41.448 -13.823 -109.651 1.00 49.16 339 GLU A CA 1
ATOM 2645 C C . GLU A 1 339 ? 42.637 -14.654 -109.137 1.00 49.16 339 GLU A C 1
ATOM 2647 O O . GLU A 1 339 ? 43.520 -15.072 -109.887 1.00 49.16 339 GLU A O 1
ATOM 2652 N N . THR A 1 340 ? 42.657 -14.974 -107.844 1.00 47.91 340 THR A N 1
ATOM 2653 C CA . THR A 1 340 ? 43.469 -16.093 -107.346 1.00 47.91 340 THR A CA 1
ATOM 2654 C C . THR A 1 340 ? 42.702 -16.840 -106.270 1.00 47.91 340 THR A C 1
ATOM 2656 O O . THR A 1 340 ? 42.791 -16.553 -105.077 1.00 47.91 340 THR A O 1
ATOM 2659 N N . ALA A 1 341 ? 41.921 -17.820 -106.717 1.00 47.03 341 ALA A N 1
ATOM 2660 C CA . ALA A 1 341 ? 41.283 -18.791 -105.848 1.00 47.03 341 ALA A CA 1
ATOM 2661 C C . ALA A 1 341 ? 42.305 -19.839 -105.375 1.00 47.03 341 ALA A C 1
ATOM 2663 O O . ALA A 1 341 ? 42.575 -20.818 -106.064 1.00 47.03 341 ALA A O 1
ATOM 2664 N N . THR A 1 342 ? 42.832 -19.645 -104.170 1.00 47.72 342 THR A N 1
ATOM 2665 C CA . THR A 1 342 ? 43.465 -20.677 -103.333 1.00 47.72 342 THR A CA 1
ATOM 2666 C C . THR A 1 342 ? 43.269 -20.254 -101.884 1.00 47.72 342 THR A C 1
ATOM 2668 O O . THR A 1 342 ? 43.501 -19.092 -101.569 1.00 47.72 342 THR A O 1
ATOM 2671 N N . ASP A 1 343 ? 42.950 -21.072 -100.901 1.00 38.22 343 ASP A N 1
ATOM 2672 C CA . ASP A 1 343 ? 42.499 -22.453 -100.747 1.00 38.22 343 ASP A CA 1
ATOM 2673 C C . ASP A 1 343 ? 42.227 -22.549 -99.220 1.00 38.22 343 ASP A C 1
ATOM 2675 O O . ASP A 1 343 ? 42.618 -21.665 -98.455 1.00 38.22 343 ASP A O 1
ATOM 2679 N N . ASN A 1 344 ? 41.524 -23.582 -98.779 1.00 40.62 344 ASN A N 1
ATOM 2680 C CA . ASN A 1 344 ? 41.176 -23.914 -97.396 1.00 40.62 344 ASN A CA 1
ATOM 2681 C C . ASN A 1 344 ? 42.117 -23.405 -96.278 1.00 40.62 344 ASN A C 1
ATOM 2683 O O . ASN A 1 344 ? 43.326 -23.617 -96.324 1.00 40.62 344 ASN A O 1
ATOM 2687 N N . LEU A 1 345 ? 41.521 -22.922 -95.177 1.00 42.75 345 LEU A N 1
ATOM 2688 C CA . LEU A 1 345 ? 41.574 -23.597 -93.863 1.00 42.75 345 LEU A CA 1
ATOM 2689 C C . LEU A 1 345 ? 40.750 -22.829 -92.813 1.00 42.75 345 LEU A C 1
ATOM 2691 O O . LEU A 1 345 ? 41.027 -21.673 -92.498 1.00 42.75 345 LEU A O 1
ATOM 2695 N N . THR A 1 346 ? 39.751 -23.493 -92.229 1.00 46.12 346 THR A N 1
ATOM 2696 C CA . THR A 1 346 ? 39.028 -23.024 -91.038 1.00 46.12 346 THR A CA 1
ATOM 2697 C C . THR A 1 346 ? 39.984 -22.862 -89.849 1.00 46.12 346 THR A C 1
ATOM 2699 O O . THR A 1 346 ? 40.668 -23.826 -89.496 1.00 46.12 346 THR A O 1
ATOM 2702 N N . PRO A 1 347 ? 40.002 -21.705 -89.158 1.00 50.62 347 PRO A N 1
ATOM 2703 C CA . PRO A 1 347 ? 40.689 -21.573 -87.876 1.00 50.62 347 PRO A CA 1
ATOM 2704 C C . PRO A 1 347 ? 39.972 -22.366 -86.769 1.00 50.62 347 PRO A C 1
ATOM 2706 O O . PRO A 1 347 ? 39.161 -21.829 -86.015 1.00 50.62 347 PRO A O 1
ATOM 2709 N N . GLU A 1 348 ? 40.292 -23.657 -86.663 1.00 53.94 348 GLU A N 1
ATOM 2710 C CA . GLU A 1 348 ? 39.950 -24.530 -85.531 1.00 53.94 348 GLU A CA 1
ATOM 2711 C C . GLU A 1 348 ? 40.658 -24.047 -84.251 1.00 53.94 348 GLU A C 1
ATOM 2713 O O . GLU A 1 348 ? 41.699 -24.554 -83.832 1.00 53.94 348 GLU A O 1
ATOM 2718 N N . HIS A 1 349 ? 40.088 -23.014 -83.628 1.00 50.34 349 HIS A N 1
ATOM 2719 C CA . HIS A 1 349 ? 40.533 -22.448 -82.355 1.00 50.34 349 HIS A CA 1
ATOM 2720 C C . HIS A 1 349 ? 39.470 -22.596 -81.255 1.00 50.34 349 HIS A C 1
ATOM 2722 O O . HIS A 1 349 ? 39.158 -21.661 -80.517 1.00 50.34 349 HIS A O 1
ATOM 2728 N N . SER A 1 350 ? 38.964 -23.819 -81.071 1.00 59.41 350 SER A N 1
ATOM 2729 C CA . SER A 1 350 ? 38.457 -24.219 -79.754 1.00 59.41 350 SER A CA 1
ATOM 2730 C C . SER A 1 350 ? 39.642 -24.396 -78.787 1.00 59.41 350 SER A C 1
ATOM 2732 O O . SER A 1 350 ? 40.606 -25.077 -79.153 1.00 59.41 350 SER A O 1
ATOM 2734 N N . PRO A 1 351 ? 39.619 -23.838 -77.562 1.00 65.00 351 PRO A N 1
ATOM 2735 C CA . PRO A 1 351 ? 40.653 -24.132 -76.574 1.00 65.00 351 PRO A CA 1
ATOM 2736 C C . PRO A 1 351 ? 40.612 -25.627 -76.204 1.00 65.00 351 PRO A C 1
ATOM 2738 O O . PRO A 1 351 ? 39.522 -26.200 -76.117 1.00 65.00 351 PRO A O 1
ATOM 2741 N N . PRO A 1 352 ? 41.766 -26.280 -75.966 1.00 67.44 352 PRO A N 1
ATOM 2742 C CA . PRO A 1 352 ? 41.791 -27.705 -75.662 1.00 67.44 352 PRO A CA 1
ATOM 2743 C C . PRO A 1 352 ? 41.013 -28.001 -74.368 1.00 67.44 352 PRO A C 1
ATOM 2745 O O . PRO A 1 352 ? 41.141 -27.246 -73.395 1.00 67.44 352 PRO A O 1
ATOM 2748 N N . PRO A 1 353 ? 40.242 -29.106 -74.304 1.00 63.94 353 PRO A N 1
ATOM 2749 C CA . PRO A 1 353 ? 39.593 -29.516 -73.065 1.00 63.94 353 PRO A CA 1
ATOM 2750 C C . PRO A 1 353 ? 40.659 -29.724 -71.982 1.00 63.94 353 PRO A C 1
ATOM 2752 O O . PRO A 1 353 ? 41.654 -30.423 -72.187 1.00 63.94 353 PRO A O 1
ATOM 2755 N N . SER A 1 354 ? 40.473 -29.074 -70.830 1.00 58.03 354 SER A N 1
ATOM 2756 C CA . SER A 1 354 ? 41.477 -29.079 -69.761 1.00 58.03 354 SER A CA 1
ATOM 2757 C C . SER A 1 354 ? 41.739 -30.503 -69.248 1.00 58.03 354 SER A C 1
ATOM 2759 O O . SER A 1 354 ? 40.783 -31.265 -69.083 1.00 58.03 354 SER A O 1
ATOM 2761 N N . PRO A 1 355 ? 42.998 -30.886 -68.951 1.00 55.56 355 PRO A N 1
ATOM 2762 C CA . PRO A 1 355 ? 43.310 -32.257 -68.564 1.00 55.56 355 PRO A CA 1
ATOM 2763 C C . PRO A 1 355 ? 42.579 -32.686 -67.288 1.00 55.56 355 PRO A C 1
ATOM 2765 O O . PRO A 1 355 ? 42.841 -32.156 -66.205 1.00 55.56 355 PRO A O 1
ATOM 2768 N N . VAL A 1 356 ? 41.735 -33.717 -67.389 1.00 56.12 356 VAL A N 1
ATOM 2769 C CA . VAL A 1 356 ? 41.121 -34.386 -66.231 1.00 56.12 356 VAL A CA 1
ATOM 2770 C C . VAL A 1 356 ? 42.177 -35.249 -65.531 1.00 56.12 356 VAL A C 1
ATOM 2772 O O . VAL A 1 356 ? 42.178 -36.477 -65.593 1.00 56.12 356 VAL A O 1
ATOM 2775 N N . LYS A 1 357 ? 43.125 -34.595 -64.850 1.00 43.12 357 LYS A N 1
ATOM 2776 C CA . LYS A 1 357 ? 44.012 -35.259 -63.894 1.00 43.12 357 LYS A CA 1
ATOM 2777 C C . LYS A 1 357 ? 43.235 -35.539 -62.615 1.00 43.12 357 LYS A C 1
ATOM 2779 O O . LYS A 1 357 ? 43.081 -34.657 -61.768 1.00 43.12 357 LYS A O 1
ATOM 2784 N N . GLY A 1 358 ? 42.815 -36.794 -62.463 1.00 55.50 358 GLY A N 1
ATOM 2785 C CA . GLY A 1 358 ? 42.351 -37.339 -61.191 1.00 55.50 358 GLY A CA 1
ATOM 2786 C C . GLY A 1 358 ? 43.375 -37.063 -60.089 1.00 55.50 358 GLY A C 1
ATOM 2787 O O . GLY A 1 358 ? 44.420 -37.704 -60.015 1.00 55.50 358 GLY A O 1
ATOM 2788 N N . THR A 1 359 ? 43.082 -36.073 -59.252 1.00 46.47 359 THR A N 1
ATOM 2789 C CA . THR A 1 359 ? 43.873 -35.696 -58.080 1.00 46.47 359 THR A CA 1
ATOM 2790 C C . THR A 1 359 ? 42.925 -35.630 -56.885 1.00 46.47 359 THR A C 1
ATOM 2792 O O . THR A 1 359 ? 41.876 -34.995 -57.006 1.00 46.47 359 THR A O 1
ATOM 2795 N N . PRO A 1 360 ? 43.228 -36.282 -55.743 1.00 55.97 360 PRO A N 1
ATOM 2796 C CA . PRO A 1 360 ? 42.318 -36.318 -54.600 1.00 55.97 360 PRO A CA 1
ATOM 2797 C C . PRO A 1 360 ? 42.155 -34.934 -53.958 1.00 55.97 360 PRO A C 1
ATOM 2799 O O . PRO A 1 360 ? 42.900 -34.534 -53.066 1.00 55.97 360 PRO A O 1
ATOM 2802 N N . ARG A 1 361 ? 41.149 -34.193 -54.413 1.00 55.31 361 ARG A N 1
ATOM 2803 C CA . ARG A 1 361 ? 40.652 -32.971 -53.788 1.00 55.31 361 ARG A CA 1
ATOM 2804 C C . ARG A 1 361 ? 39.186 -33.202 -53.468 1.00 55.31 361 ARG A C 1
ATOM 2806 O O . ARG A 1 361 ? 38.419 -33.370 -54.399 1.00 55.31 361 ARG A O 1
ATOM 2813 N N . HIS A 1 362 ? 38.862 -33.271 -52.174 1.00 54.59 362 HIS A N 1
ATOM 2814 C CA . HIS A 1 362 ? 37.628 -32.771 -51.531 1.00 54.59 362 HIS A CA 1
ATOM 2815 C C . HIS A 1 362 ? 37.464 -33.262 -50.078 1.00 54.59 362 HIS A C 1
ATOM 2817 O O . HIS A 1 362 ? 36.795 -32.590 -49.297 1.00 54.59 362 HIS A O 1
ATOM 2823 N N . SER A 1 363 ? 38.209 -34.295 -49.654 1.00 55.69 363 SER A N 1
ATOM 2824 C CA . SER A 1 363 ? 38.133 -34.862 -48.293 1.00 55.69 363 SER A CA 1
ATOM 2825 C C . SER A 1 363 ? 38.186 -33.834 -47.155 1.00 55.69 363 SER A C 1
ATOM 2827 O O . SER A 1 363 ? 37.426 -33.966 -46.208 1.00 55.69 363 SER A O 1
ATOM 2829 N N . ILE A 1 364 ? 39.027 -32.796 -47.229 1.00 60.69 364 ILE A N 1
ATOM 2830 C CA . ILE A 1 364 ? 39.160 -31.789 -46.155 1.00 60.69 364 ILE A CA 1
ATOM 2831 C C . ILE A 1 364 ? 37.958 -30.831 -46.088 1.00 60.69 364 ILE A C 1
ATOM 2833 O O . ILE A 1 364 ? 37.603 -30.378 -44.998 1.00 60.69 364 ILE A O 1
ATOM 2837 N N . LEU A 1 365 ? 37.323 -30.505 -47.220 1.00 57.69 365 LEU A N 1
ATOM 2838 C CA . LEU A 1 365 ? 36.150 -29.624 -47.220 1.00 57.69 365 LEU A CA 1
ATOM 2839 C C . LEU A 1 365 ? 34.919 -30.388 -46.729 1.00 57.69 365 LEU A C 1
ATOM 2841 O O . LEU A 1 365 ? 34.220 -29.888 -45.848 1.00 57.69 365 LEU A O 1
ATOM 2845 N N . ASP A 1 366 ? 34.755 -31.626 -47.197 1.00 61.09 366 ASP A N 1
ATOM 2846 C CA . ASP A 1 366 ? 33.691 -32.531 -46.762 1.00 61.09 366 ASP A CA 1
ATOM 2847 C C . ASP A 1 366 ? 33.850 -32.868 -45.272 1.00 61.09 366 ASP A C 1
ATOM 2849 O O . ASP A 1 366 ? 32.901 -32.724 -44.504 1.00 61.09 366 ASP A O 1
ATOM 2853 N N . GLN A 1 367 ? 35.074 -33.173 -44.813 1.00 69.19 367 GLN A N 1
ATOM 2854 C CA . GLN A 1 367 ? 35.392 -33.313 -43.386 1.00 69.19 367 GLN A CA 1
ATOM 2855 C C . GLN A 1 367 ? 35.101 -32.035 -42.602 1.00 69.19 367 GLN A C 1
ATOM 2857 O O . GLN A 1 367 ? 34.645 -32.126 -41.470 1.00 69.19 367 GLN A O 1
ATOM 2862 N N . ARG A 1 368 ? 35.333 -30.833 -43.146 1.00 74.56 368 ARG A N 1
ATOM 2863 C CA . ARG A 1 368 ? 35.026 -29.590 -42.423 1.00 74.56 368 ARG A CA 1
ATOM 2864 C C . ARG A 1 368 ? 33.519 -29.388 -42.280 1.00 74.56 368 ARG A C 1
ATOM 2866 O O . ARG A 1 368 ? 33.073 -29.065 -41.181 1.00 74.56 368 ARG A O 1
ATOM 2873 N N . THR A 1 369 ? 32.735 -29.601 -43.336 1.00 76.00 369 THR A N 1
ATOM 2874 C CA . THR A 1 369 ? 31.265 -29.530 -43.264 1.00 76.00 369 THR A CA 1
ATOM 2875 C C . THR A 1 369 ? 30.688 -30.625 -42.371 1.00 76.00 369 THR A C 1
ATOM 2877 O O . THR A 1 369 ? 29.820 -30.347 -41.546 1.00 76.00 369 THR A O 1
ATOM 2880 N N . GLN A 1 370 ? 31.236 -31.837 -42.447 1.00 81.62 370 GLN A N 1
ATOM 2881 C CA . GLN A 1 370 ? 30.838 -32.966 -41.617 1.00 81.62 370 GLN A CA 1
ATOM 2882 C C . GLN A 1 370 ? 31.223 -32.749 -40.147 1.00 81.62 370 GLN A C 1
ATOM 2884 O O . GLN A 1 370 ? 30.377 -32.921 -39.284 1.00 81.62 370 GLN A O 1
ATOM 2889 N N . LEU A 1 371 ? 32.410 -32.216 -39.838 1.00 82.50 371 LEU A N 1
ATOM 2890 C CA . LEU A 1 371 ? 32.789 -31.803 -38.479 1.00 82.50 371 LEU A CA 1
ATOM 2891 C C . LEU A 1 371 ? 31.925 -30.654 -37.942 1.00 82.50 371 LEU A C 1
ATOM 2893 O O . LEU A 1 371 ? 31.759 -30.545 -36.730 1.00 82.50 371 LEU A O 1
ATOM 2897 N N . HIS A 1 372 ? 31.403 -29.765 -38.792 1.00 85.94 372 HIS A N 1
ATOM 2898 C CA . HIS A 1 372 ? 30.427 -28.760 -38.359 1.00 85.94 372 HIS A CA 1
ATOM 2899 C C . HIS A 1 372 ? 29.078 -29.408 -38.029 1.00 85.94 372 HIS A C 1
ATOM 2901 O O . HIS A 1 372 ? 28.532 -29.121 -36.964 1.00 85.94 372 HIS A O 1
ATOM 2907 N N . ARG A 1 373 ? 28.605 -30.333 -38.871 1.00 89.94 373 ARG A N 1
ATOM 2908 C CA . ARG A 1 373 ? 27.388 -31.121 -38.645 1.00 89.94 373 ARG A CA 1
ATOM 2909 C C . ARG A 1 373 ? 27.476 -31.989 -37.383 1.00 89.94 373 ARG A C 1
ATOM 2911 O O . ARG A 1 373 ? 26.613 -31.906 -36.517 1.00 89.94 373 ARG A O 1
ATOM 2918 N N . GLU A 1 374 ? 28.568 -32.726 -37.214 1.00 89.00 374 GLU A N 1
ATOM 2919 C CA . GLU A 1 374 ? 28.858 -33.524 -36.021 1.00 89.00 374 GLU A CA 1
ATOM 2920 C C . GLU A 1 374 ? 29.005 -32.644 -34.770 1.00 89.00 374 GLU A C 1
ATOM 2922 O O . GLU A 1 374 ? 28.630 -33.061 -33.679 1.00 89.00 374 GLU A O 1
ATOM 2927 N N . LYS A 1 375 ? 29.513 -31.405 -34.883 1.00 93.62 375 LYS A N 1
ATOM 2928 C CA . LYS A 1 375 ? 29.536 -30.451 -33.757 1.00 93.62 375 LYS A CA 1
ATOM 2929 C C . LYS A 1 375 ? 28.137 -29.972 -33.378 1.00 93.62 375 LYS A C 1
ATOM 2931 O O . LYS A 1 375 ? 27.877 -29.858 -32.181 1.00 93.62 375 LYS A O 1
ATOM 2936 N N . THR A 1 376 ? 27.254 -29.704 -34.343 1.00 91.12 376 THR A N 1
ATOM 2937 C CA . THR A 1 376 ? 25.855 -29.345 -34.055 1.00 91.12 376 THR A CA 1
ATOM 2938 C C . THR A 1 376 ? 25.095 -30.527 -33.459 1.00 91.12 376 THR A C 1
ATOM 2940 O O . THR A 1 376 ? 24.522 -30.380 -32.384 1.00 91.12 376 THR A O 1
ATOM 2943 N N . GLU A 1 377 ? 25.208 -31.719 -34.050 1.00 93.06 377 GLU A N 1
ATOM 2944 C CA . GLU A 1 377 ? 24.593 -32.953 -33.542 1.00 93.06 377 GLU A CA 1
ATOM 2945 C C . GLU A 1 377 ? 25.135 -33.306 -32.141 1.00 93.06 377 GLU A C 1
ATOM 2947 O O . GLU A 1 377 ? 24.376 -33.659 -31.245 1.00 93.06 377 GLU A O 1
ATOM 2952 N N . LYS A 1 378 ? 26.434 -33.110 -31.873 1.00 93.62 378 LYS A N 1
ATOM 2953 C CA . LYS A 1 378 ? 27.039 -33.306 -30.540 1.00 93.62 378 LYS A CA 1
ATOM 2954 C C . LYS A 1 378 ? 26.595 -32.272 -29.503 1.00 93.62 378 LYS A C 1
ATOM 2956 O O . LYS A 1 378 ? 26.559 -32.599 -28.315 1.00 93.62 378 LYS A O 1
ATOM 2961 N N . LEU A 1 379 ? 26.309 -31.032 -29.902 1.00 94.75 379 LEU A N 1
ATOM 2962 C CA . LEU A 1 379 ? 25.725 -30.026 -29.008 1.00 94.75 379 LEU A CA 1
ATOM 2963 C C . LEU A 1 379 ? 24.264 -30.356 -28.701 1.00 94.75 379 LEU A C 1
ATOM 2965 O O . LEU A 1 379 ? 23.858 -30.267 -27.546 1.00 94.75 379 LEU A O 1
ATOM 2969 N N . GLU A 1 380 ? 23.509 -30.813 -29.695 1.00 94.56 380 GLU A N 1
ATOM 2970 C CA . GLU A 1 380 ? 22.122 -31.235 -29.528 1.00 94.56 380 GLU A CA 1
ATOM 2971 C C . GLU A 1 380 ? 21.998 -32.505 -28.675 1.00 94.56 380 GLU A C 1
ATOM 2973 O O . GLU A 1 380 ? 21.223 -32.522 -27.725 1.00 94.56 380 GLU A O 1
ATOM 2978 N N . LEU A 1 381 ? 22.837 -33.521 -28.904 1.00 94.88 381 LEU A N 1
ATOM 2979 C CA . LEU A 1 381 ? 22.940 -34.710 -28.049 1.00 94.88 381 LEU A CA 1
ATOM 2980 C C . LEU A 1 381 ? 23.333 -34.351 -26.611 1.00 94.88 381 LEU A C 1
ATOM 2982 O O . LEU A 1 381 ? 22.835 -34.961 -25.669 1.00 94.88 381 LEU A O 1
ATOM 2986 N N . LYS A 1 382 ? 24.204 -33.352 -26.414 1.00 95.44 382 LYS A N 1
ATOM 2987 C CA . LYS A 1 382 ? 24.514 -32.835 -25.073 1.00 95.44 382 LYS A CA 1
ATOM 2988 C C . LYS A 1 382 ? 23.324 -32.126 -24.433 1.00 95.44 382 LYS A C 1
ATOM 2990 O O . LYS A 1 382 ? 23.143 -32.303 -23.234 1.00 95.44 382 LYS A O 1
ATOM 2995 N N . ARG A 1 383 ? 22.541 -31.360 -25.203 1.00 96.00 383 ARG A N 1
ATOM 2996 C CA . ARG A 1 383 ? 21.296 -30.742 -24.728 1.00 96.00 383 ARG A CA 1
ATOM 2997 C C . ARG A 1 383 ? 20.308 -31.832 -24.322 1.00 96.00 383 ARG A C 1
ATOM 2999 O O . ARG A 1 383 ? 19.992 -31.910 -23.152 1.00 96.00 383 ARG A O 1
ATOM 3006 N N . MET A 1 384 ? 19.993 -32.780 -25.207 1.00 94.25 384 MET A N 1
ATOM 3007 C CA . MET A 1 384 ? 19.095 -33.905 -24.908 1.00 94.25 384 MET A CA 1
ATOM 3008 C C . MET A 1 384 ? 19.556 -34.768 -23.722 1.00 94.25 384 MET A C 1
ATOM 3010 O O . MET A 1 384 ? 18.725 -35.232 -22.952 1.00 94.25 384 MET A O 1
ATOM 3014 N N . LEU A 1 385 ? 20.865 -34.982 -23.531 1.00 95.56 385 LEU A N 1
ATOM 3015 C CA . LEU A 1 385 ? 21.388 -35.682 -22.348 1.00 95.56 385 LEU A CA 1
ATOM 3016 C C . LEU A 1 385 ? 21.322 -34.845 -21.065 1.00 95.56 385 LEU A C 1
ATOM 3018 O O . LEU A 1 385 ? 21.273 -35.428 -19.984 1.00 95.56 385 LEU A O 1
ATOM 3022 N N . GLN A 1 386 ? 21.359 -33.515 -21.163 1.00 94.06 386 GLN A N 1
ATOM 3023 C CA . GLN A 1 386 ? 21.115 -32.626 -20.031 1.00 94.06 386 GLN A CA 1
ATOM 3024 C C . GLN A 1 386 ? 19.615 -32.582 -19.727 1.00 94.06 386 GLN A C 1
ATOM 3026 O O . GLN A 1 386 ? 19.243 -32.926 -18.618 1.00 94.06 386 GLN A O 1
ATOM 3031 N N . ASP A 1 387 ? 18.768 -32.332 -20.726 1.00 93.94 387 ASP A N 1
ATOM 3032 C CA . ASP A 1 387 ? 17.306 -32.358 -20.631 1.00 93.94 387 ASP A CA 1
ATOM 3033 C C . ASP A 1 387 ? 16.819 -33.694 -20.029 1.00 93.94 387 ASP A C 1
ATOM 3035 O O . ASP A 1 387 ? 16.004 -33.701 -19.116 1.00 93.94 387 ASP A O 1
ATOM 3039 N N . ALA A 1 388 ? 17.375 -34.837 -20.452 1.00 94.56 388 ALA A N 1
ATOM 3040 C CA . ALA A 1 388 ? 17.047 -36.153 -19.893 1.00 94.56 388 ALA A CA 1
ATOM 3041 C C . ALA A 1 388 ? 17.592 -36.385 -18.469 1.00 94.56 388 ALA A C 1
ATOM 3043 O O . ALA A 1 388 ? 17.012 -37.161 -17.711 1.00 94.56 388 ALA A O 1
ATOM 3044 N N . ARG A 1 389 ? 18.703 -35.745 -18.081 1.00 93.69 389 ARG A N 1
ATOM 3045 C CA . ARG A 1 389 ? 19.195 -35.770 -16.690 1.00 93.69 389 ARG A CA 1
ATOM 3046 C C . ARG A 1 389 ? 18.324 -34.913 -15.791 1.00 93.69 389 ARG A C 1
ATOM 3048 O O . ARG A 1 389 ? 17.946 -35.385 -14.726 1.00 93.69 389 ARG A O 1
ATOM 3055 N N . ASP A 1 390 ? 17.993 -33.716 -16.250 1.00 92.38 390 ASP A N 1
ATOM 3056 C CA . ASP A 1 390 ? 17.135 -32.760 -15.566 1.00 92.38 390 ASP A CA 1
ATOM 3057 C C . ASP A 1 390 ? 15.718 -33.343 -15.439 1.00 92.38 390 ASP A C 1
ATOM 3059 O O . ASP A 1 390 ? 15.115 -33.234 -14.380 1.00 92.38 390 ASP A O 1
ATOM 3063 N N . GLU A 1 391 ? 15.227 -34.082 -16.442 1.00 92.31 391 GLU A N 1
ATOM 3064 C CA . GLU A 1 391 ? 13.971 -34.845 -16.395 1.00 92.31 391 GLU A CA 1
ATOM 3065 C C . GLU A 1 391 ? 14.036 -36.028 -15.413 1.00 92.31 391 GLU A C 1
ATOM 3067 O O . GLU A 1 391 ? 13.103 -36.244 -14.645 1.00 92.31 391 GLU A O 1
ATOM 3072 N N . VAL A 1 392 ? 15.143 -36.779 -15.356 1.00 87.94 392 VAL A N 1
ATOM 3073 C CA . VAL A 1 392 ? 15.333 -37.838 -14.342 1.00 87.94 392 VAL A CA 1
ATOM 3074 C C . VAL A 1 392 ? 15.468 -37.255 -12.929 1.00 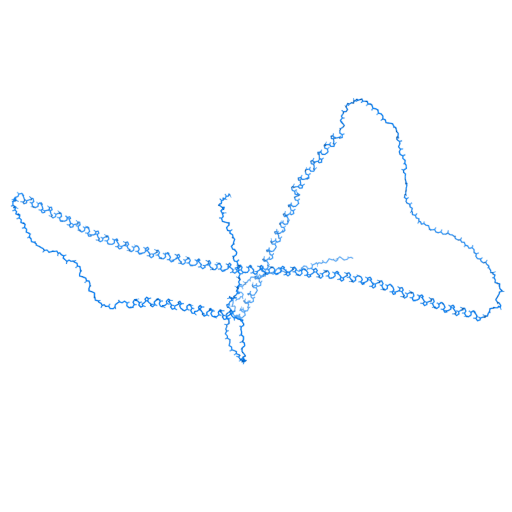87.94 392 VAL A C 1
ATOM 3076 O O . VAL A 1 392 ? 15.011 -37.871 -11.964 1.00 87.94 392 VAL A O 1
ATOM 3079 N N . GLU A 1 393 ? 16.069 -36.075 -12.778 1.00 88.06 393 GLU A N 1
ATOM 3080 C CA . GLU A 1 393 ? 16.144 -35.346 -11.510 1.00 88.06 393 GLU A CA 1
ATOM 3081 C C . GLU A 1 393 ? 14.776 -34.764 -11.122 1.00 88.06 393 GLU A C 1
ATOM 3083 O O . GLU A 1 393 ? 14.372 -34.897 -9.966 1.00 88.06 393 GLU A O 1
ATOM 3088 N N . ARG A 1 394 ? 14.003 -34.256 -12.091 1.00 86.00 394 ARG A N 1
ATOM 3089 C CA . ARG A 1 394 ? 12.606 -33.825 -11.941 1.00 86.00 394 ARG A CA 1
ATOM 3090 C C . ARG A 1 394 ? 11.726 -34.986 -11.492 1.00 86.00 394 ARG A C 1
ATOM 3092 O O . ARG A 1 394 ? 11.074 -34.871 -10.463 1.00 86.00 394 ARG A O 1
ATOM 3099 N N . LEU A 1 395 ? 11.780 -36.134 -12.170 1.00 84.88 395 LEU A N 1
ATOM 3100 C CA . LEU A 1 395 ? 11.046 -37.350 -11.797 1.00 84.88 395 LEU A CA 1
ATOM 3101 C C . LEU A 1 395 ? 11.494 -37.921 -10.441 1.00 84.88 395 LEU A C 1
ATOM 3103 O O . LEU A 1 395 ? 10.681 -38.491 -9.718 1.00 84.88 395 LEU A O 1
ATOM 3107 N N . ARG A 1 396 ? 12.762 -37.743 -10.047 1.00 80.19 396 ARG A N 1
ATOM 3108 C CA . ARG A 1 396 ? 13.252 -38.106 -8.704 1.00 80.19 396 ARG A CA 1
ATOM 3109 C C . ARG A 1 396 ? 12.783 -37.126 -7.620 1.00 80.19 396 ARG A C 1
ATOM 3111 O O . ARG A 1 396 ? 12.551 -37.559 -6.494 1.00 80.19 396 ARG A O 1
ATOM 3118 N N . GLY A 1 397 ? 12.661 -35.839 -7.939 1.00 68.31 397 GLY A N 1
ATOM 3119 C CA . GLY A 1 397 ? 12.141 -34.805 -7.038 1.00 68.31 397 GLY A CA 1
ATOM 3120 C C . GLY A 1 397 ? 10.614 -34.831 -6.898 1.00 68.31 397 GLY A C 1
ATOM 3121 O O . GLY A 1 397 ? 10.093 -34.565 -5.819 1.00 68.31 397 GLY A O 1
ATOM 3122 N N . GLU A 1 398 ? 9.906 -35.196 -7.966 1.00 60.94 398 GLU A N 1
ATOM 3123 C CA . GLU A 1 398 ? 8.444 -35.292 -8.041 1.00 60.94 398 GLU A CA 1
ATOM 3124 C C . GLU A 1 398 ? 7.933 -36.666 -7.565 1.00 60.94 398 GLU A C 1
ATOM 3126 O O . GLU A 1 398 ? 6.913 -36.750 -6.885 1.00 60.94 398 GLU A O 1
ATOM 3131 N N . GLY A 1 399 ? 8.696 -37.742 -7.796 1.00 50.97 399 GLY A N 1
ATOM 3132 C CA . GLY A 1 399 ? 8.442 -39.107 -7.309 1.00 50.97 399 GLY A CA 1
ATOM 3133 C C . GLY A 1 399 ? 8.680 -39.319 -5.805 1.00 50.97 399 GLY A C 1
ATOM 3134 O O . GLY A 1 399 ? 8.976 -40.431 -5.367 1.00 50.97 399 GLY A O 1
ATOM 3135 N N . GLY A 1 400 ? 8.568 -38.263 -4.998 1.00 51.88 400 GLY A N 1
ATOM 3136 C CA . GLY A 1 400 ? 8.851 -38.234 -3.561 1.00 51.88 400 GLY A CA 1
ATOM 3137 C C . GLY A 1 400 ? 7.816 -38.923 -2.660 1.00 51.88 400 GLY A C 1
ATOM 3138 O O . GLY A 1 400 ? 7.648 -38.500 -1.517 1.00 51.88 400 GLY A O 1
ATOM 3139 N N . ALA A 1 401 ? 7.115 -39.963 -3.128 1.00 48.59 401 ALA A N 1
ATOM 3140 C CA . ALA A 1 401 ? 6.156 -40.709 -2.314 1.00 48.59 401 ALA A CA 1
ATOM 3141 C C . ALA A 1 401 ? 6.048 -42.201 -2.700 1.00 48.59 401 ALA A C 1
ATOM 3143 O O . ALA A 1 401 ? 5.790 -42.552 -3.844 1.00 48.59 401 ALA A O 1
ATOM 3144 N N . VAL A 1 402 ? 6.130 -43.067 -1.678 1.00 47.25 402 VAL A N 1
ATOM 3145 C CA . VAL A 1 402 ? 5.740 -44.496 -1.678 1.00 47.25 402 VAL A CA 1
ATOM 3146 C C . VAL A 1 402 ? 6.652 -45.478 -2.455 1.00 47.25 402 VAL A C 1
ATOM 3148 O O . VAL A 1 402 ? 6.316 -45.969 -3.524 1.00 47.25 402 VAL A O 1
ATOM 3151 N N . THR A 1 403 ? 7.741 -45.945 -1.821 1.00 44.56 403 THR A N 1
ATOM 3152 C CA . THR A 1 403 ? 7.787 -47.321 -1.252 1.00 44.56 403 THR A CA 1
ATOM 3153 C C . THR A 1 403 ? 9.088 -47.668 -0.490 1.00 44.56 403 THR A C 1
ATOM 3155 O O . THR A 1 403 ? 10.202 -47.480 -0.952 1.00 44.56 403 THR A O 1
ATOM 3158 N N . SER A 1 404 ? 8.897 -48.293 0.678 1.00 34.44 404 SER A N 1
ATOM 3159 C CA . SER A 1 404 ? 9.743 -49.314 1.334 1.00 34.44 404 SER A CA 1
ATOM 3160 C C . SER A 1 404 ? 11.245 -49.093 1.655 1.00 34.44 404 SER A C 1
ATOM 3162 O O . SER A 1 404 ? 12.147 -49.440 0.903 1.00 34.44 404 SER A O 1
ATOM 3164 N N . ARG A 1 405 ? 11.484 -48.764 2.935 1.00 41.94 405 ARG A N 1
ATOM 3165 C CA . ARG A 1 405 ? 12.361 -49.500 3.882 1.00 41.94 405 ARG A CA 1
ATOM 3166 C C . ARG A 1 405 ? 13.757 -49.975 3.403 1.00 41.94 405 ARG A C 1
ATOM 3168 O O . ARG A 1 405 ? 13.892 -51.098 2.921 1.00 41.94 405 ARG A O 1
ATOM 3175 N N . ARG A 1 406 ? 14.819 -49.327 3.913 1.00 39.19 406 ARG A N 1
ATOM 3176 C CA . ARG A 1 406 ? 15.803 -50.040 4.768 1.00 39.19 406 ARG A CA 1
ATOM 3177 C C . ARG A 1 406 ? 16.665 -49.121 5.640 1.00 39.19 406 ARG A C 1
ATOM 3179 O O . ARG A 1 406 ? 17.135 -48.073 5.227 1.00 39.19 406 ARG A O 1
ATOM 3186 N N . THR A 1 407 ? 16.883 -49.585 6.863 1.00 43.56 407 THR A N 1
ATOM 3187 C CA . THR A 1 407 ? 17.763 -49.028 7.898 1.00 43.56 407 THR A CA 1
ATOM 3188 C C . THR A 1 407 ? 19.235 -48.937 7.476 1.00 43.56 407 THR A C 1
ATOM 3190 O O . THR A 1 407 ? 19.778 -49.948 7.024 1.00 43.56 407 THR A O 1
ATOM 3193 N N . LYS A 1 408 ? 19.928 -47.847 7.842 1.00 44.09 408 LYS A N 1
ATOM 3194 C CA . LYS A 1 408 ? 21.086 -47.905 8.766 1.00 44.09 408 LYS A CA 1
ATOM 3195 C C . LYS A 1 408 ? 21.534 -46.518 9.252 1.00 44.09 408 LYS A C 1
ATOM 3197 O O . LYS A 1 408 ? 21.266 -45.502 8.629 1.00 44.09 408 LYS A O 1
ATOM 3202 N N . LYS A 1 409 ? 22.181 -46.534 10.418 1.00 41.56 409 LYS A N 1
ATOM 3203 C CA . LYS A 1 409 ? 22.636 -45.409 11.247 1.00 41.56 409 LYS A CA 1
ATOM 3204 C C . LYS A 1 409 ? 24.140 -45.199 11.037 1.00 41.56 409 LYS A C 1
ATOM 3206 O O . LYS A 1 409 ? 24.872 -46.182 11.127 1.00 41.56 409 LYS A O 1
ATOM 3211 N N . ALA A 1 410 ? 24.591 -43.961 10.836 1.00 37.56 410 ALA A N 1
ATOM 3212 C CA . ALA A 1 410 ? 25.991 -43.559 10.999 1.00 37.56 410 ALA A CA 1
ATOM 3213 C C . ALA A 1 410 ? 26.093 -42.047 11.261 1.00 37.56 410 ALA A C 1
ATOM 3215 O O . ALA A 1 410 ? 25.331 -41.265 10.699 1.00 37.56 410 ALA A O 1
ATOM 3216 N N . ASP A 1 411 ? 27.015 -41.680 12.145 1.00 36.16 411 ASP A N 1
ATOM 3217 C CA . ASP A 1 411 ? 27.307 -40.315 12.591 1.00 36.16 411 ASP A CA 1
ATOM 3218 C C . ASP A 1 411 ? 28.342 -39.602 11.695 1.00 36.16 411 ASP A C 1
ATOM 3220 O O . ASP A 1 411 ? 28.999 -40.252 10.882 1.00 36.16 411 ASP A O 1
ATOM 3224 N N . ALA A 1 412 ? 28.559 -38.311 11.996 1.00 35.12 412 ALA A N 1
ATOM 3225 C CA . ALA A 1 412 ? 29.790 -37.515 11.798 1.00 35.12 412 ALA A CA 1
ATOM 3226 C C . ALA A 1 412 ? 29.794 -36.357 10.764 1.00 35.12 412 ALA A C 1
ATOM 3228 O O . ALA A 1 412 ? 30.066 -36.528 9.582 1.00 35.12 412 ALA A O 1
ATOM 3229 N N . LYS A 1 413 ? 29.601 -35.150 11.319 1.00 43.78 413 LYS A N 1
ATOM 3230 C CA . LYS A 1 413 ? 30.412 -33.911 11.202 1.00 43.78 413 LYS A CA 1
ATOM 3231 C C . LYS A 1 413 ? 31.014 -33.417 9.864 1.00 43.78 413 LYS A C 1
ATOM 3233 O O . LYS A 1 413 ? 31.788 -34.083 9.195 1.00 43.78 413 LYS A O 1
ATOM 3238 N N . ASP A 1 414 ? 30.822 -32.102 9.696 1.00 39.88 414 ASP A N 1
ATOM 3239 C CA . ASP A 1 414 ? 31.710 -31.104 9.071 1.00 39.88 414 ASP A CA 1
ATOM 3240 C C . ASP A 1 414 ? 31.994 -31.152 7.556 1.00 39.88 414 ASP A C 1
ATOM 3242 O O . ASP A 1 414 ? 33.019 -31.647 7.093 1.00 39.88 414 ASP A O 1
ATOM 3246 N N . ALA A 1 415 ? 31.186 -30.396 6.799 1.00 35.97 415 ALA A N 1
ATOM 3247 C CA . ALA A 1 415 ? 31.646 -29.711 5.587 1.00 35.97 415 ALA A CA 1
ATOM 3248 C C . ALA A 1 415 ? 30.888 -28.386 5.351 1.00 35.97 415 ALA A C 1
ATOM 3250 O O . ALA A 1 415 ? 29.780 -28.362 4.817 1.00 35.97 415 ALA A O 1
ATOM 3251 N N . LYS A 1 416 ? 31.508 -27.247 5.693 1.00 48.31 416 LYS A N 1
ATOM 3252 C CA . LYS A 1 416 ? 31.042 -25.914 5.263 1.00 48.31 416 LYS A CA 1
ATOM 3253 C C . LYS A 1 416 ? 31.163 -25.779 3.740 1.00 48.31 416 LYS A C 1
ATOM 3255 O O . LYS A 1 416 ? 32.284 -25.650 3.249 1.00 48.31 416 LYS A O 1
ATOM 3260 N N . ARG A 1 417 ? 30.046 -25.674 3.009 1.00 40.69 417 ARG A N 1
ATOM 3261 C CA . ARG A 1 417 ? 29.987 -24.990 1.699 1.00 40.69 417 ARG A CA 1
ATOM 3262 C C . ARG A 1 417 ? 28.697 -24.179 1.560 1.00 40.69 417 ARG A C 1
ATOM 3264 O O . ARG A 1 417 ? 27.645 -24.577 2.041 1.00 40.69 417 ARG A O 1
ATOM 3271 N N . PHE A 1 418 ? 28.832 -23.010 0.940 1.00 38.16 418 PHE A N 1
ATOM 3272 C CA . PHE A 1 418 ? 27.800 -21.983 0.811 1.00 38.16 418 PHE A CA 1
ATOM 3273 C C . PHE A 1 418 ? 26.613 -22.459 -0.038 1.00 38.16 418 PHE A C 1
ATOM 3275 O O . PHE A 1 418 ? 26.797 -22.793 -1.208 1.00 38.16 418 PHE A O 1
ATOM 3282 N N . SER A 1 419 ? 25.393 -22.383 0.498 1.00 41.78 419 SER A N 1
ATOM 3283 C CA . SER A 1 419 ? 24.165 -22.445 -0.297 1.00 41.78 419 SER A CA 1
ATOM 3284 C C . SER A 1 419 ? 23.807 -21.049 -0.816 1.00 41.78 419 SER A C 1
ATOM 3286 O O . SER A 1 419 ? 23.310 -20.190 -0.088 1.00 41.78 419 SER A O 1
ATOM 3288 N N . LYS A 1 420 ? 24.045 -20.809 -2.111 1.00 46.69 420 LYS A N 1
ATOM 3289 C CA . LYS A 1 420 ? 23.378 -19.711 -2.824 1.00 46.69 420 LYS A CA 1
ATOM 3290 C C . LYS A 1 420 ? 21.894 -20.060 -2.925 1.00 46.69 420 LYS A C 1
ATOM 3292 O O . LYS A 1 420 ? 21.546 -21.043 -3.572 1.00 46.69 420 LYS A O 1
ATOM 3297 N N . LEU A 1 421 ? 21.034 -19.250 -2.312 1.00 42.25 421 LEU A N 1
ATOM 3298 C CA . LEU A 1 421 ? 19.594 -19.311 -2.544 1.00 42.25 421 LEU A CA 1
ATOM 3299 C C . LEU A 1 421 ? 19.301 -18.892 -3.993 1.00 42.25 421 LEU A C 1
ATOM 3301 O O . LEU A 1 421 ? 19.294 -17.702 -4.299 1.00 42.25 421 LEU A O 1
ATOM 3305 N N . LEU A 1 422 ? 19.041 -19.863 -4.871 1.00 46.97 422 LEU A N 1
ATOM 3306 C CA . LEU A 1 422 ? 18.159 -19.634 -6.013 1.00 46.97 422 LEU A CA 1
ATOM 3307 C C . LEU A 1 422 ? 16.738 -19.971 -5.562 1.00 46.97 422 LEU A C 1
ATOM 3309 O O . LEU A 1 422 ? 16.453 -21.096 -5.156 1.00 46.97 422 LEU A O 1
ATOM 3313 N N . LEU A 1 423 ? 15.867 -18.968 -5.602 1.00 46.50 423 LEU A N 1
ATOM 3314 C CA . LEU A 1 423 ? 14.454 -19.087 -5.274 1.00 46.50 423 LEU A CA 1
ATOM 3315 C C . LEU A 1 423 ? 13.672 -19.211 -6.586 1.00 46.50 423 LEU A C 1
ATOM 3317 O O . LEU A 1 423 ? 13.654 -18.269 -7.374 1.00 46.50 423 LEU A O 1
ATOM 3321 N N . GLY A 1 424 ? 13.043 -20.361 -6.828 1.00 51.16 424 GLY A N 1
ATOM 3322 C CA . GLY A 1 424 ? 12.300 -20.604 -8.067 1.00 51.16 424 GLY A CA 1
ATOM 3323 C C . GLY A 1 424 ? 11.906 -22.065 -8.241 1.00 51.16 424 GLY A C 1
ATOM 3324 O O . GLY A 1 424 ? 12.525 -22.778 -9.020 1.00 51.16 424 GLY A O 1
ATOM 3325 N N . GLY A 1 425 ? 10.885 -22.516 -7.510 1.00 39.25 425 GLY A N 1
ATOM 3326 C CA . GLY A 1 425 ? 10.361 -23.876 -7.624 1.00 39.25 425 GLY A CA 1
ATOM 3327 C C . GLY A 1 425 ? 8.904 -23.974 -7.172 1.00 39.25 425 GLY A C 1
ATOM 3328 O O . GLY A 1 425 ? 8.557 -23.472 -6.108 1.00 39.25 425 GLY A O 1
ATOM 3329 N N . ALA A 1 426 ? 8.091 -24.641 -7.996 1.00 39.88 426 ALA A N 1
ATOM 3330 C CA . ALA A 1 426 ? 6.704 -25.054 -7.760 1.00 39.88 426 ALA A CA 1
ATOM 3331 C C . ALA A 1 426 ? 5.646 -23.954 -7.494 1.00 39.88 426 ALA A C 1
ATOM 3333 O O . ALA A 1 426 ? 5.329 -23.599 -6.359 1.00 39.88 426 ALA A O 1
ATOM 3334 N N . ARG A 1 427 ? 4.943 -23.562 -8.565 1.00 48.59 427 ARG A N 1
ATOM 3335 C CA . ARG A 1 427 ? 3.484 -23.368 -8.525 1.00 48.59 427 ARG A CA 1
ATOM 3336 C C . ARG A 1 427 ? 2.860 -24.150 -9.674 1.00 48.59 427 ARG A C 1
ATOM 3338 O O . ARG A 1 427 ? 3.079 -23.807 -10.828 1.00 48.59 427 ARG A O 1
ATOM 3345 N N . ALA A 1 428 ? 2.099 -25.188 -9.346 1.00 48.78 428 ALA A N 1
ATOM 3346 C CA . ALA A 1 428 ? 1.202 -25.841 -10.287 1.00 48.78 428 ALA A CA 1
ATOM 3347 C C . ALA A 1 428 ? -0.195 -25.240 -10.092 1.00 48.78 428 ALA A C 1
ATOM 3349 O O . ALA A 1 428 ? -0.813 -25.444 -9.048 1.00 48.78 428 ALA A O 1
ATOM 3350 N N . SER A 1 429 ? -0.679 -24.489 -11.078 1.00 39.94 429 SER A N 1
ATOM 3351 C CA . SER A 1 429 ? -2.073 -24.053 -11.166 1.00 39.94 429 SER A CA 1
ATOM 3352 C C . SER A 1 429 ? -2.676 -24.639 -12.435 1.00 39.94 429 SER A C 1
ATOM 3354 O O . SER A 1 429 ? -2.379 -24.197 -13.541 1.00 39.94 429 SER A O 1
ATOM 3356 N N . ARG A 1 430 ? -3.502 -25.671 -12.251 1.00 42.38 430 ARG A N 1
ATOM 3357 C CA . ARG A 1 430 ? -4.431 -26.159 -13.268 1.00 42.38 430 ARG A CA 1
ATOM 3358 C C . ARG A 1 430 ? -5.500 -25.085 -13.443 1.00 42.38 430 ARG A C 1
ATOM 3360 O O . ARG A 1 430 ? -6.256 -24.850 -12.506 1.00 42.38 430 ARG A O 1
ATOM 3367 N N . GLU A 1 431 ? -5.561 -24.477 -14.617 1.00 39.41 431 GLU A N 1
ATOM 3368 C CA . GLU A 1 431 ? -6.637 -23.567 -14.998 1.00 39.41 431 GLU A CA 1
ATOM 3369 C C . GLU A 1 431 ? -7.228 -24.057 -16.323 1.00 39.41 431 GLU A C 1
ATOM 3371 O O . GLU A 1 431 ? -6.510 -24.493 -17.226 1.00 39.41 431 GLU A O 1
ATOM 3376 N N . GLU A 1 432 ? -8.552 -24.131 -16.359 1.00 41.47 432 GLU A N 1
ATOM 3377 C CA . GLU A 1 432 ? -9.336 -24.888 -17.331 1.00 41.47 432 GLU A CA 1
ATOM 3378 C C . GLU A 1 432 ? -9.933 -23.876 -18.313 1.00 41.47 432 GLU A C 1
ATOM 3380 O O . GLU A 1 432 ? -10.752 -23.046 -17.924 1.00 41.47 432 GLU A O 1
ATOM 3385 N N . ILE A 1 433 ? -9.461 -23.877 -19.564 1.00 40.22 433 ILE A N 1
ATOM 3386 C CA . ILE A 1 433 ? -9.899 -22.898 -20.567 1.00 40.22 433 ILE A CA 1
ATOM 3387 C C . ILE A 1 433 ? -11.295 -23.293 -21.054 1.00 40.22 433 ILE A C 1
ATOM 3389 O O . ILE A 1 433 ? -11.443 -24.133 -21.941 1.00 40.22 433 ILE A O 1
ATOM 3393 N N . LEU A 1 434 ? -12.315 -22.663 -20.472 1.00 39.75 434 LEU A N 1
ATOM 3394 C CA . LEU A 1 434 ? -13.620 -22.535 -21.106 1.00 39.75 434 LEU A CA 1
ATOM 3395 C C . LEU A 1 434 ? -13.479 -21.562 -22.278 1.00 39.75 434 LEU A C 1
ATOM 3397 O O . LEU A 1 434 ? -13.186 -20.383 -22.082 1.00 39.75 434 LEU A O 1
ATOM 3401 N N . ALA A 1 435 ? -13.666 -22.078 -23.489 1.00 48.00 435 ALA A N 1
ATOM 3402 C CA . ALA A 1 435 ? -13.988 -21.246 -24.633 1.00 48.00 435 ALA A CA 1
ATOM 3403 C C . ALA A 1 435 ? -15.455 -20.816 -24.509 1.00 48.00 435 ALA A C 1
ATOM 3405 O O . ALA A 1 435 ? -16.323 -21.671 -24.335 1.00 48.00 435 ALA A O 1
ATOM 3406 N N . ASP A 1 436 ? -15.703 -19.516 -24.607 1.00 44.75 436 ASP A N 1
ATOM 3407 C CA . ASP A 1 436 ? -17.001 -18.971 -24.991 1.00 44.75 436 ASP A CA 1
ATOM 3408 C C . ASP A 1 436 ? -16.756 -17.741 -25.879 1.00 44.75 436 ASP A C 1
ATOM 3410 O O . ASP A 1 436 ? -15.690 -17.115 -25.805 1.00 44.75 436 ASP A O 1
ATOM 3414 N N . ASP A 1 437 ? -17.678 -17.488 -26.801 1.00 45.44 437 ASP A N 1
ATOM 3415 C CA . ASP A 1 437 ? -17.326 -16.960 -28.123 1.00 45.44 437 ASP A CA 1
ATOM 3416 C C . ASP A 1 437 ? -17.499 -15.440 -28.327 1.00 45.44 437 ASP A C 1
ATOM 3418 O O . ASP A 1 437 ? -18.320 -14.766 -27.716 1.00 45.44 437 ASP A O 1
ATOM 3422 N N . ALA A 1 438 ? -16.708 -14.939 -29.282 1.00 53.50 438 ALA A N 1
ATOM 3423 C CA . ALA A 1 438 ? -17.023 -13.892 -30.261 1.00 53.50 438 ALA A CA 1
ATOM 3424 C C . ALA A 1 438 ? -17.960 -12.712 -29.888 1.00 53.50 438 ALA A C 1
ATOM 3426 O O . ALA A 1 438 ? -19.129 -12.703 -30.262 1.00 53.50 438 ALA A O 1
ATOM 3427 N N . GLU A 1 439 ? -17.373 -11.602 -29.421 1.00 42.81 439 GLU A N 1
ATOM 3428 C CA . GLU A 1 439 ? -17.895 -10.243 -29.674 1.00 42.81 439 GLU A CA 1
ATOM 3429 C C . GLU A 1 439 ? -16.765 -9.313 -30.178 1.00 42.81 439 GLU A C 1
ATOM 3431 O O . GLU A 1 439 ? -16.175 -8.532 -29.433 1.00 42.81 439 GLU A O 1
ATOM 3436 N N . TRP A 1 440 ? -16.430 -9.433 -31.471 1.00 55.84 440 TRP A N 1
ATOM 3437 C CA . TRP A 1 440 ? -15.507 -8.546 -32.204 1.00 55.84 440 TRP A CA 1
ATOM 3438 C C . TRP A 1 440 ? -16.251 -7.796 -33.328 1.00 55.84 440 TRP A C 1
ATOM 3440 O O . TRP A 1 440 ? -16.059 -8.100 -34.502 1.00 55.84 440 TRP A O 1
ATOM 3450 N N . GLU A 1 441 ? -17.056 -6.788 -32.983 1.00 46.25 441 GLU A N 1
ATOM 3451 C CA . GLU A 1 441 ? -17.501 -5.731 -33.913 1.00 46.25 441 GLU A CA 1
ATOM 3452 C C . GLU A 1 441 ? -17.379 -4.374 -33.194 1.00 46.25 441 GLU A C 1
ATOM 3454 O O . GLU A 1 441 ? -18.034 -4.095 -32.196 1.00 46.25 441 GLU A O 1
ATOM 3459 N N . GLU A 1 442 ? -16.327 -3.615 -33.491 1.00 44.16 442 GLU A N 1
ATOM 3460 C CA . GLU A 1 442 ? -16.392 -2.473 -34.414 1.00 44.16 442 GLU A CA 1
ATOM 3461 C C . GLU A 1 442 ? -17.216 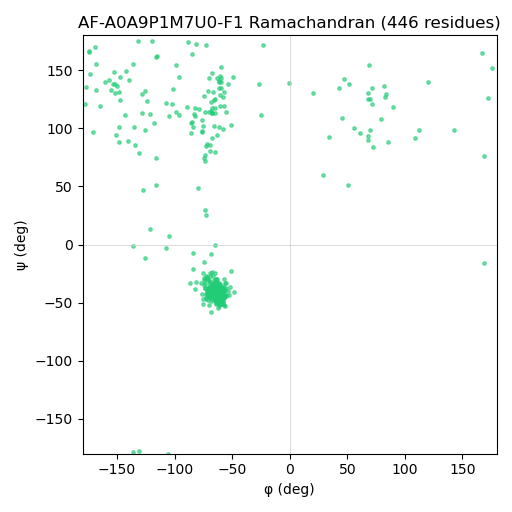-1.281 -33.883 1.00 44.16 442 GLU A C 1
ATOM 3463 O O . GLU A 1 442 ? -18.395 -1.103 -34.181 1.00 44.16 442 GLU A O 1
ATOM 3468 N N . GLN A 1 443 ? -16.541 -0.361 -33.185 1.00 47.31 443 GLN A N 1
ATOM 3469 C CA . GLN A 1 443 ? -16.918 1.054 -33.208 1.00 47.31 443 GLN A CA 1
ATOM 3470 C C . GLN A 1 443 ? -15.710 1.905 -33.614 1.00 47.31 443 GLN A C 1
ATOM 3472 O O . GLN A 1 443 ? -14.828 2.222 -32.813 1.00 47.31 443 GLN A O 1
ATOM 3477 N N . ALA A 1 444 ? -15.688 2.269 -34.896 1.00 43.22 444 ALA A N 1
ATOM 3478 C CA . ALA A 1 444 ? -14.814 3.305 -35.426 1.00 43.22 444 ALA A CA 1
ATOM 3479 C C . ALA A 1 444 ? -15.223 4.686 -34.881 1.00 43.22 444 ALA A C 1
ATOM 3481 O O . ALA A 1 444 ? -16.389 4.946 -34.589 1.00 43.22 444 ALA A O 1
ATOM 3482 N N . GLY A 1 445 ? -14.234 5.562 -34.711 1.00 40.12 445 GLY A N 1
ATOM 3483 C CA . GLY A 1 445 ? -14.374 6.762 -33.892 1.00 40.12 445 GLY A CA 1
ATOM 3484 C C . GLY A 1 445 ? -15.220 7.908 -34.450 1.00 40.12 445 GLY A C 1
ATOM 3485 O O . GLY A 1 445 ? -15.532 7.992 -35.635 1.00 40.12 445 GLY A O 1
ATOM 3486 N N . HIS A 1 446 ? -15.435 8.891 -33.576 1.00 38.00 446 HIS A N 1
ATOM 3487 C CA . HIS A 1 446 ? -15.377 10.298 -33.962 1.00 38.00 446 HIS A CA 1
ATOM 3488 C C . HIS A 1 446 ? -14.931 11.163 -32.768 1.00 38.00 446 HIS A C 1
ATOM 3490 O O . HIS A 1 446 ? -15.420 10.942 -31.659 1.00 38.00 446 HIS A O 1
ATOM 3496 N N . PRO A 1 447 ? -14.024 12.140 -32.949 1.00 62.09 447 PRO A N 1
ATOM 3497 C CA . PRO A 1 447 ? -13.771 13.180 -31.957 1.00 62.09 447 PRO A CA 1
ATOM 3498 C C . PRO A 1 447 ? -14.757 14.353 -32.104 1.00 62.09 447 PRO A C 1
ATOM 3500 O O . PRO A 1 447 ? -15.393 14.535 -33.149 1.00 62.09 447 PRO A O 1
ATOM 3503 N N . SER A 1 448 ? -14.839 15.184 -31.066 1.00 53.03 448 SER A N 1
ATOM 3504 C CA . SER A 1 448 ? -15.367 16.557 -31.075 1.00 53.03 448 SER A CA 1
ATOM 3505 C C . SER A 1 448 ? -14.570 17.396 -30.081 1.00 53.03 448 SER A C 1
ATOM 3507 O O . SER A 1 448 ? -14.165 16.810 -29.053 1.00 53.03 448 SER A O 1
#

pLDDT: mean 73.51, std 23.86, range [31.88, 98.44]

Secondary structure (DSSP, 8-state):
------------PPP-------TTTTS--TT--HHHHHHHHHHHHHHHHHHHHHHHHHHHHHHHHHHHHHHHHHHHHHHHHHHS--HHHHHHHHHHHHHHHHHHHHHHHHHSPP-----------------------------------------------TTS--THHHHHHHHHHHHHHHHHHHHHHHHHHHHHHHHHHHHHHHHHHHHHHHHHHHHHHHHHHHHHHHHHHHHHHHHHHHHHHHHHHHHHHHHHHHHHHHHHHHHHHHHHHHHHHHHHHHHHHHHHHHHHHHHHHHHHHHHHHHHHHHHHHHHHHHHHHHHHHHHHTT-------------------PPPPPP------SHHHHHHHHHHHHHHHHHHHHHHHHHHHHHHHHHHHH--S-----------------------------------------------